Protein AF-A0A8H6WF34-F1 (afdb_monomer_lite)

pLDDT: mean 71.13, std 23.49, range [23.88, 98.5]

Foldseek 3Di:
DDWDDDPDPFKTWDWDWDWDCQDDDPGGHIDTDPPTDIWMWGFDDDPNDRPAIGTPPPDDDDDDDDDDDDDDDDDDDDDDDDDDDDDDDDDDPDPPCDDPQDPVNVLVVLCVQAPVFEAEDALLVVLQLQFFWDFDPPPDPVVVVVVVVPDPPLQPSVRTDTPCPDVVVVVLLVVLLVVPPLPVLLVVLVVVLVPPPDPPDCPSVQVLVQSLLVSLCVSCVVLLVLAPCVQWGKDQWQDFAPDDFPPDGGAGFRMFIFRDPPPPDDPCCNVEGEACADDPPVDDDDPPHDYTHGQEGEHEDQDPSVQVSSQVSVFVSNCRNPVPQQWGWYKYANSVQRWIKTWTQGPRYIYMYDTQRSNDSVSSSSVSSSSSRNSNHRDSCSSPPSCSSVVVVVVVVVVVSSVVGVVVSVVVVPPDDDDDDDDDDDDDDDDDDDDDDDDDDDDDDDDDDDDDDDDDDDPPDDDDDDDDDDDDDDDDDD

Secondary structure (DSSP, 8-state):
-EEEE-SSTTEEEEEEPPEESS-SSS--S-EE-S--EEEEEEEEEETTEEEEEEEES-SSSS--PPPP--------------PPP-S----------PPPPPHHHHHHHHHHHHHTSEEEE-HHHHHHHHS-EEE-TT--HHHHHHHHTT---TT-GGGEEEGGGSHHHHHHHHHHHHH--HHHHHHHHHHHHTT--STT-THHHHHHHHHHHHHHHHH-HHHHHHSTTTTEEEEE--S--S--STTPPPP--SEEEEE-TTTTS-GGGGGSEEESSPPPTTS---TT--EEEEEEEEEE-SSHHHHHHHHHHHHHHHHHH-TT-SEEEEEEEETTTTEEEEEEEETTEEEEEPPEETTSHHHHHHHHHHHHHHHT--STTGGG--HHHHHHHHHHHHHHHHHHHHHHHHHHTTS-PPPPP-------------PPPPPPPPP-----------------------------------

Sequence (478 aa):
MRLTPLEGVGSYSVTLTNLYPHGYGDDKAPFEDPASEVYTAKFVVVDGEVVGLGFFDVAIGDTTRRMRKGGSVTCTIGFISHLIDLSPLHITQSDCSSPPVTQDDLKSVLEHEIRNHVWEFSPMRFATRVCQRTRKTSADVLEVKQRMEIADDIDRADYYDLAVDEPAFQEVFEKCRKDLDTSTFISRFQAAKGGIEGKQDCTQLVAFLNACVALVKSKCPDLAETSVYSQLEFLVYGRPTQDGIEGEKPLKPDIVGVSSPDSQSSEDWRNKRFYWCPPSATEPLPPNAADIQIGIPLEVQDEWPELLRQAATYGHALFAANPLRVYALVLACNPVEWDLRFLLFHRGGLSCSKPLSLVTQRGQEEMLWIWMALFTCKTLAEETQSHCMQTLRRFCIVLCVVAVVLRTCSNFHTLTAPSPISPPSPQLVVHRLQLRPSPIPNPVQATLEDVIDQPVTAEKKGVKMAGKAKKEDVSIAA

Organism: NCBI:txid2126181

Radius of gyration: 31.46 Å; chains: 1; bounding box: 122×48×94 Å

Structure (mmCIF, N/CA/C/O backbone):
data_AF-A0A8H6WF34-F1
#
_entry.id   AF-A0A8H6WF34-F1
#
loop_
_atom_site.group_PDB
_atom_site.id
_atom_site.type_symbol
_atom_site.label_atom_id
_atom_site.label_alt_id
_atom_site.label_comp_id
_atom_site.label_asym_id
_atom_site.label_entity_id
_atom_site.label_seq_id
_atom_site.pdbx_PDB_ins_code
_atom_site.Cartn_x
_atom_site.Cartn_y
_atom_site.Cartn_z
_atom_site.occupancy
_atom_site.B_iso_or_equiv
_atom_site.auth_seq_id
_atom_site.auth_comp_id
_atom_site.auth_asym_id
_atom_site.auth_atom_id
_atom_site.pdbx_PDB_model_num
ATOM 1 N N . MET A 1 1 ? 25.999 3.547 -23.116 1.00 70.00 1 MET A N 1
ATOM 2 C CA . MET A 1 1 ? 27.194 4.283 -22.640 1.00 70.00 1 MET A CA 1
ATOM 3 C C . MET A 1 1 ? 28.139 4.472 -23.812 1.00 70.00 1 MET A C 1
ATOM 5 O O . MET A 1 1 ? 28.549 3.475 -24.394 1.00 70.00 1 MET A O 1
ATOM 9 N N . ARG A 1 2 ? 28.459 5.717 -24.171 1.00 76.00 2 ARG A N 1
ATOM 10 C CA . ARG A 1 2 ? 29.403 6.060 -25.245 1.00 76.00 2 ARG A CA 1
ATOM 11 C C . ARG A 1 2 ? 30.626 6.735 -24.622 1.00 76.00 2 ARG A C 1
ATOM 13 O O . ARG A 1 2 ? 30.458 7.622 -23.794 1.00 76.00 2 ARG A O 1
ATOM 20 N N . LEU A 1 3 ? 31.827 6.279 -24.974 1.00 73.06 3 LEU A N 1
ATOM 21 C CA . LEU A 1 3 ? 33.092 6.864 -24.522 1.00 73.06 3 LEU A CA 1
ATOM 22 C C . LEU A 1 3 ? 33.720 7.626 -25.688 1.00 73.06 3 LEU A C 1
ATOM 24 O O . LEU A 1 3 ? 34.064 7.020 -26.699 1.00 73.06 3 LEU A O 1
ATOM 28 N N . THR A 1 4 ? 33.885 8.933 -25.539 1.00 79.56 4 THR A N 1
ATOM 29 C CA . THR A 1 4 ? 34.530 9.795 -26.532 1.00 79.56 4 THR A CA 1
ATOM 30 C C . THR A 1 4 ? 35.890 10.218 -25.984 1.00 79.56 4 THR A C 1
ATOM 32 O O . THR A 1 4 ? 35.925 10.805 -24.904 1.00 79.56 4 THR A O 1
ATOM 35 N N . PRO A 1 5 ? 37.016 9.929 -26.656 1.00 78.94 5 PRO A N 1
ATOM 36 C CA . PRO A 1 5 ? 38.330 10.355 -26.181 1.00 78.94 5 PRO A CA 1
ATOM 37 C C . PRO A 1 5 ? 38.374 11.879 -26.019 1.00 78.94 5 PRO A C 1
ATOM 39 O O . PRO A 1 5 ? 37.937 12.606 -26.910 1.00 78.94 5 PRO A O 1
ATOM 42 N N . LEU A 1 6 ? 38.894 12.357 -24.892 1.00 77.50 6 LEU A N 1
ATOM 43 C CA . LEU A 1 6 ? 39.241 13.768 -24.710 1.00 77.50 6 LEU A CA 1
ATOM 44 C C . LEU A 1 6 ? 40.709 13.976 -25.102 1.00 77.50 6 LEU A C 1
ATOM 46 O O . LEU A 1 6 ? 41.499 13.034 -25.049 1.00 77.50 6 LEU A O 1
ATOM 50 N N . GLU A 1 7 ? 41.091 15.196 -25.489 1.00 81.50 7 GLU A N 1
ATOM 51 C CA . GLU A 1 7 ? 42.493 15.510 -25.790 1.00 81.50 7 GLU A CA 1
ATOM 52 C C . GLU A 1 7 ? 43.381 15.234 -24.560 1.00 81.50 7 GLU A C 1
ATOM 54 O O . GLU A 1 7 ? 43.279 15.898 -23.528 1.00 81.50 7 GLU A O 1
ATOM 59 N N . GLY A 1 8 ? 44.229 14.204 -24.656 1.00 70.19 8 GLY A N 1
ATOM 60 C CA . GLY A 1 8 ? 45.105 13.738 -23.579 1.00 70.19 8 GLY A CA 1
ATOM 61 C C . GLY A 1 8 ? 45.094 12.215 -23.412 1.00 70.19 8 GLY A C 1
ATOM 62 O O . GLY A 1 8 ? 44.133 11.527 -23.749 1.00 70.19 8 GLY A O 1
ATOM 63 N N . VAL A 1 9 ? 46.181 11.649 -22.883 1.00 66.38 9 VAL A N 1
ATOM 64 C CA . VAL A 1 9 ? 46.293 10.193 -22.695 1.00 66.38 9 VAL A CA 1
ATOM 65 C C . VAL A 1 9 ? 45.363 9.741 -21.561 1.00 66.38 9 VAL A C 1
ATOM 67 O O . VAL A 1 9 ? 45.537 10.134 -20.409 1.00 66.38 9 VAL A O 1
ATOM 70 N N . GLY A 1 10 ? 44.378 8.896 -21.885 1.00 72.25 10 GLY A N 1
ATOM 71 C CA . GLY A 1 10 ? 43.590 8.141 -20.901 1.00 72.25 10 GLY A CA 1
ATOM 72 C C . GLY A 1 10 ? 42.364 8.843 -20.302 1.00 72.25 10 GLY A C 1
ATOM 73 O O . GLY A 1 10 ? 41.853 8.360 -19.291 1.00 72.25 10 GLY A O 1
ATOM 74 N N . SER A 1 11 ? 41.884 9.942 -20.898 1.00 70.50 11 SER A N 1
ATOM 75 C CA . SER A 1 11 ? 40.642 10.626 -20.489 1.00 70.50 11 SER A CA 1
ATOM 76 C C . SER A 1 11 ? 39.545 10.491 -21.550 1.00 70.50 11 SER A C 1
ATOM 78 O O . SER A 1 11 ? 39.816 10.593 -22.743 1.00 70.50 11 SER A O 1
ATOM 80 N N . TYR A 1 12 ? 38.305 10.281 -21.111 1.00 78.88 12 TYR A N 1
ATOM 81 C CA . TYR A 1 12 ? 37.130 10.077 -21.956 1.00 78.88 12 TYR A CA 1
ATOM 82 C C . TYR A 1 12 ? 35.968 10.926 -21.449 1.00 78.88 12 TYR A C 1
ATOM 84 O O . TYR A 1 12 ? 35.735 11.021 -20.249 1.00 78.88 12 TYR A O 1
ATOM 92 N N . SER A 1 13 ? 35.200 11.504 -22.359 1.00 75.75 13 SER A N 1
ATOM 93 C CA . SER A 1 13 ? 33.845 11.958 -22.094 1.00 75.75 13 SER A CA 1
ATOM 94 C C . SER A 1 13 ? 32.925 10.741 -22.155 1.00 75.75 13 SER A C 1
ATOM 96 O O . SER A 1 13 ? 32.964 9.974 -23.116 1.00 75.75 13 SER A O 1
ATOM 98 N N . VAL A 1 14 ? 32.137 10.517 -21.109 1.00 71.50 14 VAL A N 1
ATOM 99 C CA . VAL A 1 14 ? 31.162 9.436 -21.029 1.00 71.50 14 VAL A CA 1
ATOM 100 C C . VAL A 1 14 ? 29.776 10.008 -21.196 1.00 71.50 14 VAL A C 1
ATOM 102 O O . VAL A 1 14 ? 29.267 10.707 -20.328 1.00 71.50 14 VAL A O 1
ATOM 105 N N . THR A 1 15 ? 29.144 9.656 -22.299 1.00 74.31 15 THR A N 1
ATOM 106 C CA . THR A 1 15 ? 27.746 9.970 -22.545 1.00 74.31 15 THR A CA 1
ATOM 107 C C . THR A 1 15 ? 26.910 8.776 -22.097 1.00 74.31 15 THR A C 1
ATOM 109 O O . THR A 1 15 ? 27.031 7.664 -22.636 1.00 74.31 15 THR A O 1
ATOM 112 N N . LEU A 1 16 ? 26.082 8.978 -21.073 1.00 66.94 16 LEU A N 1
ATOM 113 C CA . LEU A 1 16 ? 25.070 8.002 -20.684 1.00 66.94 16 LEU A CA 1
ATOM 114 C C . LEU A 1 16 ? 23.781 8.328 -21.431 1.00 66.94 16 LEU A C 1
ATOM 116 O O . LEU A 1 16 ? 23.075 9.275 -21.107 1.00 66.94 16 LEU A O 1
ATOM 120 N N . THR A 1 17 ? 23.511 7.537 -22.461 1.00 66.62 17 THR A N 1
ATOM 121 C CA . THR A 1 17 ? 22.283 7.618 -23.248 1.00 66.62 17 THR A CA 1
ATOM 122 C C . THR A 1 17 ? 21.319 6.556 -22.751 1.00 66.62 17 THR A C 1
ATOM 124 O O . THR A 1 17 ? 21.694 5.380 -22.662 1.00 66.62 17 THR A O 1
ATOM 127 N N . ASN A 1 18 ? 20.093 6.964 -22.436 1.00 58.56 18 ASN A N 1
ATOM 128 C CA . ASN A 1 18 ? 19.013 6.020 -22.198 1.00 58.56 18 ASN A CA 1
ATOM 129 C C . ASN A 1 18 ? 18.632 5.400 -23.542 1.00 58.56 18 ASN A C 1
ATOM 131 O O . ASN A 1 18 ? 18.261 6.106 -24.479 1.00 58.56 18 ASN A O 1
ATOM 135 N N . LEU A 1 19 ? 18.785 4.082 -23.639 1.00 53.97 19 LEU A N 1
ATOM 136 C CA . LEU A 1 19 ? 18.332 3.316 -24.790 1.00 53.97 19 LEU A CA 1
ATOM 137 C C . LEU A 1 19 ? 16.934 2.804 -24.487 1.00 53.97 19 LEU A C 1
ATOM 139 O O . LEU A 1 19 ? 16.743 2.072 -23.513 1.00 53.97 19 LEU A O 1
ATOM 143 N N . TYR A 1 20 ? 15.980 3.172 -25.331 1.00 66.19 20 TYR A N 1
ATOM 144 C CA . TYR A 1 20 ? 14.655 2.579 -25.298 1.00 66.19 20 TYR A CA 1
ATOM 145 C C . TYR A 1 20 ? 14.677 1.359 -26.217 1.00 66.19 20 TYR A C 1
ATOM 147 O O . TYR A 1 20 ? 15.039 1.497 -27.387 1.00 66.19 20 TYR A O 1
ATOM 155 N N . PRO A 1 21 ? 14.351 0.157 -25.711 1.00 47.94 21 PRO A N 1
ATOM 156 C CA . PRO A 1 21 ? 14.443 -1.069 -26.499 1.00 47.94 21 PRO A CA 1
ATOM 157 C C . PRO A 1 21 ? 13.486 -1.073 -27.700 1.00 47.94 21 PRO A C 1
ATOM 159 O O . PRO A 1 21 ? 13.749 -1.789 -28.663 1.00 47.94 21 PRO A O 1
ATOM 162 N N . HIS A 1 22 ? 12.435 -0.244 -27.673 1.00 53.84 22 HIS A N 1
ATOM 163 C CA . HIS A 1 22 ? 11.477 -0.059 -28.760 1.00 53.84 22 HIS A CA 1
ATOM 164 C C . HIS A 1 22 ? 11.123 1.419 -28.954 1.00 53.84 22 HIS A C 1
ATOM 166 O O . HIS A 1 22 ? 10.966 2.156 -27.978 1.00 53.84 22 HIS A O 1
ATOM 172 N N . GLY A 1 23 ? 11.002 1.827 -30.219 1.00 55.78 23 GLY A N 1
ATOM 173 C CA . GLY A 1 23 ? 10.453 3.113 -30.639 1.00 55.78 23 GLY A CA 1
ATOM 174 C C . GLY A 1 23 ? 8.988 3.303 -30.268 1.00 55.78 23 GLY A C 1
ATOM 175 O O . GLY A 1 23 ? 8.266 2.350 -29.976 1.00 55.78 23 GLY A O 1
ATOM 176 N N . TYR A 1 24 ? 8.555 4.564 -30.248 1.00 48.69 24 TYR A N 1
ATOM 177 C CA . TYR A 1 24 ? 7.137 4.907 -30.171 1.00 48.69 24 TYR A CA 1
ATOM 178 C C . TYR A 1 24 ? 6.522 4.849 -31.579 1.00 48.69 24 TYR A C 1
ATOM 180 O O . TYR A 1 24 ? 7.038 5.476 -32.503 1.00 48.69 24 TYR A O 1
ATOM 188 N N . GLY A 1 25 ? 5.390 4.154 -31.731 1.00 60.53 25 GLY A N 1
ATOM 189 C CA . GLY A 1 25 ? 4.664 4.027 -33.003 1.00 60.53 25 GLY A CA 1
ATOM 190 C C . GLY A 1 25 ? 5.059 2.792 -33.822 1.00 60.53 25 GLY A C 1
ATOM 191 O O . GLY A 1 25 ? 5.490 1.784 -33.268 1.00 60.53 25 GLY A O 1
ATOM 192 N N . ASP A 1 26 ? 4.888 2.858 -35.146 1.00 51.72 26 ASP A N 1
ATOM 193 C CA . ASP A 1 26 ? 5.172 1.738 -36.063 1.00 51.72 26 ASP A CA 1
ATOM 194 C C . ASP A 1 26 ? 6.674 1.424 -36.201 1.00 51.72 26 ASP A C 1
ATOM 196 O O . ASP A 1 26 ? 7.051 0.351 -36.683 1.00 51.72 26 ASP A O 1
ATOM 200 N N . ASP A 1 27 ? 7.541 2.343 -35.767 1.00 48.34 27 ASP A N 1
ATOM 201 C CA . ASP A 1 27 ? 8.982 2.136 -35.752 1.00 48.34 27 ASP A CA 1
ATOM 202 C C . ASP A 1 27 ? 9.404 1.383 -34.484 1.00 48.34 27 ASP A C 1
ATOM 204 O O . ASP A 1 27 ? 9.402 1.915 -33.375 1.00 48.34 27 ASP A O 1
ATOM 208 N N . LYS A 1 28 ? 9.769 0.110 -34.657 1.00 58.06 28 LYS A N 1
ATOM 209 C CA . LYS A 1 28 ? 10.241 -0.767 -33.574 1.00 58.06 28 LYS A CA 1
ATOM 210 C C . LYS A 1 28 ? 11.740 -0.632 -33.306 1.00 58.06 28 LYS A C 1
ATOM 212 O O . LYS A 1 28 ? 12.249 -1.338 -32.431 1.00 58.06 28 LYS A O 1
ATOM 217 N N . ALA A 1 29 ? 12.454 0.211 -34.054 1.00 56.41 29 ALA A N 1
ATOM 218 C CA . ALA A 1 29 ? 13.880 0.399 -33.856 1.00 56.41 29 ALA A CA 1
ATOM 219 C C . ALA A 1 29 ? 14.159 1.034 -32.479 1.00 56.41 29 ALA A C 1
ATOM 221 O O . ALA A 1 29 ? 13.417 1.916 -32.038 1.00 56.41 29 ALA A O 1
ATOM 222 N N . PRO A 1 30 ? 15.228 0.611 -31.781 1.00 60.53 30 PRO A N 1
ATOM 223 C CA . PRO A 1 30 ? 15.694 1.305 -30.591 1.00 60.53 30 PRO A CA 1
ATOM 224 C C . PRO A 1 30 ? 16.034 2.752 -30.943 1.00 60.53 30 PRO A C 1
ATOM 226 O O . PRO A 1 30 ? 16.699 2.999 -31.951 1.00 60.53 30 PRO A O 1
ATOM 229 N N . PHE A 1 31 ? 15.633 3.700 -30.103 1.00 70.69 31 PHE A N 1
ATOM 230 C CA . PHE A 1 31 ? 16.009 5.098 -30.279 1.00 70.69 31 PHE A CA 1
ATOM 231 C C . PHE A 1 31 ? 16.650 5.657 -29.008 1.00 70.69 31 PHE A C 1
ATOM 233 O O . PHE A 1 31 ? 16.415 5.196 -27.886 1.00 70.69 31 PHE A O 1
ATOM 240 N N . GLU A 1 32 ? 17.534 6.623 -29.225 1.00 72.12 32 GLU A N 1
ATOM 241 C CA . GLU A 1 32 ? 18.305 7.312 -28.198 1.00 72.12 32 GLU A CA 1
ATOM 242 C C . GLU A 1 32 ? 17.538 8.573 -27.767 1.00 72.12 32 GLU A C 1
ATOM 244 O O . GLU A 1 32 ? 17.172 9.387 -28.615 1.00 72.12 32 GLU A O 1
ATOM 249 N N . ASP A 1 33 ? 17.308 8.761 -26.464 1.00 62.72 33 ASP A N 1
ATOM 250 C CA . ASP A 1 33 ? 16.860 10.061 -25.947 1.00 62.72 33 ASP A CA 1
ATOM 251 C C . ASP A 1 33 ? 18.062 11.027 -25.901 1.00 62.72 33 ASP A C 1
ATOM 253 O O . ASP A 1 33 ? 19.077 10.709 -25.264 1.00 62.72 33 ASP A O 1
ATOM 257 N N . PRO A 1 34 ? 17.993 12.190 -26.580 1.00 50.19 34 PRO A N 1
ATOM 258 C CA . PRO A 1 34 ? 19.086 13.155 -26.634 1.00 50.19 34 PRO A CA 1
ATOM 259 C C . PRO A 1 34 ? 19.362 13.875 -25.304 1.00 50.19 34 PRO A C 1
ATOM 261 O O . PRO A 1 34 ? 20.352 14.606 -25.229 1.00 50.19 34 PRO A O 1
ATOM 264 N N . ALA A 1 35 ? 18.556 13.682 -24.250 1.00 49.94 35 ALA A N 1
ATOM 265 C CA . ALA A 1 35 ? 18.855 14.153 -22.894 1.00 49.94 35 ALA A CA 1
ATOM 266 C C . ALA A 1 35 ? 19.985 13.327 -22.247 1.00 49.94 35 ALA A C 1
ATOM 268 O O . ALA A 1 35 ? 19.815 12.639 -21.241 1.00 49.94 35 ALA A O 1
ATOM 269 N N . SER A 1 36 ? 21.164 13.360 -22.860 1.00 55.97 36 SER A N 1
ATOM 270 C CA . SER A 1 36 ? 22.324 12.621 -22.396 1.00 55.97 36 SER A CA 1
ATOM 271 C C . SER A 1 36 ? 23.101 13.418 -21.356 1.00 55.97 36 SER A C 1
ATOM 273 O O . SER A 1 36 ? 23.611 14.503 -21.641 1.00 55.97 36 SER A O 1
ATOM 275 N N . GLU A 1 37 ? 23.245 12.855 -20.162 1.00 64.88 37 GLU A N 1
ATOM 276 C CA . GLU A 1 37 ? 24.187 13.361 -19.171 1.00 64.88 37 GLU A CA 1
ATOM 277 C C . GLU A 1 37 ? 25.616 13.032 -19.632 1.00 64.88 37 GLU A C 1
ATOM 279 O O . GLU A 1 37 ? 25.929 11.892 -20.007 1.00 64.88 37 GLU A O 1
ATOM 284 N N . VAL A 1 38 ? 26.480 14.049 -19.642 1.00 62.09 38 VAL A N 1
ATOM 285 C CA . VAL A 1 38 ? 27.883 13.927 -20.045 1.00 62.09 38 VAL A CA 1
ATOM 286 C C . VAL A 1 38 ? 28.758 13.976 -18.801 1.00 62.09 38 VAL A C 1
ATOM 288 O O . VAL A 1 38 ? 28.744 14.948 -18.053 1.00 62.09 38 VAL A O 1
ATOM 291 N N . TYR A 1 39 ? 29.542 12.925 -18.606 1.00 75.81 39 TYR A N 1
ATOM 292 C CA . TYR A 1 39 ? 30.476 12.766 -17.499 1.00 75.81 39 TYR A CA 1
ATOM 293 C C . TYR A 1 39 ? 31.914 12.720 -18.017 1.00 75.81 39 TYR A C 1
ATOM 295 O O . TYR A 1 39 ? 32.141 12.446 -19.193 1.00 75.81 39 TYR A O 1
ATOM 303 N N . THR A 1 40 ? 32.903 12.920 -17.151 1.00 73.62 40 THR A N 1
ATOM 304 C CA . THR A 1 40 ? 34.304 12.625 -17.479 1.00 73.62 40 THR A CA 1
ATOM 305 C C . THR A 1 40 ? 34.669 11.273 -16.869 1.00 73.62 40 THR A C 1
ATOM 307 O O . THR A 1 40 ? 34.344 10.995 -15.722 1.00 73.62 40 THR A O 1
ATOM 310 N N . ALA A 1 41 ? 35.371 10.404 -17.585 1.00 75.12 41 ALA A N 1
ATOM 311 C CA . ALA A 1 41 ? 35.993 9.217 -17.011 1.00 75.12 41 ALA A CA 1
ATOM 312 C C . ALA A 1 41 ? 37.471 9.146 -17.379 1.00 75.12 41 ALA A C 1
ATOM 314 O O . ALA A 1 41 ? 37.885 9.581 -18.450 1.00 75.12 41 ALA A O 1
ATOM 315 N N . LYS A 1 42 ? 38.287 8.588 -16.486 1.00 80.12 42 LYS A N 1
ATOM 316 C CA . LYS A 1 42 ? 39.704 8.316 -16.743 1.00 80.12 42 LYS A CA 1
ATOM 317 C C . LYS A 1 42 ? 40.035 6.894 -16.341 1.00 80.12 42 LYS A C 1
ATOM 319 O O . LYS A 1 42 ? 39.497 6.371 -15.361 1.00 80.12 42 LYS A O 1
ATOM 324 N N . PHE A 1 43 ? 40.940 6.270 -17.081 1.00 74.62 43 PHE A N 1
ATOM 325 C CA . PHE A 1 43 ? 41.474 4.984 -16.660 1.00 74.62 43 PHE A CA 1
ATOM 326 C C . PHE A 1 43 ? 42.323 5.158 -15.396 1.00 74.62 43 PHE A C 1
ATOM 328 O O . PHE A 1 43 ? 43.175 6.039 -15.305 1.00 74.62 43 PHE A O 1
ATOM 335 N N . VAL A 1 44 ? 42.069 4.314 -14.402 1.00 69.88 44 VAL A N 1
ATOM 336 C CA . VAL A 1 44 ? 42.899 4.170 -13.213 1.00 69.88 44 VAL A CA 1
ATOM 337 C C . VAL A 1 44 ? 44.022 3.215 -13.580 1.00 69.88 44 VAL A C 1
ATOM 339 O O . VAL A 1 44 ? 43.774 2.040 -13.839 1.00 69.88 44 VAL A O 1
ATOM 342 N N . VAL A 1 45 ? 45.246 3.735 -13.610 1.00 69.56 45 VAL A N 1
ATOM 343 C CA . VAL A 1 45 ? 46.453 2.971 -13.934 1.00 69.56 45 VAL A CA 1
ATOM 344 C C . VAL A 1 45 ? 47.264 2.763 -12.656 1.00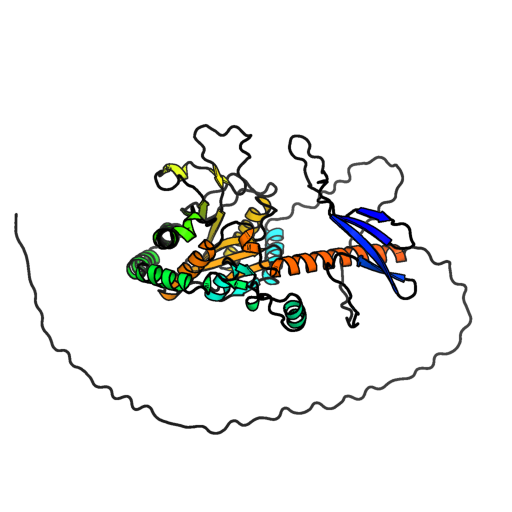 69.56 45 VAL A C 1
ATOM 346 O O . VAL A 1 45 ? 47.543 3.728 -11.942 1.00 69.56 45 VAL A O 1
ATOM 349 N N . VAL A 1 46 ? 47.626 1.519 -12.349 1.00 69.19 46 VAL A N 1
ATOM 350 C CA . VAL A 1 46 ? 48.521 1.151 -11.240 1.00 69.19 46 VAL A CA 1
ATOM 351 C C . VAL A 1 46 ? 49.653 0.320 -11.830 1.00 69.19 46 VAL A C 1
ATOM 353 O O . VAL A 1 46 ? 49.395 -0.636 -12.547 1.00 69.19 46 VAL A O 1
ATOM 356 N N . ASP A 1 47 ? 50.899 0.733 -11.586 1.00 80.44 47 ASP A N 1
ATOM 357 C CA . ASP A 1 47 ? 52.113 0.071 -12.092 1.00 80.44 47 ASP A CA 1
ATOM 358 C C . ASP A 1 47 ? 52.147 -0.131 -13.624 1.00 80.44 47 ASP A C 1
ATOM 360 O O . ASP A 1 47 ? 52.733 -1.077 -14.137 1.00 80.44 47 ASP A O 1
ATOM 364 N N . GLY A 1 48 ? 51.533 0.796 -14.370 1.00 74.88 48 GLY A N 1
ATOM 365 C CA . GLY A 1 48 ? 51.459 0.750 -15.836 1.00 74.88 48 GLY A CA 1
ATOM 366 C C . GLY A 1 48 ? 50.286 -0.065 -16.388 1.00 74.88 48 GLY A C 1
ATOM 367 O O . GLY A 1 48 ? 50.034 -0.010 -17.590 1.00 74.88 48 GLY A O 1
ATOM 368 N N . GLU A 1 49 ? 49.519 -0.742 -15.531 1.00 60.00 49 GLU A N 1
ATOM 369 C CA . GLU A 1 49 ? 48.346 -1.522 -15.923 1.00 60.00 49 GLU A CA 1
ATOM 370 C C . GLU A 1 49 ? 47.042 -0.782 -15.610 1.00 60.00 49 GLU A C 1
ATOM 372 O O . GLU A 1 49 ? 46.863 -0.196 -14.538 1.00 60.00 49 GLU A O 1
ATOM 377 N N . VAL A 1 50 ? 46.103 -0.801 -16.559 1.00 71.12 50 VAL A N 1
ATOM 378 C CA . VAL A 1 50 ? 44.756 -0.255 -16.359 1.00 71.12 50 VAL A CA 1
ATOM 379 C C . VAL A 1 50 ? 43.981 -1.202 -15.446 1.00 71.12 50 VAL A C 1
ATOM 381 O O . VAL A 1 50 ? 43.552 -2.274 -15.864 1.00 71.12 50 VAL A O 1
ATOM 384 N N . VAL A 1 51 ? 43.766 -0.781 -14.202 1.00 72.38 51 VAL A N 1
ATOM 385 C CA . VAL A 1 51 ? 43.023 -1.550 -13.191 1.00 72.38 51 VAL A CA 1
ATOM 386 C C . VAL A 1 51 ? 41.554 -1.136 -13.091 1.00 72.38 51 VAL A C 1
ATOM 388 O O . VAL A 1 51 ? 40.774 -1.778 -12.391 1.00 72.38 51 VAL A O 1
ATOM 391 N N . GLY A 1 52 ? 41.150 -0.056 -13.769 1.00 73.00 52 GLY A N 1
ATOM 392 C CA . GLY A 1 52 ? 39.738 0.278 -13.907 1.00 73.00 52 GLY A CA 1
ATOM 393 C C . GLY A 1 52 ? 39.432 1.581 -14.622 1.00 73.00 52 GLY A C 1
ATOM 394 O O . GLY A 1 52 ? 40.333 2.289 -15.053 1.00 73.00 52 GLY A O 1
ATOM 395 N N . LEU A 1 53 ? 38.145 1.904 -14.741 1.00 72.06 53 LEU A N 1
ATOM 396 C CA . LEU A 1 53 ? 37.648 3.171 -15.277 1.00 72.06 53 LEU A CA 1
ATOM 397 C C . LEU A 1 53 ? 36.967 3.941 -14.140 1.00 72.06 53 LEU A C 1
ATOM 399 O O . LEU A 1 53 ? 35.952 3.500 -13.605 1.00 72.06 53 LEU A O 1
ATOM 403 N N . GLY A 1 54 ? 37.557 5.062 -13.732 1.00 73.25 54 GLY A N 1
ATOM 404 C CA . GLY A 1 54 ? 36.976 5.959 -12.736 1.00 73.25 54 GLY A CA 1
ATOM 405 C C . GLY A 1 54 ? 36.159 7.044 -13.421 1.00 73.25 54 GLY A C 1
ATOM 406 O O . GLY A 1 54 ? 36.615 7.610 -14.409 1.00 73.25 54 GLY A O 1
ATOM 407 N N . PHE A 1 55 ? 34.976 7.354 -12.898 1.00 67.94 55 PHE A N 1
ATOM 408 C CA . PHE A 1 55 ? 34.210 8.524 -13.315 1.00 67.94 55 PHE A CA 1
ATOM 409 C C . PHE A 1 55 ? 34.623 9.712 -12.443 1.00 67.94 55 PHE A C 1
ATOM 411 O O . PHE A 1 55 ? 34.554 9.647 -11.216 1.00 67.94 55 PHE A O 1
ATOM 418 N N . PHE A 1 56 ? 35.097 10.770 -13.083 1.00 57.34 56 PHE A N 1
ATOM 419 C CA . PHE A 1 56 ? 35.535 12.018 -12.476 1.00 57.34 56 PHE A CA 1
ATOM 420 C C . PHE A 1 56 ? 34.462 13.080 -12.777 1.00 57.34 56 PHE A C 1
ATOM 422 O O . PHE A 1 56 ? 33.752 12.982 -13.772 1.00 57.34 56 PHE A O 1
ATOM 429 N N . ASP A 1 57 ? 34.274 14.044 -11.879 1.00 51.62 57 ASP A N 1
ATOM 430 C CA . ASP A 1 57 ? 33.235 15.093 -11.969 1.00 51.62 57 ASP A CA 1
ATOM 431 C C . ASP A 1 57 ? 31.775 14.646 -11.713 1.00 51.62 57 ASP A C 1
ATOM 433 O O . ASP A 1 57 ? 30.864 15.464 -11.751 1.00 51.62 57 ASP A O 1
ATOM 437 N N . VAL A 1 58 ? 31.524 13.385 -11.324 1.00 46.03 58 VAL A N 1
A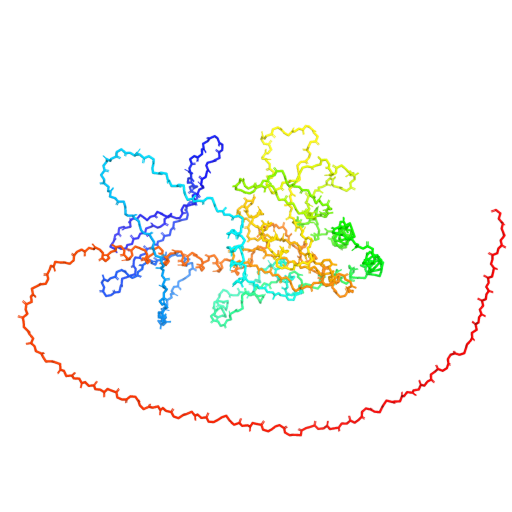TOM 438 C CA . VAL A 1 58 ? 30.202 12.944 -10.794 1.00 46.03 58 VAL A CA 1
ATOM 439 C C . VAL A 1 58 ? 29.954 13.473 -9.364 1.00 46.03 58 VAL A C 1
ATOM 441 O O . VAL A 1 58 ? 28.873 13.324 -8.794 1.00 46.03 58 VAL A O 1
ATOM 444 N N . ALA A 1 59 ? 30.961 14.108 -8.761 1.00 37.03 59 ALA A N 1
ATOM 445 C CA . ALA A 1 59 ? 30.879 14.736 -7.453 1.00 37.03 59 ALA A CA 1
ATOM 446 C C . ALA A 1 59 ? 30.836 16.261 -7.606 1.00 37.03 59 ALA A C 1
ATOM 448 O O . ALA A 1 59 ? 31.849 16.898 -7.874 1.00 37.03 59 ALA A O 1
ATOM 449 N N . ILE A 1 60 ? 29.666 16.853 -7.368 1.00 35.38 60 ILE A N 1
ATOM 450 C CA . ILE A 1 60 ? 29.578 18.277 -7.037 1.00 35.38 60 ILE A CA 1
ATOM 451 C C . ILE A 1 60 ? 30.156 18.441 -5.619 1.00 35.38 60 ILE A C 1
ATOM 453 O O . ILE A 1 60 ? 29.533 18.026 -4.637 1.00 35.38 60 ILE A O 1
ATOM 457 N N . GLY A 1 61 ? 31.361 19.011 -5.518 1.00 31.62 61 GLY A N 1
ATOM 458 C CA . GLY A 1 61 ? 31.999 19.441 -4.267 1.00 31.62 61 GLY A CA 1
ATOM 459 C C . GLY A 1 61 ? 33.453 18.979 -4.117 1.00 31.62 61 GLY A C 1
ATOM 460 O O . GLY A 1 61 ? 33.732 17.782 -4.125 1.00 31.62 61 GLY A O 1
ATOM 461 N N . ASP A 1 62 ? 34.357 19.943 -3.950 1.00 34.44 62 ASP A N 1
ATOM 462 C CA . ASP A 1 62 ? 35.808 19.791 -4.070 1.00 34.44 62 ASP A CA 1
ATOM 463 C C . ASP A 1 62 ? 36.482 18.883 -3.021 1.00 34.44 62 ASP A C 1
ATOM 465 O O . ASP A 1 62 ? 36.229 18.958 -1.818 1.00 34.44 62 ASP A O 1
ATOM 469 N N . THR A 1 63 ? 37.458 18.110 -3.516 1.00 34.69 63 THR A N 1
ATOM 470 C CA . THR A 1 63 ? 38.492 17.292 -2.841 1.00 34.69 63 THR A CA 1
ATOM 471 C C . THR A 1 63 ? 38.092 16.016 -2.079 1.00 34.69 63 THR A C 1
ATOM 473 O O . THR A 1 63 ? 37.418 16.042 -1.058 1.00 34.69 63 THR A O 1
ATOM 476 N N . THR A 1 64 ? 38.689 14.881 -2.485 1.00 31.17 64 THR A N 1
ATOM 477 C CA . THR A 1 64 ? 38.794 13.656 -1.665 1.00 31.17 64 THR A CA 1
ATOM 478 C C . THR A 1 64 ? 40.209 13.076 -1.689 1.00 31.17 64 THR A C 1
ATOM 480 O O . THR A 1 64 ? 40.765 12.806 -2.755 1.00 31.17 64 THR A O 1
ATOM 483 N N . ARG A 1 65 ? 40.766 12.824 -0.497 1.00 28.44 65 ARG A N 1
ATOM 484 C CA . ARG A 1 65 ? 41.985 12.036 -0.250 1.00 28.44 65 ARG A CA 1
ATOM 485 C C . ARG A 1 65 ? 41.564 10.589 0.052 1.00 28.44 65 ARG A C 1
ATOM 487 O O . ARG A 1 65 ? 40.668 10.373 0.859 1.00 28.44 65 ARG A O 1
ATOM 494 N N . ARG A 1 66 ? 42.178 9.600 -0.604 1.00 30.22 66 ARG A N 1
ATOM 495 C CA . ARG A 1 66 ? 41.749 8.184 -0.582 1.00 30.22 66 ARG A CA 1
ATOM 496 C C . ARG A 1 66 ? 42.497 7.379 0.494 1.00 30.22 66 ARG A C 1
ATOM 498 O O . ARG A 1 66 ? 43.726 7.408 0.512 1.00 30.22 66 ARG A O 1
ATOM 505 N N . MET A 1 67 ? 41.789 6.601 1.321 1.00 27.00 67 MET A N 1
ATOM 506 C CA . MET A 1 67 ? 42.373 5.513 2.127 1.00 27.00 67 MET A CA 1
ATOM 507 C C . MET A 1 67 ? 42.139 4.147 1.459 1.00 27.00 67 MET A C 1
ATOM 509 O O . MET A 1 67 ? 41.061 3.866 0.941 1.00 27.00 67 MET A O 1
ATOM 513 N N . ARG A 1 68 ? 43.185 3.307 1.444 1.00 33.28 68 ARG A N 1
ATOM 514 C CA . ARG A 1 68 ? 43.200 1.927 0.928 1.00 33.28 68 ARG A CA 1
ATOM 515 C C . ARG A 1 68 ? 42.873 0.936 2.052 1.00 33.28 68 ARG A C 1
ATOM 517 O O . ARG A 1 68 ? 43.606 0.917 3.037 1.00 33.28 68 ARG A O 1
ATOM 524 N N . LYS A 1 69 ? 41.906 0.036 1.834 1.00 27.64 69 LYS A N 1
ATOM 525 C CA . LYS A 1 69 ? 42.012 -1.413 2.123 1.00 27.64 69 LYS A CA 1
ATOM 526 C C . LYS A 1 69 ? 40.741 -2.143 1.669 1.00 27.64 69 LYS A C 1
ATOM 528 O O . LYS A 1 69 ? 39.678 -1.927 2.230 1.00 27.64 69 LYS A O 1
ATOM 533 N N . GLY A 1 70 ? 40.873 -3.028 0.686 1.00 28.39 70 GLY A N 1
ATOM 534 C CA . GLY A 1 70 ? 39.865 -4.028 0.332 1.00 28.39 70 GLY A CA 1
ATOM 535 C C . GLY A 1 70 ? 40.579 -5.342 0.028 1.00 28.39 70 GLY A C 1
ATOM 536 O O . GLY A 1 70 ? 41.514 -5.349 -0.771 1.00 28.39 70 GLY A O 1
ATOM 537 N N . GLY A 1 71 ? 40.203 -6.410 0.733 1.00 26.11 71 GLY A N 1
ATOM 538 C CA . GLY A 1 71 ? 40.643 -7.780 0.460 1.00 26.11 71 GLY A CA 1
ATOM 539 C C . GLY A 1 71 ? 39.842 -8.397 -0.689 1.00 26.11 71 GLY A C 1
ATOM 540 O O . GLY A 1 71 ? 38.714 -7.985 -0.950 1.00 26.11 71 GLY A O 1
ATOM 541 N N . SER A 1 72 ? 40.441 -9.359 -1.392 1.00 25.89 72 SER A N 1
ATOM 542 C CA . SER A 1 72 ? 39.831 -10.025 -2.545 1.00 25.89 72 SER A CA 1
ATOM 543 C C . SER A 1 72 ? 38.788 -11.060 -2.127 1.00 25.89 72 SER A C 1
ATOM 545 O O . SER A 1 72 ? 39.058 -11.879 -1.248 1.00 25.89 72 SER A O 1
ATOM 547 N N . VAL A 1 73 ? 37.663 -11.106 -2.840 1.00 24.89 73 VAL A N 1
ATOM 548 C CA . VAL A 1 73 ? 36.773 -12.272 -2.886 1.00 24.89 73 VAL A CA 1
ATOM 549 C C . VAL A 1 73 ? 36.862 -12.857 -4.293 1.00 24.89 73 VAL A C 1
ATOM 551 O O . VAL A 1 73 ? 36.604 -12.168 -5.277 1.00 24.89 73 VAL A O 1
ATOM 554 N N . THR A 1 74 ? 37.268 -14.118 -4.391 1.00 23.88 74 THR A N 1
ATOM 555 C CA . THR A 1 74 ? 37.257 -14.909 -5.623 1.00 23.88 74 THR A CA 1
ATOM 556 C C . THR A 1 74 ? 35.833 -15.378 -5.910 1.00 23.88 74 THR A C 1
ATOM 558 O O . THR A 1 74 ? 35.260 -16.151 -5.147 1.00 23.88 74 THR A O 1
ATOM 561 N N . CYS A 1 75 ? 35.258 -14.919 -7.023 1.00 25.08 75 CYS A N 1
ATOM 562 C CA . CYS A 1 75 ? 34.002 -15.441 -7.553 1.00 25.08 75 CYS A CA 1
ATOM 563 C C . CYS A 1 75 ? 34.313 -16.529 -8.590 1.00 25.08 75 CYS A C 1
ATOM 565 O O . CYS A 1 75 ? 35.086 -16.298 -9.519 1.00 25.08 75 CYS A O 1
ATOM 567 N N . THR A 1 76 ? 33.725 -17.715 -8.421 1.00 23.88 76 THR A N 1
ATOM 568 C CA . THR A 1 76 ? 33.806 -18.801 -9.407 1.00 23.88 76 THR A CA 1
ATOM 569 C C . THR A 1 76 ? 32.625 -18.644 -10.358 1.00 23.88 76 THR A C 1
ATOM 571 O O . THR A 1 76 ? 31.489 -18.894 -9.966 1.00 23.88 76 THR A O 1
ATOM 574 N N . ILE A 1 77 ? 32.883 -18.196 -11.587 1.00 28.34 77 ILE A N 1
ATOM 575 C CA . ILE A 1 77 ? 31.876 -18.083 -12.651 1.00 28.34 77 ILE A CA 1
ATOM 576 C C . ILE A 1 77 ? 32.049 -19.274 -13.596 1.00 28.34 77 ILE A C 1
ATOM 578 O O . ILE A 1 77 ? 33.105 -19.435 -14.207 1.00 28.34 77 ILE A O 1
ATOM 582 N N . GLY A 1 78 ? 31.007 -20.097 -13.729 1.00 26.44 78 GLY A N 1
ATOM 583 C CA . GLY A 1 78 ? 30.883 -21.066 -14.816 1.00 26.44 78 GLY A CA 1
ATOM 584 C C . GLY A 1 78 ? 30.535 -20.339 -16.116 1.00 26.44 78 GLY A C 1
ATOM 585 O O . GLY A 1 78 ? 29.472 -19.734 -16.221 1.00 26.44 78 GLY A O 1
ATOM 586 N N . PHE A 1 79 ? 31.456 -20.367 -17.078 1.00 28.88 79 PHE A N 1
ATOM 587 C CA . PHE A 1 79 ? 31.326 -19.781 -18.413 1.00 28.88 79 PHE A CA 1
ATOM 588 C C . PHE A 1 79 ? 30.917 -20.843 -19.445 1.00 28.88 79 PHE A C 1
ATOM 590 O O . PHE A 1 79 ? 31.461 -21.945 -19.436 1.00 28.88 79 PHE A O 1
ATOM 597 N N . ILE A 1 80 ? 30.073 -20.459 -20.409 1.00 26.05 80 ILE A N 1
ATOM 598 C CA . ILE A 1 80 ? 30.086 -21.009 -21.774 1.00 26.05 80 ILE A CA 1
ATOM 599 C C . ILE A 1 80 ? 30.268 -19.824 -22.731 1.00 26.05 80 ILE A C 1
ATOM 601 O O . ILE A 1 80 ? 29.531 -18.841 -22.677 1.00 26.05 80 ILE A O 1
ATOM 605 N N . SER A 1 81 ? 31.319 -19.899 -23.543 1.00 30.92 81 SER A N 1
ATOM 606 C CA . SER A 1 81 ? 31.788 -18.895 -24.497 1.00 30.92 81 SER A CA 1
ATOM 607 C C . SER A 1 81 ? 31.406 -19.276 -25.930 1.00 30.92 81 SER A C 1
ATOM 609 O O . SER A 1 81 ? 31.335 -20.458 -26.235 1.00 30.92 81 SER A O 1
ATOM 611 N N . HIS A 1 82 ? 31.260 -18.288 -26.821 1.00 29.52 82 HIS A N 1
ATOM 612 C CA . HIS A 1 82 ? 31.830 -18.344 -28.175 1.00 29.52 82 HIS A CA 1
ATOM 613 C C . HIS A 1 82 ? 32.080 -16.925 -28.726 1.00 29.52 82 HIS A C 1
ATOM 615 O O . HIS A 1 82 ? 31.291 -16.006 -28.509 1.00 29.52 82 HIS A O 1
ATOM 621 N N . LEU A 1 83 ? 33.249 -16.767 -29.359 1.00 29.92 83 LEU A N 1
ATOM 622 C CA . LEU A 1 83 ? 33.835 -15.546 -29.925 1.00 29.92 83 LEU A CA 1
ATOM 623 C C . LEU A 1 83 ? 33.189 -15.130 -31.260 1.00 29.92 83 LEU A C 1
ATOM 625 O O . LEU A 1 83 ? 32.770 -15.982 -32.037 1.00 29.92 83 LEU A O 1
ATOM 629 N N . ILE A 1 84 ? 33.234 -13.825 -31.551 1.00 31.39 84 ILE A N 1
ATOM 630 C CA . ILE A 1 84 ? 32.984 -13.233 -32.875 1.00 31.39 84 ILE A CA 1
ATOM 631 C C . ILE A 1 84 ? 34.330 -13.029 -33.585 1.00 31.39 84 ILE A C 1
ATOM 633 O O . ILE A 1 84 ? 35.202 -12.333 -33.066 1.00 31.39 84 ILE A O 1
ATOM 637 N N . ASP A 1 85 ? 34.455 -13.622 -34.772 1.00 28.28 85 ASP A N 1
ATOM 638 C CA . ASP A 1 85 ? 35.481 -13.366 -35.786 1.00 28.28 85 ASP A CA 1
ATOM 639 C C . ASP A 1 85 ? 34.872 -12.437 -36.855 1.00 28.28 85 ASP A C 1
ATOM 641 O O . ASP A 1 85 ? 33.751 -12.662 -37.317 1.00 28.28 85 ASP A O 1
ATOM 645 N N . LEU A 1 86 ? 35.563 -11.348 -37.200 1.00 35.12 86 LEU A N 1
ATOM 646 C CA . LEU A 1 86 ? 35.075 -10.317 -38.120 1.00 35.12 86 LEU A CA 1
ATOM 647 C C . LEU A 1 86 ? 35.656 -10.547 -39.520 1.00 35.12 86 LEU A C 1
ATOM 649 O O . LEU A 1 86 ? 36.658 -9.950 -39.902 1.00 35.12 86 LEU A O 1
ATOM 653 N N . SER A 1 87 ? 34.972 -11.381 -40.302 1.00 32.91 87 SER A N 1
ATOM 654 C CA . SER A 1 87 ? 35.076 -11.444 -41.767 1.00 32.91 87 SER A CA 1
ATOM 655 C C . SER A 1 87 ? 33.663 -11.494 -42.374 1.00 32.91 87 SER A C 1
ATOM 657 O O . SER A 1 87 ? 32.759 -12.039 -41.739 1.00 32.91 87 SER A O 1
ATOM 659 N N . PRO A 1 88 ? 33.417 -10.937 -43.579 1.00 41.75 88 PRO A N 1
ATOM 660 C CA . PRO A 1 88 ? 32.074 -10.845 -44.145 1.00 41.75 88 PRO A CA 1
ATOM 661 C C . PRO A 1 88 ? 31.628 -12.211 -44.685 1.00 41.75 88 PRO A C 1
ATOM 663 O O . PRO A 1 88 ? 31.925 -12.578 -45.820 1.00 41.75 88 PRO A O 1
ATOM 666 N N . LEU A 1 89 ? 30.910 -12.969 -43.857 1.00 33.84 89 LEU A N 1
ATOM 667 C CA . LEU A 1 89 ? 30.276 -14.238 -44.211 1.00 33.84 89 LEU A CA 1
ATOM 668 C C . LEU A 1 89 ? 28.753 -14.116 -44.114 1.00 33.84 89 LEU A C 1
ATOM 670 O O . LEU A 1 89 ? 28.216 -13.444 -43.236 1.00 33.84 89 LEU A O 1
ATOM 674 N N . HIS A 1 90 ? 28.073 -14.759 -45.064 1.00 42.59 90 HIS A N 1
ATOM 675 C CA . HIS A 1 90 ? 26.621 -14.904 -45.120 1.00 42.59 90 HIS A CA 1
ATOM 676 C C . HIS A 1 90 ? 26.042 -15.290 -43.751 1.00 42.59 90 HIS A C 1
ATOM 678 O O . HIS A 1 90 ? 26.387 -16.333 -43.199 1.00 42.59 90 HIS A O 1
ATOM 684 N N . ILE A 1 91 ? 25.132 -14.461 -43.233 1.00 34.25 91 ILE A N 1
ATOM 685 C CA . ILE A 1 91 ? 24.363 -14.751 -42.023 1.00 34.25 91 ILE A CA 1
ATOM 686 C C . ILE A 1 91 ? 23.347 -15.841 -42.371 1.00 34.25 91 ILE A C 1
ATOM 688 O O . ILE A 1 91 ? 22.263 -15.565 -42.881 1.00 34.25 91 ILE A O 1
ATOM 692 N N . THR A 1 92 ? 23.690 -17.092 -42.095 1.00 44.66 92 THR A N 1
ATOM 693 C CA . THR A 1 92 ? 22.682 -18.104 -41.783 1.00 44.66 92 THR A CA 1
ATOM 694 C C . THR A 1 92 ? 22.176 -17.805 -40.378 1.00 44.66 92 THR A C 1
ATOM 696 O O . THR A 1 92 ? 22.983 -17.743 -39.450 1.00 44.66 92 THR A O 1
ATOM 699 N N . GLN A 1 93 ? 20.866 -17.572 -40.231 1.00 39.53 93 GLN A N 1
ATOM 700 C CA . GLN A 1 93 ? 20.191 -17.482 -38.935 1.00 39.53 93 GLN A CA 1
ATOM 701 C C . GLN A 1 93 ? 20.600 -18.689 -38.086 1.00 39.53 93 GLN A C 1
ATOM 703 O O . GLN A 1 93 ? 20.195 -19.817 -38.343 1.00 39.53 93 GLN A O 1
ATOM 708 N N . SER A 1 94 ? 21.473 -18.442 -37.116 1.00 44.88 94 SER A N 1
ATOM 709 C CA . SER A 1 94 ? 21.758 -19.381 -36.047 1.00 44.88 94 SER A CA 1
ATOM 710 C C . SER A 1 94 ? 20.511 -19.415 -35.177 1.00 44.88 94 SER A C 1
ATOM 712 O O . SER A 1 94 ? 20.182 -18.402 -34.559 1.00 44.88 94 SER A O 1
ATOM 714 N N . ASP A 1 95 ? 19.822 -20.553 -35.159 1.00 42.72 95 ASP A N 1
ATOM 715 C CA . ASP A 1 95 ? 18.686 -20.828 -34.284 1.00 42.72 95 ASP A CA 1
ATOM 716 C C . ASP A 1 95 ? 19.127 -20.742 -32.815 1.00 42.72 95 ASP A C 1
ATOM 718 O O . ASP A 1 95 ? 19.465 -21.730 -32.166 1.00 42.72 95 ASP A O 1
ATOM 722 N N . CYS A 1 96 ? 19.131 -19.528 -32.266 1.00 37.16 96 CYS A N 1
ATOM 723 C CA . CYS A 1 96 ? 19.257 -19.269 -30.836 1.00 37.16 96 CYS A CA 1
ATOM 724 C C . CYS A 1 96 ? 17.920 -19.566 -30.141 1.00 37.16 96 CYS A C 1
ATOM 726 O O . CYS A 1 96 ? 17.372 -18.717 -29.442 1.00 37.16 96 CYS A O 1
ATOM 728 N N . SER A 1 97 ? 17.359 -20.759 -30.347 1.00 56.19 97 SER A N 1
ATOM 729 C CA . SER A 1 97 ? 16.221 -21.235 -29.568 1.00 56.19 97 SER A CA 1
ATOM 730 C C . SER A 1 97 ? 16.748 -21.796 -28.249 1.00 56.19 97 SER A C 1
ATOM 732 O O . SER A 1 97 ? 16.905 -23.008 -28.085 1.00 56.19 97 SER A O 1
ATOM 734 N N . SER A 1 98 ? 17.061 -20.917 -27.295 1.00 68.56 98 SER A N 1
ATOM 735 C CA . SER A 1 98 ? 17.094 -21.350 -25.898 1.00 68.56 98 SER A CA 1
ATOM 736 C C . SER A 1 98 ? 15.747 -22.013 -25.584 1.00 68.56 98 SER A C 1
ATOM 738 O O . SER A 1 98 ? 14.716 -21.484 -26.017 1.00 68.56 98 SER A O 1
ATOM 740 N N . PRO A 1 99 ? 15.724 -23.165 -24.891 1.00 77.56 99 PRO A N 1
ATOM 741 C CA . PRO A 1 99 ? 14.467 -23.804 -24.528 1.00 77.56 99 PRO A CA 1
ATOM 742 C C . PRO A 1 99 ? 13.574 -22.796 -23.790 1.00 77.56 99 PRO A C 1
ATOM 744 O O . PRO A 1 99 ? 14.100 -21.959 -23.049 1.00 77.56 99 PRO A O 1
ATOM 747 N N . PRO A 1 100 ? 12.249 -22.830 -24.015 1.00 79.94 100 PRO A N 1
ATOM 748 C CA . PRO A 1 100 ? 11.334 -21.929 -23.332 1.00 79.94 100 PRO A CA 1
ATOM 749 C C . PRO A 1 100 ? 11.520 -22.089 -21.822 1.00 79.94 100 PRO A C 1
ATOM 751 O O . PRO A 1 100 ? 11.485 -23.208 -21.307 1.00 79.94 100 PRO A O 1
ATOM 754 N N . VAL A 1 101 ? 11.754 -20.970 -21.136 1.00 80.06 101 VAL A N 1
ATOM 755 C CA . VAL A 1 101 ? 11.874 -20.935 -19.676 1.00 80.06 101 VAL A CA 1
ATOM 756 C C . VAL A 1 101 ? 10.556 -21.435 -19.098 1.00 80.06 101 VAL A C 1
ATOM 758 O O . VAL A 1 101 ? 9.487 -20.948 -19.472 1.00 80.06 101 VAL A O 1
ATOM 761 N N . THR A 1 102 ? 10.608 -22.447 -18.235 1.00 84.56 102 THR A N 1
ATOM 762 C CA . THR A 1 102 ? 9.383 -22.989 -17.650 1.00 84.56 102 THR A CA 1
ATOM 763 C C . THR A 1 102 ? 8.875 -22.072 -16.543 1.00 84.56 102 THR A C 1
ATOM 765 O O . THR A 1 102 ? 9.622 -21.285 -15.959 1.00 84.56 102 THR A O 1
ATOM 768 N N . GLN A 1 103 ? 7.589 -22.189 -16.206 1.00 76.62 103 GLN A N 1
ATOM 769 C CA . GLN A 1 103 ? 7.032 -21.444 -15.079 1.00 76.62 103 GLN A CA 1
ATOM 770 C C . GLN A 1 103 ? 7.790 -21.762 -13.780 1.00 76.62 103 GLN A C 1
ATOM 772 O O . GLN A 1 103 ? 8.050 -20.851 -13.004 1.00 76.62 103 GLN A O 1
ATOM 777 N N . ASP A 1 104 ? 8.191 -23.015 -13.557 1.00 81.00 104 ASP A N 1
ATOM 778 C CA . ASP A 1 104 ? 8.921 -23.416 -12.349 1.00 81.00 104 ASP A CA 1
ATOM 779 C C . ASP A 1 104 ? 10.333 -22.813 -12.284 1.00 81.00 104 ASP A C 1
ATOM 781 O O . ASP A 1 104 ? 10.773 -22.417 -11.202 1.00 81.00 104 ASP A O 1
ATOM 785 N N . ASP A 1 105 ? 11.002 -22.637 -13.428 1.00 83.50 105 ASP A N 1
ATOM 786 C CA . ASP A 1 105 ? 12.283 -21.922 -13.494 1.00 83.50 105 ASP A CA 1
ATOM 787 C C . ASP A 1 105 ? 12.115 -20.461 -13.055 1.00 83.50 105 ASP A C 1
ATOM 789 O O . ASP A 1 105 ? 12.872 -19.971 -12.213 1.00 83.50 105 ASP A O 1
ATOM 793 N N . LEU A 1 106 ? 11.074 -19.778 -13.552 1.00 79.44 106 LEU A N 1
ATOM 794 C CA . LEU A 1 106 ? 10.754 -18.403 -13.148 1.00 79.44 106 LEU A CA 1
ATOM 795 C C . LEU A 1 106 ? 10.450 -18.311 -11.650 1.00 79.44 106 LEU A C 1
ATOM 797 O O . LEU A 1 106 ? 10.922 -17.391 -10.981 1.00 79.44 106 LEU A O 1
ATOM 801 N N . LYS A 1 107 ? 9.712 -19.283 -11.096 1.00 78.19 107 LYS A N 1
ATOM 802 C CA . LYS A 1 107 ? 9.443 -19.344 -9.651 1.00 78.19 107 LYS A CA 1
ATOM 803 C C . LYS A 1 107 ? 10.734 -19.484 -8.848 1.00 78.19 107 LYS A C 1
ATOM 805 O O . LYS A 1 107 ? 10.893 -18.795 -7.843 1.00 78.19 107 LYS A O 1
ATOM 810 N N . SER A 1 108 ? 11.658 -20.340 -9.287 1.00 83.94 108 SER A N 1
ATOM 811 C CA . SER A 1 108 ? 12.946 -20.533 -8.615 1.00 83.94 108 SER A CA 1
ATOM 812 C C . SER A 1 108 ? 13.813 -19.272 -8.650 1.00 83.94 108 SER A C 1
ATOM 814 O O . SER A 1 108 ? 14.472 -18.958 -7.657 1.00 83.94 108 SER A O 1
ATOM 816 N N . VAL A 1 109 ? 13.823 -18.546 -9.773 1.00 83.19 109 VAL A N 1
ATOM 817 C CA . VAL A 1 109 ? 14.539 -17.266 -9.896 1.00 83.19 109 VAL A CA 1
ATOM 818 C C . VAL A 1 109 ? 13.938 -16.230 -8.949 1.00 83.19 109 VAL A C 1
ATOM 820 O O . VAL A 1 109 ? 14.664 -15.651 -8.144 1.00 83.19 109 VAL A O 1
ATOM 823 N N . LEU A 1 110 ? 12.612 -16.072 -8.964 1.00 79.81 110 LEU A N 1
ATOM 824 C CA . LEU A 1 110 ? 11.908 -15.112 -8.115 1.00 79.81 110 LEU A CA 1
ATOM 825 C C . LEU A 1 110 ? 12.133 -15.394 -6.622 1.00 79.81 110 LEU A C 1
ATOM 827 O O . LEU A 1 110 ? 12.362 -14.483 -5.830 1.00 79.81 110 LEU A O 1
ATOM 831 N N . GLU A 1 111 ? 12.126 -16.666 -6.218 1.00 82.31 111 GLU A N 1
ATOM 832 C CA . GLU A 1 111 ? 12.446 -17.046 -4.841 1.00 82.31 111 GLU A CA 1
ATOM 833 C C . GLU A 1 111 ? 13.871 -16.656 -4.441 1.00 82.31 111 GLU A C 1
ATOM 835 O O . GLU A 1 111 ? 14.090 -16.214 -3.311 1.00 82.31 111 GLU A O 1
ATOM 840 N N . HIS A 1 112 ? 14.839 -16.811 -5.344 1.00 82.56 112 HIS A N 1
ATOM 841 C CA . HIS A 1 112 ? 16.221 -16.423 -5.083 1.00 82.56 112 HIS A CA 1
ATOM 842 C C . HIS A 1 112 ? 16.379 -14.900 -4.966 1.00 82.56 112 HIS A C 1
ATOM 844 O O . HIS A 1 112 ? 17.081 -14.427 -4.069 1.00 82.56 112 HIS A O 1
ATOM 850 N N . GLU A 1 113 ? 15.695 -14.145 -5.829 1.00 78.38 113 GLU A N 1
ATOM 851 C CA . GLU A 1 113 ? 15.672 -12.678 -5.809 1.00 78.38 113 GLU A CA 1
ATOM 852 C C . GLU A 1 113 ? 15.068 -12.137 -4.510 1.00 78.38 113 GLU A C 1
ATOM 854 O O . GLU A 1 113 ? 15.638 -11.241 -3.885 1.00 78.38 113 GLU A O 1
ATOM 859 N N . ILE A 1 114 ? 13.949 -12.714 -4.060 1.00 79.00 114 ILE A N 1
ATOM 860 C CA . ILE A 1 114 ? 13.273 -12.272 -2.837 1.00 79.00 114 ILE A CA 1
ATOM 861 C C . ILE A 1 114 ? 14.110 -12.621 -1.604 1.00 79.00 114 ILE A C 1
ATOM 863 O O . ILE A 1 114 ? 14.374 -11.740 -0.789 1.00 79.00 114 ILE A O 1
ATOM 867 N N . ARG A 1 115 ? 14.550 -13.880 -1.442 1.00 77.25 115 ARG A N 1
ATOM 868 C CA . ARG A 1 115 ? 15.114 -14.386 -0.169 1.00 77.25 115 ARG A CA 1
ATOM 869 C C . ARG A 1 115 ? 16.307 -13.588 0.358 1.00 77.25 115 ARG A C 1
ATOM 871 O O . ARG A 1 115 ? 16.467 -13.491 1.571 1.00 77.25 115 ARG A O 1
ATOM 878 N N . ASN A 1 116 ? 17.134 -13.027 -0.520 1.00 78.81 116 ASN A N 1
ATOM 879 C CA . ASN A 1 116 ? 18.353 -12.323 -0.112 1.00 78.81 116 ASN A CA 1
ATOM 880 C C . ASN A 1 116 ? 18.146 -10.820 0.134 1.00 78.81 116 ASN A C 1
ATOM 882 O O . ASN A 1 116 ? 19.065 -10.145 0.599 1.00 78.81 116 ASN A O 1
ATOM 886 N N . HIS A 1 117 ? 16.953 -10.296 -0.156 1.00 87.06 117 HIS A N 1
ATOM 887 C CA . HIS A 1 117 ? 16.686 -8.861 -0.170 1.00 87.06 117 HIS A CA 1
ATOM 888 C C . HIS A 1 117 ? 15.328 -8.520 0.457 1.00 87.06 117 HIS A C 1
ATOM 890 O O . HIS A 1 117 ? 14.590 -7.692 -0.073 1.00 87.06 117 HIS A O 1
ATOM 896 N N . VAL A 1 118 ? 14.990 -9.158 1.586 1.00 90.75 118 VAL A N 1
ATOM 897 C CA . VAL A 1 118 ? 13.800 -8.811 2.379 1.00 90.75 118 VAL A CA 1
ATOM 898 C C . VAL A 1 118 ? 14.187 -7.994 3.606 1.00 90.75 118 VAL A C 1
ATOM 900 O O . VAL A 1 118 ? 14.975 -8.441 4.439 1.00 90.75 118 VAL A O 1
ATOM 903 N N . TRP A 1 119 ? 13.566 -6.828 3.759 1.00 92.94 119 TRP A N 1
ATOM 904 C CA . TRP A 1 119 ? 13.625 -6.014 4.967 1.00 92.94 119 TRP A CA 1
ATOM 905 C C . TRP A 1 119 ? 12.251 -5.975 5.629 1.00 92.94 119 TRP A C 1
ATOM 907 O O . TRP A 1 119 ? 11.316 -5.376 5.104 1.00 92.94 119 TRP A O 1
ATOM 917 N N . GLU A 1 120 ? 12.129 -6.604 6.794 1.00 94.62 120 GLU A N 1
ATOM 918 C CA . GLU A 1 120 ? 10.892 -6.600 7.575 1.00 94.62 120 GLU A CA 1
ATOM 919 C C . GLU A 1 120 ? 10.921 -5.501 8.649 1.00 94.62 120 GLU A C 1
ATOM 921 O O . GLU A 1 120 ? 11.880 -5.371 9.416 1.00 94.62 120 GLU A O 1
ATOM 926 N N . PHE A 1 121 ? 9.842 -4.725 8.740 1.00 95.44 121 PHE A N 1
ATOM 927 C CA . PHE A 1 121 ? 9.706 -3.600 9.663 1.00 95.44 121 PHE A CA 1
ATOM 928 C C . PHE A 1 121 ? 8.474 -3.751 10.557 1.00 95.44 121 PHE A C 1
ATOM 930 O O . PHE A 1 121 ? 7.449 -4.298 10.152 1.00 95.44 121 PHE A O 1
ATOM 937 N N . SER A 1 122 ? 8.529 -3.209 11.779 1.00 97.00 122 SER A N 1
ATOM 938 C CA . SER A 1 122 ? 7.295 -2.997 12.547 1.00 97.00 122 SER A CA 1
ATOM 939 C C . SER A 1 122 ? 6.347 -2.075 11.765 1.00 97.00 122 SER A C 1
ATOM 941 O O . SER A 1 122 ? 6.837 -1.232 11.013 1.00 97.00 122 SER A O 1
ATOM 943 N N . PRO A 1 123 ? 5.020 -2.166 11.947 1.00 96.69 123 PRO A N 1
ATOM 944 C CA . PRO A 1 123 ? 4.067 -1.332 11.208 1.00 96.69 123 PRO A CA 1
ATOM 945 C C . PRO A 1 123 ? 4.361 0.171 11.291 1.00 96.69 123 PRO A C 1
ATOM 947 O O . PRO A 1 123 ? 4.343 0.869 10.285 1.00 96.69 123 PRO A O 1
ATOM 950 N N . MET A 1 124 ? 4.760 0.646 12.469 1.00 95.94 124 MET A N 1
ATOM 951 C CA . MET A 1 124 ? 5.107 2.047 12.719 1.00 95.94 124 MET A CA 1
ATOM 952 C C . MET A 1 124 ? 6.380 2.448 11.969 1.00 95.94 124 MET A C 1
ATOM 954 O O . MET A 1 124 ? 6.429 3.508 11.355 1.00 95.94 124 MET A O 1
ATOM 958 N N . ARG A 1 125 ? 7.404 1.582 11.954 1.00 94.44 125 ARG A N 1
ATOM 959 C CA . ARG A 1 125 ? 8.621 1.829 11.167 1.00 94.44 125 ARG A CA 1
ATOM 960 C C . ARG A 1 125 ? 8.364 1.693 9.668 1.00 94.44 125 ARG A C 1
ATOM 962 O O . ARG A 1 125 ? 9.000 2.382 8.888 1.00 94.44 125 ARG A O 1
ATOM 969 N N . PHE A 1 126 ? 7.442 0.834 9.247 1.00 95.81 126 PHE A N 1
ATOM 970 C CA . PHE A 1 126 ? 7.012 0.768 7.854 1.00 95.81 126 PHE A CA 1
ATOM 971 C C . PHE A 1 126 ? 6.298 2.065 7.448 1.00 95.81 126 PHE A C 1
ATOM 973 O O . PHE A 1 126 ? 6.625 2.643 6.417 1.00 95.81 126 PHE A O 1
ATOM 980 N N . ALA A 1 127 ? 5.411 2.588 8.299 1.00 96.44 127 ALA A N 1
ATOM 981 C CA . ALA A 1 127 ? 4.727 3.861 8.087 1.00 96.44 127 ALA A CA 1
ATOM 982 C C . ALA A 1 127 ? 5.707 5.033 7.911 1.00 96.44 127 ALA A C 1
ATOM 984 O O . ALA A 1 127 ? 5.550 5.821 6.983 1.00 96.44 127 ALA A O 1
ATOM 985 N N . THR A 1 128 ? 6.775 5.107 8.716 1.00 94.50 128 THR A N 1
ATOM 986 C CA . THR A 1 128 ? 7.824 6.132 8.537 1.00 94.50 128 THR A CA 1
ATOM 987 C C . THR A 1 128 ? 8.598 5.975 7.219 1.00 94.50 128 THR A C 1
ATOM 989 O O . THR A 1 128 ? 9.254 6.917 6.763 1.00 94.50 128 THR A O 1
ATOM 992 N N . ARG A 1 129 ? 8.569 4.794 6.580 1.00 91.56 129 ARG A N 1
ATOM 993 C CA . ARG A 1 129 ? 9.169 4.574 5.250 1.00 91.56 129 ARG A CA 1
ATOM 994 C C . ARG A 1 129 ? 8.295 5.032 4.112 1.00 91.56 129 ARG A C 1
ATOM 996 O O . ARG A 1 129 ? 8.844 5.546 3.144 1.00 91.56 129 ARG A O 1
ATOM 1003 N N . VAL A 1 130 ? 6.993 4.815 4.232 1.00 93.31 130 VAL A N 1
ATOM 1004 C CA . VAL A 1 130 ? 6.047 5.107 3.156 1.00 93.31 130 VAL A CA 1
ATOM 1005 C C . VAL A 1 130 ? 5.435 6.498 3.260 1.00 93.31 130 VAL A C 1
ATOM 1007 O O . VAL A 1 130 ? 4.798 6.917 2.310 1.00 93.31 130 VAL A O 1
ATOM 1010 N N . CYS A 1 131 ? 5.614 7.220 4.371 1.00 94.50 131 CYS A N 1
ATOM 1011 C CA . CYS A 1 131 ? 5.109 8.584 4.499 1.00 94.50 131 CYS A CA 1
ATOM 1012 C C . CYS A 1 131 ? 5.898 9.606 3.673 1.00 94.50 131 CYS A C 1
ATOM 1014 O O . CYS A 1 131 ? 7.065 9.405 3.323 1.00 94.50 131 CYS A O 1
ATOM 1016 N N . GLN A 1 132 ? 5.284 10.770 3.467 1.00 92.62 132 GLN A N 1
ATOM 1017 C CA . GLN A 1 132 ? 5.941 11.955 2.947 1.00 92.62 132 GLN A CA 1
ATOM 1018 C C . GLN A 1 132 ? 7.096 12.371 3.860 1.00 92.62 132 GLN A C 1
ATOM 1020 O O . GLN A 1 132 ? 7.016 12.318 5.094 1.00 92.62 132 GLN A O 1
ATOM 1025 N N . ARG A 1 133 ? 8.187 12.784 3.216 1.00 91.25 133 ARG A N 1
ATOM 1026 C CA . ARG A 1 133 ? 9.419 13.233 3.855 1.00 91.25 133 ARG A CA 1
ATOM 1027 C C . ARG A 1 133 ? 9.779 14.601 3.312 1.00 91.25 133 ARG A C 1
ATOM 1029 O O . ARG A 1 133 ? 9.887 14.767 2.098 1.00 91.25 133 ARG A O 1
ATOM 1036 N N . THR A 1 134 ? 10.047 15.540 4.203 1.00 90.88 134 THR A N 1
ATOM 1037 C CA . THR A 1 134 ? 10.581 16.853 3.841 1.00 90.88 134 THR A CA 1
ATOM 1038 C C . THR A 1 134 ? 12.003 16.938 4.357 1.00 90.88 134 THR A C 1
ATOM 1040 O O . THR A 1 134 ? 12.269 16.623 5.510 1.00 90.88 134 THR A O 1
ATOM 1043 N N . ARG A 1 135 ? 12.968 17.305 3.514 1.00 88.31 135 ARG A N 1
ATOM 1044 C CA . ARG A 1 135 ? 14.355 17.444 3.973 1.00 88.31 135 ARG A CA 1
ATOM 1045 C C . ARG A 1 135 ? 14.452 18.608 4.964 1.00 88.31 135 ARG A C 1
ATOM 1047 O O . ARG A 1 135 ? 14.041 19.718 4.632 1.00 88.31 135 ARG A O 1
ATOM 1054 N N . LYS A 1 136 ? 15.067 18.376 6.127 1.00 89.12 136 LYS A N 1
ATOM 1055 C CA . LYS A 1 136 ? 15.305 19.428 7.126 1.00 89.12 136 LYS A CA 1
ATOM 1056 C C . LYS A 1 136 ? 16.171 20.540 6.544 1.00 89.12 136 LYS A C 1
ATOM 1058 O O . LYS A 1 136 ? 17.234 20.276 5.980 1.00 89.12 136 LYS A O 1
ATOM 1063 N N . THR A 1 137 ? 15.756 21.789 6.735 1.00 85.75 137 THR A N 1
ATOM 1064 C CA . THR A 1 137 ? 16.531 22.977 6.331 1.00 85.75 137 THR A CA 1
ATOM 1065 C C . THR A 1 137 ? 17.836 23.114 7.114 1.00 85.75 137 THR A C 1
ATOM 1067 O O . THR A 1 137 ? 18.824 23.608 6.580 1.00 85.75 137 THR A O 1
ATOM 1070 N N . SER A 1 138 ? 17.856 22.632 8.358 1.00 79.19 138 SER A N 1
ATOM 1071 C CA . SER A 1 138 ? 19.016 22.641 9.254 1.00 79.19 138 SER A CA 1
ATOM 1072 C C . SER A 1 138 ? 20.021 21.516 8.997 1.00 79.19 138 SER A C 1
ATOM 1074 O O . SER A 1 138 ? 21.059 21.482 9.654 1.00 79.19 138 SER A O 1
ATOM 1076 N N . ALA A 1 139 ? 19.747 20.596 8.066 1.00 73.50 139 ALA A N 1
ATOM 1077 C CA . ALA A 1 139 ? 20.682 19.535 7.712 1.00 73.50 139 ALA A CA 1
ATOM 1078 C C . ALA A 1 139 ? 21.857 20.114 6.903 1.00 73.50 139 ALA A C 1
ATOM 1080 O O . ALA A 1 139 ? 21.868 20.044 5.668 1.00 73.50 139 ALA A O 1
ATOM 1081 N N . ASP A 1 140 ? 22.834 20.695 7.608 1.00 76.12 140 ASP A N 1
ATOM 1082 C CA . ASP A 1 140 ? 24.093 21.161 7.032 1.00 76.12 140 ASP A CA 1
ATOM 1083 C C . ASP A 1 140 ? 24.741 20.011 6.254 1.00 76.12 140 ASP A C 1
ATOM 1085 O O . ASP A 1 140 ? 24.993 18.926 6.780 1.00 76.12 140 ASP A O 1
ATOM 1089 N N . VAL A 1 141 ? 25.004 20.250 4.969 1.00 75.06 141 VAL A N 1
ATOM 1090 C CA . VAL A 1 141 ? 25.615 19.288 4.047 1.00 75.06 141 VAL A CA 1
ATOM 1091 C C . VAL A 1 141 ? 26.940 18.748 4.602 1.00 75.06 141 VAL A C 1
ATOM 1093 O O . VAL A 1 141 ? 27.286 17.596 4.329 1.00 75.06 141 VAL A O 1
ATOM 1096 N N . LEU A 1 142 ? 27.672 19.543 5.387 1.00 74.31 142 LEU A N 1
ATOM 1097 C CA . LEU A 1 142 ? 28.935 19.141 6.006 1.00 74.31 142 LEU A CA 1
ATOM 1098 C C . LEU A 1 142 ? 28.736 18.195 7.196 1.00 74.31 142 LEU A C 1
ATOM 1100 O O . LEU A 1 142 ? 29.386 17.148 7.241 1.00 74.31 142 LEU A O 1
ATOM 1104 N N . GLU A 1 143 ? 27.807 18.492 8.106 1.00 71.94 143 GLU A N 1
ATOM 1105 C CA . GLU A 1 143 ? 27.465 17.577 9.206 1.00 71.94 143 GLU A CA 1
ATOM 1106 C C . GLU A 1 143 ? 26.843 16.278 8.684 1.00 71.94 143 GLU A C 1
ATOM 1108 O O . GLU A 1 143 ? 27.128 15.192 9.194 1.00 71.94 143 GLU A O 1
ATOM 1113 N N . VAL A 1 144 ? 26.039 16.372 7.618 1.00 68.12 144 VAL A N 1
ATOM 1114 C CA . VAL A 1 144 ? 25.488 15.211 6.916 1.00 68.12 144 VAL A CA 1
ATOM 1115 C C . VAL A 1 144 ? 26.623 14.319 6.426 1.00 68.12 144 VAL A C 1
ATOM 1117 O O . VAL A 1 144 ? 26.613 13.132 6.727 1.00 68.12 144 VAL A O 1
ATOM 1120 N N . LYS A 1 145 ? 27.632 14.873 5.739 1.00 70.19 145 LYS A N 1
ATOM 1121 C CA . LYS A 1 145 ? 28.788 14.099 5.258 1.00 70.19 145 LYS A CA 1
ATOM 1122 C C . LYS A 1 145 ? 29.563 13.436 6.398 1.00 70.19 145 LYS A C 1
ATOM 1124 O O . LYS A 1 145 ? 29.880 12.259 6.289 1.00 70.19 145 LYS A O 1
ATOM 1129 N N . GLN A 1 146 ? 29.824 14.157 7.489 1.00 74.62 146 GLN A N 1
ATOM 1130 C CA . GLN A 1 146 ? 30.568 13.609 8.629 1.00 74.62 146 GLN A CA 1
ATOM 1131 C C . GLN A 1 146 ? 29.810 12.476 9.331 1.00 74.62 146 GLN A C 1
ATOM 1133 O O . GLN A 1 146 ? 30.402 11.462 9.686 1.00 74.62 146 GLN A O 1
ATOM 1138 N N . ARG A 1 147 ? 28.488 12.601 9.494 1.00 66.69 147 ARG A N 1
ATOM 1139 C CA . ARG A 1 147 ? 27.659 11.536 10.082 1.00 66.69 147 ARG A CA 1
ATOM 1140 C C . ARG A 1 147 ? 27.400 10.375 9.118 1.00 66.69 147 ARG A C 1
ATOM 1142 O O . ARG A 1 147 ? 27.250 9.244 9.572 1.00 66.69 147 ARG A O 1
ATOM 1149 N N . MET A 1 148 ? 27.403 10.626 7.806 1.00 62.72 148 MET A N 1
ATOM 1150 C CA . MET A 1 148 ? 27.280 9.587 6.775 1.00 62.72 148 MET A CA 1
ATOM 1151 C C . MET A 1 148 ? 28.435 8.580 6.798 1.00 62.72 148 MET A C 1
ATOM 1153 O O . MET A 1 148 ? 28.249 7.462 6.331 1.00 62.72 148 MET A O 1
ATOM 1157 N N . GLU A 1 149 ? 29.600 8.947 7.332 1.00 67.00 149 GLU A N 1
ATOM 1158 C CA . GLU A 1 149 ? 30.724 8.016 7.505 1.00 67.00 149 GLU A CA 1
ATOM 1159 C C . GLU A 1 149 ? 30.560 7.100 8.729 1.00 67.00 149 GLU A C 1
ATOM 1161 O O . GLU A 1 149 ? 31.281 6.113 8.851 1.00 67.00 149 GLU A O 1
ATOM 1166 N N . ILE A 1 150 ? 29.624 7.414 9.633 1.00 63.00 150 ILE A N 1
ATOM 1167 C CA . ILE A 1 150 ? 29.517 6.783 10.956 1.00 63.00 150 ILE A CA 1
ATOM 1168 C C . ILE A 1 150 ? 28.257 5.913 11.081 1.00 63.00 150 ILE A C 1
ATOM 1170 O O . ILE A 1 150 ? 28.272 4.928 11.817 1.00 63.00 150 ILE A O 1
ATOM 1174 N N . ALA A 1 151 ? 27.170 6.251 10.383 1.00 56.69 151 ALA A N 1
ATOM 1175 C CA . ALA A 1 151 ? 25.893 5.560 10.533 1.00 56.69 151 ALA A CA 1
ATOM 1176 C C . ALA A 1 151 ? 25.558 4.672 9.323 1.00 56.69 151 ALA A C 1
ATOM 1178 O O . ALA A 1 151 ? 25.199 5.172 8.258 1.00 56.69 151 ALA A O 1
ATOM 1179 N N . ASP A 1 152 ? 25.538 3.353 9.542 1.00 60.50 152 ASP A N 1
ATOM 1180 C CA . ASP A 1 152 ? 24.931 2.347 8.647 1.00 60.50 152 ASP A CA 1
ATOM 1181 C C . ASP A 1 152 ? 23.387 2.429 8.615 1.00 60.50 152 ASP A C 1
ATOM 1183 O O . ASP A 1 152 ? 22.703 1.506 8.166 1.00 60.50 152 ASP A O 1
ATOM 1187 N N . ASP A 1 153 ? 22.801 3.529 9.101 1.00 69.38 153 ASP A N 1
ATOM 1188 C CA . ASP A 1 153 ? 21.357 3.699 9.097 1.00 69.38 153 ASP A CA 1
ATOM 1189 C C . ASP A 1 153 ? 20.867 4.028 7.682 1.00 69.38 153 ASP A C 1
ATOM 1191 O O . ASP A 1 153 ? 20.934 5.159 7.185 1.00 69.38 153 ASP A O 1
ATOM 1195 N N . ILE A 1 154 ? 20.356 2.984 7.035 1.00 67.56 154 ILE A N 1
ATOM 1196 C CA . ILE A 1 154 ? 19.707 2.996 5.725 1.00 67.56 154 ILE A CA 1
ATOM 1197 C C . ILE A 1 154 ? 18.557 4.020 5.697 1.00 67.56 154 ILE A C 1
ATOM 1199 O O . ILE A 1 154 ? 18.211 4.535 4.630 1.00 67.56 154 ILE A O 1
ATOM 1203 N N . ASP A 1 155 ? 17.970 4.345 6.852 1.00 70.94 155 ASP A N 1
ATOM 1204 C CA . ASP A 1 155 ? 16.715 5.079 6.965 1.00 70.94 155 ASP A CA 1
ATOM 1205 C C . ASP A 1 155 ? 16.910 6.579 6.865 1.00 70.94 155 ASP A C 1
ATOM 1207 O O . ASP A 1 155 ? 16.060 7.265 6.276 1.00 70.94 155 ASP A O 1
ATOM 1211 N N . ARG A 1 156 ? 18.036 7.058 7.411 1.00 79.88 156 ARG A N 1
ATOM 1212 C CA . ARG A 1 156 ? 18.420 8.470 7.452 1.00 79.88 156 ARG A CA 1
ATOM 1213 C C . ARG A 1 156 ? 17.294 9.362 7.978 1.00 79.88 156 ARG A C 1
ATOM 1215 O O . ARG A 1 156 ? 17.161 10.496 7.523 1.00 79.88 156 ARG A O 1
ATOM 1222 N N . ALA A 1 157 ? 16.479 8.850 8.902 1.00 83.62 157 ALA A N 1
ATOM 1223 C CA . ALA A 1 157 ? 15.290 9.537 9.407 1.00 83.62 157 ALA A CA 1
ATOM 1224 C C . ALA A 1 157 ? 15.641 10.905 10.011 1.00 83.62 157 ALA A C 1
ATOM 1226 O O . ALA A 1 157 ? 14.937 11.879 9.773 1.00 83.62 157 ALA A O 1
ATOM 1227 N N . ASP A 1 158 ? 16.801 11.014 10.662 1.00 84.62 158 ASP A N 1
ATOM 1228 C CA . ASP A 1 158 ? 17.288 12.251 11.280 1.00 84.62 158 ASP A CA 1
ATOM 1229 C C . ASP A 1 158 ? 17.387 13.446 10.322 1.00 84.62 158 ASP A C 1
ATOM 1231 O O . ASP A 1 158 ? 17.316 14.589 10.773 1.00 84.62 158 ASP A O 1
ATOM 1235 N N . TYR A 1 159 ? 17.515 13.208 9.014 1.00 85.31 159 TYR A N 1
ATOM 1236 C CA . TYR A 1 159 ? 17.667 14.249 7.992 1.00 85.31 159 TYR A CA 1
ATOM 1237 C C . TYR A 1 159 ? 16.349 14.744 7.395 1.00 85.31 159 TYR A C 1
ATOM 1239 O O . TYR A 1 159 ? 16.353 15.688 6.597 1.00 85.31 159 TYR A O 1
ATOM 1247 N N . TYR A 1 160 ? 15.239 14.109 7.756 1.00 90.12 160 TYR A N 1
ATOM 1248 C CA . TYR A 1 160 ? 13.924 14.434 7.234 1.00 90.12 160 TYR A CA 1
ATOM 1249 C C . TYR A 1 160 ? 12.973 14.765 8.374 1.00 90.12 160 TYR A C 1
ATOM 1251 O O . TYR A 1 160 ? 13.034 14.181 9.453 1.00 90.12 160 TYR A O 1
ATOM 1259 N N . ASP A 1 161 ? 12.096 15.718 8.113 1.00 92.94 161 ASP A N 1
ATOM 1260 C CA . ASP A 1 161 ? 10.848 15.873 8.832 1.00 92.94 161 ASP A CA 1
ATOM 1261 C C . ASP A 1 161 ? 9.869 14.867 8.222 1.00 92.94 161 ASP A C 1
ATOM 1263 O O . ASP A 1 161 ? 9.619 14.869 7.008 1.00 92.94 161 ASP A O 1
ATOM 1267 N N . LEU A 1 162 ? 9.409 13.930 9.048 1.00 94.25 162 LEU A N 1
ATOM 1268 C CA . LEU A 1 162 ? 8.494 12.874 8.640 1.00 94.25 162 LEU A CA 1
ATOM 1269 C C . LEU A 1 162 ? 7.072 13.307 8.976 1.00 94.25 162 LEU A C 1
ATOM 1271 O O . LEU A 1 162 ? 6.795 13.668 10.117 1.00 94.25 162 LEU A O 1
ATOM 1275 N N . ALA A 1 163 ? 6.156 13.199 8.014 1.00 94.81 163 ALA A N 1
ATOM 1276 C CA . ALA A 1 163 ? 4.767 13.606 8.228 1.00 94.81 163 ALA A CA 1
ATOM 1277 C C . ALA A 1 163 ? 4.099 12.861 9.405 1.00 94.81 163 ALA A C 1
ATOM 1279 O O . ALA A 1 163 ? 3.260 13.421 10.100 1.00 94.81 163 ALA A O 1
ATOM 1280 N N . VAL A 1 164 ? 4.504 11.613 9.674 1.00 95.25 164 VAL A N 1
ATOM 1281 C CA . VAL A 1 164 ? 3.987 10.806 10.798 1.00 95.25 164 VAL A CA 1
ATOM 1282 C C . VAL A 1 164 ? 4.412 11.315 12.182 1.00 95.25 164 VAL A C 1
ATOM 1284 O O . VAL A 1 164 ? 3.752 10.999 13.173 1.00 95.25 164 VAL A O 1
ATOM 1287 N N . ASP A 1 165 ? 5.487 12.103 12.254 1.00 95.75 165 ASP A N 1
ATOM 1288 C CA . ASP A 1 165 ? 5.999 12.679 13.502 1.00 95.75 165 ASP A CA 1
ATOM 1289 C C . ASP A 1 165 ? 5.336 14.031 13.823 1.00 95.75 165 ASP A C 1
ATOM 1291 O O . ASP A 1 165 ? 5.502 14.568 14.920 1.00 95.75 165 ASP A O 1
ATOM 1295 N N . GLU A 1 166 ? 4.564 14.595 12.888 1.00 95.50 166 GLU A N 1
ATOM 1296 C CA . GLU A 1 166 ? 3.881 15.866 13.100 1.00 95.50 166 GLU A CA 1
ATOM 1297 C C . GLU A 1 166 ? 2.748 15.724 14.135 1.00 95.50 166 GLU A C 1
ATOM 1299 O O . GLU A 1 166 ? 1.936 14.796 14.055 1.00 95.50 166 GLU A O 1
ATOM 1304 N N . PRO A 1 167 ? 2.596 16.670 15.084 1.00 96.50 167 PRO A N 1
ATOM 1305 C CA . PRO A 1 167 ? 1.505 16.628 16.061 1.00 96.50 167 PRO A CA 1
ATOM 1306 C C . PRO A 1 167 ? 0.112 16.579 15.419 1.00 96.50 167 PRO A C 1
ATOM 1308 O O . PRO A 1 167 ? -0.788 15.927 15.946 1.00 96.50 167 PRO A O 1
ATOM 1311 N N . ALA A 1 168 ? -0.052 17.226 14.260 1.00 94.00 168 ALA A N 1
ATOM 1312 C CA . ALA A 1 168 ? -1.292 17.196 13.492 1.00 94.00 168 ALA A CA 1
ATOM 1313 C C . ALA A 1 168 ? -1.641 15.774 13.020 1.00 94.00 168 ALA A C 1
ATOM 1315 O O . ALA A 1 168 ? -2.801 15.371 13.101 1.00 94.00 168 ALA A O 1
ATOM 1316 N N . PHE A 1 169 ? -0.644 14.983 12.605 1.00 95.25 169 PHE A N 1
ATOM 1317 C CA . PHE A 1 169 ? -0.839 13.584 12.225 1.00 95.25 169 PHE A CA 1
ATOM 1318 C C . PHE A 1 169 ? -1.350 12.756 13.408 1.00 95.25 169 PHE A C 1
ATOM 1320 O O . PHE A 1 169 ? -2.313 12.003 13.268 1.00 95.25 169 PHE A O 1
ATOM 1327 N N . GLN A 1 170 ? -0.756 12.938 14.591 1.00 96.19 170 GLN A N 1
ATOM 1328 C CA . GLN A 1 170 ? -1.168 12.250 15.819 1.00 96.19 170 GLN A CA 1
ATOM 1329 C C . GLN A 1 170 ? -2.598 12.612 16.234 1.00 96.19 170 GLN A C 1
ATOM 1331 O O . GLN A 1 170 ? -3.399 11.736 16.556 1.00 96.19 170 GLN A O 1
ATOM 1336 N N . GLU A 1 171 ? -2.947 13.899 16.194 1.00 95.31 171 GLU A N 1
ATOM 1337 C CA . GLU A 1 171 ? -4.293 14.367 16.537 1.00 95.31 171 GLU A CA 1
ATOM 1338 C C . GLU A 1 171 ? -5.353 13.754 15.614 1.00 95.31 171 GLU A C 1
ATOM 1340 O O . GLU A 1 171 ? -6.416 13.317 16.064 1.00 95.31 171 GLU A O 1
ATOM 1345 N N . VAL A 1 172 ? -5.059 13.697 14.317 1.00 94.06 172 VAL A N 1
ATOM 1346 C CA . VAL A 1 172 ? -5.922 13.048 13.331 1.00 94.06 172 VAL A CA 1
ATOM 1347 C C . VAL A 1 172 ? -6.022 11.561 13.606 1.00 94.06 172 VAL A C 1
ATOM 1349 O O . VAL A 1 172 ? -7.128 11.024 13.589 1.00 94.06 172 VAL A O 1
ATOM 1352 N N . PHE A 1 173 ? -4.895 10.895 13.853 1.00 95.94 173 PHE A N 1
ATOM 1353 C CA . PHE A 1 173 ? -4.887 9.463 14.097 1.00 95.94 173 PHE A CA 1
ATOM 1354 C C . PHE A 1 173 ? -5.784 9.126 15.281 1.00 95.94 173 PHE A C 1
ATOM 1356 O O . PHE A 1 173 ? -6.604 8.222 15.188 1.00 95.94 173 PHE A O 1
ATOM 1363 N N . GLU A 1 174 ? -5.729 9.917 16.348 1.00 96.19 174 GLU A N 1
ATOM 1364 C CA . GLU A 1 174 ? -6.609 9.767 17.502 1.00 96.19 174 GLU A CA 1
ATOM 1365 C C . GLU A 1 174 ? -8.094 9.984 17.177 1.00 96.19 174 GLU A C 1
ATOM 1367 O O . GLU A 1 174 ? -8.952 9.305 17.746 1.00 96.19 174 GLU A O 1
ATOM 1372 N N . LYS A 1 175 ? -8.426 10.898 16.255 1.00 94.00 175 LYS A N 1
ATOM 1373 C CA . LYS A 1 175 ? -9.805 11.080 15.764 1.00 94.00 175 LYS A CA 1
ATOM 1374 C C . LYS A 1 175 ? -10.264 9.872 14.951 1.00 94.00 175 LYS A C 1
ATOM 1376 O O . LYS A 1 175 ? -11.333 9.337 15.223 1.00 94.00 175 LYS A O 1
ATOM 1381 N N . CYS A 1 176 ? -9.455 9.422 13.994 1.00 94.12 176 CYS A N 1
ATOM 1382 C CA . CYS A 1 176 ? -9.748 8.236 13.196 1.00 94.12 176 CYS A CA 1
ATOM 1383 C C . CYS A 1 176 ? -9.867 6.998 14.095 1.00 94.12 176 CYS A C 1
ATOM 1385 O O . CYS A 1 176 ? -10.846 6.273 14.019 1.00 94.12 176 CYS A O 1
ATOM 1387 N N . ARG A 1 177 ? -8.936 6.786 15.025 1.00 94.50 177 ARG A N 1
ATOM 1388 C CA . ARG A 1 177 ? -8.935 5.648 15.951 1.00 94.50 177 ARG A CA 1
ATOM 1389 C C . ARG A 1 177 ? -10.222 5.537 16.768 1.00 94.50 177 ARG A C 1
ATOM 1391 O O . ARG A 1 177 ? -10.718 4.433 16.952 1.00 94.50 177 ARG A O 1
ATOM 1398 N N . LYS A 1 178 ? -10.764 6.659 17.254 1.00 93.62 178 LYS A N 1
ATOM 1399 C CA . LYS A 1 178 ? -12.024 6.681 18.023 1.00 93.62 178 LYS A CA 1
ATOM 1400 C C . LYS A 1 178 ? -13.242 6.304 17.183 1.00 93.62 178 LYS A C 1
ATOM 1402 O O . LYS A 1 178 ? -14.170 5.697 17.706 1.00 93.62 178 LYS A O 1
ATOM 1407 N N . ASP A 1 179 ? -13.216 6.671 15.909 1.00 92.50 179 ASP A N 1
ATOM 1408 C CA . ASP A 1 179 ? -14.311 6.456 14.965 1.00 92.50 179 ASP A CA 1
ATOM 1409 C C . ASP A 1 179 ? -14.188 5.121 14.218 1.00 92.50 179 ASP A C 1
ATOM 1411 O O . ASP A 1 179 ? -15.139 4.670 13.578 1.00 92.50 179 ASP A O 1
ATOM 1415 N N . LEU A 1 180 ? -13.024 4.472 14.301 1.00 90.00 180 LEU A N 1
ATOM 1416 C CA . LEU A 1 180 ? -12.820 3.125 13.805 1.00 90.00 180 LEU A CA 1
ATOM 1417 C C . LEU A 1 180 ? -13.648 2.167 14.667 1.00 90.00 180 LEU A C 1
ATOM 1419 O O . LEU A 1 180 ? -13.260 1.809 15.780 1.00 90.00 180 LEU A O 1
ATOM 1423 N N . ASP A 1 181 ? -14.800 1.746 14.146 1.00 80.88 181 ASP A N 1
ATOM 1424 C CA . ASP A 1 181 ? -15.671 0.765 14.794 1.00 80.88 181 ASP A CA 1
ATOM 1425 C C . ASP A 1 181 ? -15.064 -0.643 14.726 1.00 80.88 181 ASP A C 1
ATOM 1427 O O . ASP A 1 181 ? -15.477 -1.529 13.970 1.00 80.88 181 ASP A O 1
ATOM 1431 N N . THR A 1 182 ? -14.042 -0.838 15.552 1.00 77.69 182 THR A N 1
ATOM 1432 C CA . THR A 1 182 ? -13.326 -2.102 15.698 1.00 77.69 182 THR A CA 1
ATOM 1433 C C . THR A 1 182 ? -14.257 -3.210 16.187 1.00 77.69 182 THR A C 1
ATOM 1435 O O . THR A 1 182 ? -14.120 -4.358 15.780 1.00 77.69 182 THR A O 1
ATOM 1438 N N . SER A 1 183 ? -15.268 -2.887 16.996 1.00 75.56 183 SER A N 1
ATOM 1439 C CA . SER A 1 183 ? -16.161 -3.874 17.611 1.00 75.56 183 SER A CA 1
ATOM 1440 C C . SER A 1 183 ? -17.115 -4.540 16.610 1.00 75.56 183 SER A C 1
ATOM 1442 O O . SER A 1 183 ? -17.201 -5.774 16.541 1.00 75.56 183 SER A O 1
ATOM 1444 N N . THR A 1 184 ? -17.788 -3.748 15.772 1.00 78.25 184 THR A N 1
ATOM 1445 C CA . THR A 1 184 ? -18.663 -4.264 14.713 1.00 78.25 184 THR A CA 1
ATOM 1446 C C . THR A 1 184 ? -17.843 -4.979 13.650 1.00 78.25 184 THR A C 1
ATOM 1448 O O . THR A 1 184 ? -18.260 -6.003 13.111 1.00 78.25 184 THR A O 1
ATOM 1451 N N . PHE A 1 185 ? -16.646 -4.476 13.364 1.00 75.44 185 PHE A N 1
ATOM 1452 C CA . PHE A 1 185 ? -15.769 -5.097 12.391 1.00 75.44 185 PHE A CA 1
ATOM 1453 C C . PHE A 1 185 ? -15.252 -6.469 12.851 1.00 75.44 185 PHE A C 1
ATOM 1455 O O . PHE A 1 185 ? -15.398 -7.457 12.129 1.00 75.44 185 PHE A O 1
ATOM 1462 N N . ILE A 1 186 ? -14.733 -6.558 14.081 1.00 77.94 186 ILE A N 1
ATOM 1463 C CA . ILE A 1 186 ? -14.257 -7.813 14.682 1.00 77.94 186 ILE A CA 1
ATOM 1464 C C . ILE A 1 186 ? -15.387 -8.837 14.729 1.00 77.94 186 ILE A C 1
ATOM 1466 O O . ILE A 1 186 ? -15.174 -9.983 14.345 1.00 77.94 186 ILE A O 1
ATOM 1470 N N . SER A 1 187 ? -16.590 -8.440 15.153 1.00 79.44 187 SER A N 1
ATOM 1471 C CA . SER A 1 187 ? -17.728 -9.365 15.216 1.00 79.44 187 SER A CA 1
ATOM 1472 C C . SER A 1 187 ? -18.136 -9.891 13.836 1.00 79.44 187 SER A C 1
ATOM 1474 O O . SER A 1 187 ? -18.380 -11.089 13.705 1.00 79.44 187 SER A O 1
ATOM 1476 N N . ARG A 1 188 ? -18.127 -9.054 12.787 1.00 77.38 188 ARG A N 1
ATOM 1477 C CA . ARG A 1 188 ? -18.369 -9.496 11.399 1.00 77.38 188 ARG A CA 1
ATOM 1478 C C . ARG A 1 188 ? -17.289 -10.454 10.899 1.00 77.38 188 ARG A C 1
ATOM 1480 O O . ARG A 1 188 ? -17.620 -11.486 10.322 1.00 77.38 188 ARG A O 1
ATOM 1487 N N . PHE A 1 189 ? -16.017 -10.159 11.165 1.00 74.44 189 PHE A N 1
ATOM 1488 C CA . PHE A 1 189 ? -14.896 -11.026 10.786 1.00 74.44 189 PHE A CA 1
ATOM 1489 C C . PHE A 1 189 ? -14.912 -12.363 11.521 1.00 74.44 189 PHE A C 1
ATOM 1491 O O . PHE A 1 189 ? -14.713 -13.413 10.916 1.00 74.44 189 PHE A O 1
ATOM 1498 N N . GLN A 1 190 ? -15.182 -12.347 12.824 1.00 76.12 190 GLN A N 1
ATOM 1499 C CA . GLN A 1 190 ? -15.282 -13.559 13.632 1.00 76.12 190 GLN A CA 1
ATOM 1500 C C . GLN A 1 190 ? -16.491 -14.408 13.230 1.00 76.12 190 GLN A C 1
ATOM 1502 O O . GLN A 1 190 ? -16.369 -15.629 13.166 1.00 76.12 190 GLN A O 1
ATOM 1507 N N . ALA A 1 191 ? -17.626 -13.781 12.902 1.00 77.69 191 ALA A N 1
ATOM 1508 C CA . ALA A 1 191 ? -18.782 -14.482 12.350 1.00 77.69 191 ALA A CA 1
ATOM 1509 C C . ALA A 1 191 ? -18.453 -15.126 10.993 1.00 77.69 191 ALA A C 1
ATOM 1511 O O . ALA A 1 191 ? -18.821 -16.275 10.760 1.00 77.69 191 ALA A O 1
ATOM 1512 N N . ALA A 1 192 ? -17.702 -14.428 10.135 1.00 69.94 192 ALA A N 1
ATOM 1513 C CA . ALA A 1 192 ? -17.241 -14.969 8.860 1.00 69.94 192 ALA A CA 1
ATOM 1514 C C . ALA A 1 192 ? -16.259 -16.138 9.055 1.00 69.94 192 ALA A C 1
ATOM 1516 O O . ALA A 1 192 ? -16.382 -17.155 8.380 1.00 69.94 192 ALA A O 1
ATOM 1517 N N . LYS A 1 193 ? -15.348 -16.067 10.037 1.00 68.50 193 LYS A N 1
ATOM 1518 C CA . LYS A 1 193 ? -14.358 -17.125 10.322 1.00 68.50 193 LYS A CA 1
ATOM 1519 C C . LYS A 1 193 ? -14.990 -18.503 10.571 1.00 68.50 193 LYS A C 1
ATOM 1521 O O . LYS A 1 193 ? -14.365 -19.512 10.268 1.00 68.50 193 LYS A O 1
ATOM 1526 N N . GLY A 1 194 ? -16.217 -18.555 11.094 1.00 63.44 194 GLY A N 1
ATOM 1527 C CA . GLY A 1 194 ? -16.946 -19.805 11.334 1.00 63.44 194 GLY A CA 1
ATOM 1528 C C . GLY A 1 194 ? -17.623 -20.425 10.104 1.00 63.44 194 GLY A C 1
ATOM 1529 O O . GLY A 1 194 ? -18.134 -21.534 10.219 1.00 63.44 194 GLY A O 1
ATOM 1530 N N . GLY A 1 195 ? -17.657 -19.730 8.960 1.00 57.38 195 GLY A N 1
ATOM 1531 C CA . GLY A 1 195 ? -18.375 -20.161 7.752 1.00 57.38 195 GLY A CA 1
ATOM 1532 C C . GLY A 1 195 ? -17.532 -20.247 6.476 1.00 57.38 195 GLY A C 1
ATOM 1533 O O . GLY A 1 195 ? -18.068 -20.587 5.425 1.00 57.38 195 GLY A O 1
ATOM 1534 N N . ILE A 1 196 ? -16.233 -19.940 6.535 1.00 53.94 196 ILE A N 1
ATOM 1535 C CA . ILE A 1 196 ? -15.346 -19.940 5.362 1.00 53.94 196 ILE A CA 1
ATOM 1536 C C . ILE A 1 196 ? -14.782 -21.351 5.158 1.00 53.94 196 ILE A C 1
ATOM 1538 O O . ILE A 1 196 ? -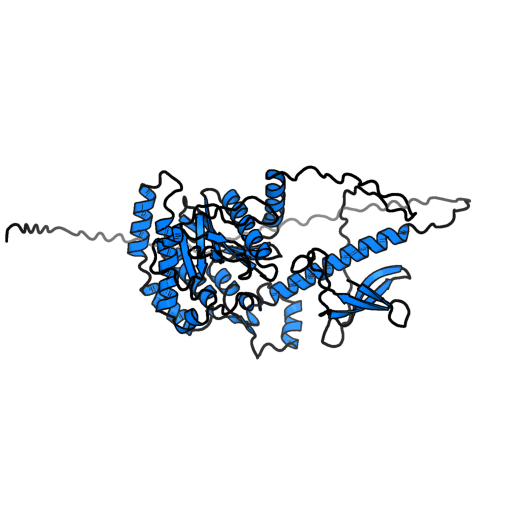13.608 -21.626 5.386 1.00 53.94 196 ILE A O 1
ATOM 1542 N N . GLU A 1 197 ? -15.629 -22.272 4.707 1.00 56.22 197 GLU A N 1
ATOM 1543 C CA . GLU A 1 197 ? -15.158 -23.452 3.976 1.00 56.22 197 GLU A CA 1
ATOM 1544 C C . GLU A 1 197 ? -14.979 -23.052 2.499 1.00 56.22 197 GLU A C 1
ATOM 1546 O O . GLU A 1 197 ? -15.786 -23.384 1.636 1.00 56.22 197 GLU A O 1
ATOM 1551 N N . GLY A 1 198 ? -13.939 -22.261 2.205 1.00 58.56 198 GLY A N 1
ATOM 1552 C CA . GLY A 1 198 ? -13.540 -21.931 0.831 1.00 58.56 198 GLY A CA 1
ATOM 1553 C C . GLY A 1 198 ? -12.989 -20.516 0.633 1.00 58.56 198 GLY A C 1
ATOM 1554 O O . GLY A 1 198 ? -13.445 -19.563 1.247 1.00 58.56 198 GLY A O 1
ATOM 1555 N N . LYS A 1 199 ? -12.041 -20.374 -0.301 1.00 61.34 199 LYS A N 1
ATOM 1556 C CA . LYS A 1 199 ? -11.317 -19.147 -0.708 1.00 61.34 199 LYS A CA 1
ATOM 1557 C C . LYS A 1 199 ? -12.155 -17.912 -1.120 1.00 61.34 199 LYS A C 1
ATOM 1559 O O . LYS A 1 199 ? -11.596 -16.964 -1.657 1.00 61.34 199 LYS A O 1
ATOM 1564 N N . GLN A 1 200 ? -13.481 -17.902 -0.987 1.00 59.16 200 GLN A N 1
ATOM 1565 C CA . GLN A 1 200 ? -14.317 -17.133 -1.919 1.00 59.16 200 GLN A CA 1
ATOM 1566 C C . GLN A 1 200 ? -14.979 -15.846 -1.430 1.00 59.16 200 GLN A C 1
ATOM 1568 O O . GLN A 1 200 ? -15.486 -15.132 -2.291 1.00 59.16 200 GLN A O 1
ATOM 1573 N N . ASP A 1 201 ? -14.941 -15.473 -0.147 1.00 81.00 201 ASP A N 1
ATOM 1574 C CA . ASP A 1 201 ? -15.563 -14.204 0.264 1.00 81.00 201 ASP A CA 1
ATOM 1575 C C . ASP A 1 201 ? -14.577 -13.165 0.810 1.00 81.00 201 ASP A C 1
ATOM 1577 O O . ASP A 1 201 ? -14.476 -12.893 2.005 1.00 81.00 201 ASP A O 1
ATOM 1581 N N . CYS A 1 202 ? -13.865 -12.531 -0.122 1.00 90.69 202 CYS A N 1
ATOM 1582 C CA . CYS A 1 202 ? -13.009 -11.374 0.134 1.00 90.69 202 CYS A CA 1
ATOM 1583 C C . CYS A 1 202 ? -13.795 -10.081 0.452 1.00 90.69 202 CYS A C 1
ATOM 1585 O O . CYS A 1 202 ? -13.184 -9.041 0.711 1.00 90.69 202 CYS A O 1
ATOM 1587 N N . THR A 1 203 ? -15.136 -10.106 0.448 1.00 90.69 203 THR A N 1
ATOM 1588 C CA . THR A 1 203 ? -15.975 -8.903 0.600 1.00 90.69 203 THR A CA 1
ATOM 1589 C C . THR A 1 203 ? -15.770 -8.224 1.948 1.00 90.69 203 THR A C 1
ATOM 1591 O O . THR A 1 203 ? -15.710 -6.998 2.012 1.00 90.69 203 THR A O 1
ATOM 1594 N N . GLN A 1 204 ? -15.611 -8.996 3.027 1.00 89.12 204 GLN A N 1
ATOM 1595 C CA . GLN A 1 204 ? -15.383 -8.432 4.362 1.00 89.12 204 GLN A CA 1
ATOM 1596 C C . GLN A 1 204 ? -14.034 -7.698 4.443 1.00 89.12 204 GLN A C 1
ATOM 1598 O O . GLN A 1 204 ? -13.957 -6.610 5.013 1.00 89.12 204 GLN A O 1
ATOM 1603 N N . LEU A 1 205 ? -12.988 -8.245 3.812 1.00 92.75 205 LEU A N 1
ATOM 1604 C CA . LEU A 1 205 ? -11.677 -7.597 3.716 1.00 92.75 205 LEU A CA 1
ATOM 1605 C C . LEU A 1 205 ? -11.745 -6.304 2.906 1.00 92.75 205 LEU A C 1
ATOM 1607 O O . LEU A 1 205 ? -11.246 -5.276 3.353 1.00 92.75 205 LEU A O 1
ATOM 1611 N N . VAL A 1 206 ? -12.421 -6.317 1.760 1.00 93.75 206 VAL A N 1
ATOM 1612 C CA . VAL A 1 206 ? -12.618 -5.102 0.959 1.00 93.75 206 VAL A CA 1
ATOM 1613 C C . VAL A 1 206 ? -13.405 -4.041 1.727 1.00 93.75 206 VAL A C 1
ATOM 1615 O O . VAL A 1 206 ? -12.998 -2.880 1.756 1.00 93.75 206 VAL A O 1
ATOM 1618 N N . ALA A 1 207 ? -14.487 -4.432 2.406 1.00 91.94 207 ALA A N 1
ATOM 1619 C CA . ALA A 1 207 ? -15.273 -3.526 3.238 1.00 91.94 207 ALA A CA 1
ATOM 1620 C C . ALA A 1 207 ? -14.424 -2.892 4.351 1.00 91.94 207 ALA A C 1
ATOM 1622 O O . ALA A 1 207 ? -14.570 -1.701 4.622 1.00 91.94 207 ALA A O 1
ATOM 1623 N N . PHE A 1 208 ? -13.504 -3.655 4.953 1.00 92.81 208 PHE A N 1
ATOM 1624 C CA . PHE A 1 208 ? -12.558 -3.124 5.933 1.00 92.81 208 PHE A CA 1
ATOM 1625 C C . PHE A 1 208 ? -11.644 -2.054 5.356 1.00 92.81 208 PHE A C 1
ATOM 1627 O O . PHE A 1 208 ? -11.553 -0.950 5.889 1.00 92.81 208 PHE A O 1
ATOM 1634 N N . LEU A 1 209 ? -10.954 -2.400 4.266 1.00 95.31 209 LEU A N 1
ATOM 1635 C CA . LEU A 1 209 ? -9.951 -1.543 3.654 1.00 95.31 209 LEU A CA 1
ATOM 1636 C C . LEU A 1 209 ? -10.600 -0.233 3.207 1.00 95.31 209 LEU A C 1
ATOM 1638 O O . LEU A 1 209 ? -10.079 0.844 3.491 1.00 95.31 209 LEU A O 1
ATOM 1642 N N . ASN A 1 210 ? -11.791 -0.318 2.609 1.00 94.31 210 ASN A N 1
ATOM 1643 C CA . ASN A 1 210 ? -12.573 0.851 2.227 1.00 94.31 210 ASN A CA 1
ATOM 1644 C C . ASN A 1 210 ? -13.055 1.665 3.431 1.00 94.31 210 ASN A C 1
ATOM 1646 O O . ASN A 1 210 ? -13.078 2.888 3.340 1.00 94.31 210 ASN A O 1
ATOM 1650 N N . ALA A 1 211 ? -13.382 1.041 4.568 1.00 92.62 211 ALA A N 1
ATOM 1651 C CA . ALA A 1 211 ? -13.710 1.771 5.792 1.00 92.62 211 ALA A CA 1
ATOM 1652 C C . ALA A 1 211 ? -12.500 2.552 6.333 1.00 92.62 211 ALA A C 1
ATOM 1654 O O . ALA A 1 211 ? -12.643 3.730 6.656 1.00 92.62 211 ALA A O 1
ATOM 1655 N N . CYS A 1 212 ? -11.304 1.949 6.367 1.00 94.62 212 CYS A N 1
ATOM 1656 C CA . CYS A 1 212 ? -10.073 2.653 6.741 1.00 94.62 212 CYS A CA 1
ATOM 1657 C C . CYS A 1 212 ? -9.801 3.835 5.803 1.00 94.62 212 CYS A C 1
ATOM 1659 O O . CYS A 1 212 ? -9.564 4.951 6.262 1.00 94.62 212 CYS A O 1
ATOM 1661 N N . VAL A 1 213 ? -9.885 3.609 4.491 1.00 94.88 213 VAL A N 1
ATOM 1662 C CA . VAL A 1 213 ? -9.668 4.645 3.477 1.00 94.88 213 VAL A CA 1
ATOM 1663 C C . VAL A 1 213 ? -10.697 5.777 3.598 1.00 94.88 213 VAL A C 1
ATOM 1665 O O . VAL A 1 213 ? -10.323 6.950 3.617 1.00 94.88 213 VAL A O 1
ATOM 1668 N N . ALA A 1 214 ? -11.986 5.455 3.726 1.00 93.88 214 ALA A N 1
ATOM 1669 C CA . ALA A 1 214 ? -13.055 6.440 3.889 1.00 93.88 214 ALA A CA 1
ATOM 1670 C C . ALA A 1 214 ? -12.881 7.267 5.169 1.00 93.88 214 ALA A C 1
ATOM 1672 O O . ALA A 1 214 ? -13.111 8.478 5.168 1.00 93.88 214 ALA A O 1
ATOM 1673 N N . LEU A 1 215 ? -12.424 6.634 6.250 1.00 94.94 215 LEU A N 1
ATOM 1674 C CA . LEU A 1 215 ? -12.166 7.305 7.514 1.00 94.94 215 LEU A CA 1
ATOM 1675 C C . LEU A 1 215 ? -11.063 8.357 7.373 1.00 94.94 215 LEU A C 1
ATOM 1677 O O . LEU A 1 215 ? -11.293 9.511 7.733 1.00 94.94 215 LEU A O 1
ATOM 1681 N N . VAL A 1 216 ? -9.927 7.997 6.763 1.00 94.56 216 VAL A N 1
ATOM 1682 C CA . VAL A 1 216 ? -8.834 8.944 6.480 1.00 94.56 216 VAL A CA 1
ATOM 1683 C C . VAL A 1 216 ? -9.331 10.104 5.614 1.00 94.56 216 VAL A C 1
ATOM 1685 O O . VAL A 1 216 ? -9.117 11.260 5.974 1.00 94.56 216 VAL A O 1
ATOM 1688 N N . LYS A 1 217 ? -10.081 9.817 4.540 1.00 94.25 217 LYS A N 1
ATOM 1689 C CA . LYS A 1 217 ? -10.670 10.847 3.665 1.00 94.25 217 LYS A CA 1
ATOM 1690 C C . LYS A 1 217 ? -11.602 11.802 4.412 1.00 94.25 217 LYS A C 1
ATOM 1692 O O . LYS A 1 217 ? -11.545 13.008 4.203 1.00 94.25 217 LYS A O 1
ATOM 1697 N N . SER A 1 218 ? -12.445 11.277 5.300 1.00 95.06 218 SER A N 1
ATOM 1698 C CA . SER A 1 218 ? -13.435 12.078 6.032 1.00 95.06 218 SER A CA 1
ATOM 1699 C C . SER A 1 218 ? -12.830 12.951 7.136 1.00 95.06 218 SER A C 1
ATOM 1701 O O . SER A 1 218 ? -13.335 14.040 7.404 1.00 95.06 218 SER A O 1
ATOM 1703 N N . LYS A 1 219 ? -11.768 12.480 7.802 1.00 95.00 219 LYS A N 1
ATOM 1704 C CA . LYS A 1 219 ? -11.144 13.180 8.938 1.00 95.00 219 LYS A CA 1
ATOM 1705 C C . LYS A 1 219 ? -9.986 14.074 8.529 1.00 95.00 219 LYS A C 1
ATOM 1707 O O . LYS A 1 219 ? -9.672 15.007 9.264 1.00 95.00 219 LYS A O 1
ATOM 1712 N N . CYS A 1 220 ? -9.407 13.816 7.360 1.00 91.69 220 CYS A N 1
ATOM 1713 C CA . CYS A 1 220 ? -8.342 14.605 6.762 1.00 91.69 220 CYS A CA 1
ATOM 1714 C C . CYS A 1 220 ? -8.618 14.915 5.294 1.00 91.69 220 CYS A C 1
ATOM 1716 O O . CYS A 1 220 ? -7.912 14.398 4.426 1.00 91.69 220 CYS A O 1
ATOM 1718 N N . PRO A 1 221 ? -9.598 15.785 5.005 1.00 92.12 221 PRO A N 1
ATOM 1719 C CA . PRO A 1 221 ? -9.867 16.200 3.635 1.00 92.12 221 PRO A CA 1
ATOM 1720 C C . PRO A 1 221 ? -8.626 16.819 2.980 1.00 92.12 221 PRO A C 1
ATOM 1722 O O . PRO A 1 221 ? -8.292 16.421 1.875 1.00 92.12 221 PRO A O 1
ATOM 1725 N N . ASP A 1 222 ? -7.874 17.669 3.688 1.00 90.81 222 ASP A N 1
ATOM 1726 C CA . ASP A 1 222 ? -6.670 18.322 3.144 1.00 90.81 222 ASP A CA 1
ATOM 1727 C C . ASP A 1 222 ? -5.577 17.312 2.743 1.00 90.81 222 ASP A C 1
ATOM 1729 O O . ASP A 1 222 ? -4.926 17.433 1.700 1.00 90.81 222 ASP A O 1
ATOM 1733 N N . LEU A 1 223 ? -5.388 16.277 3.572 1.00 88.38 223 LEU A N 1
ATOM 1734 C CA . LEU A 1 223 ? -4.444 15.197 3.285 1.00 88.38 223 LEU A CA 1
ATOM 1735 C C . LEU A 1 223 ? -4.932 14.363 2.104 1.00 88.38 223 LEU A C 1
ATOM 1737 O O . LEU A 1 223 ? -4.172 14.044 1.196 1.00 88.38 223 LEU A O 1
ATOM 1741 N N . ALA A 1 224 ? -6.217 14.019 2.120 1.00 89.69 224 ALA A N 1
ATOM 1742 C CA . ALA A 1 224 ? -6.821 13.177 1.114 1.00 89.69 224 ALA A CA 1
ATOM 1743 C C . ALA A 1 224 ? -6.894 13.852 -0.247 1.00 89.69 224 ALA A C 1
ATOM 1745 O O . ALA A 1 224 ? -6.625 13.179 -1.226 1.00 89.69 224 ALA A O 1
ATOM 1746 N N . GLU A 1 225 ? -7.201 15.143 -0.332 1.00 92.25 225 GLU A N 1
ATOM 1747 C CA . GLU A 1 225 ? -7.321 15.878 -1.593 1.00 92.25 225 GLU A CA 1
ATOM 1748 C C . GLU A 1 225 ? -5.988 15.942 -2.345 1.00 92.25 225 GLU A C 1
ATOM 1750 O O . GLU A 1 225 ? -5.949 15.797 -3.565 1.00 92.25 225 GLU A O 1
ATOM 1755 N N . THR A 1 226 ? -4.885 16.099 -1.613 1.00 92.56 226 THR A N 1
ATOM 1756 C CA . THR A 1 226 ? -3.547 16.209 -2.210 1.00 92.56 226 THR A CA 1
ATOM 1757 C C . THR A 1 226 ? -2.854 14.865 -2.422 1.00 92.56 226 THR A C 1
ATOM 1759 O O . THR A 1 226 ? -1.791 14.827 -3.040 1.00 92.56 226 THR A O 1
ATOM 1762 N N . SER A 1 227 ? -3.437 13.767 -1.935 1.00 94.38 227 SER A N 1
ATOM 1763 C CA . SER A 1 227 ? -2.837 12.438 -2.001 1.00 94.38 227 SER A CA 1
ATOM 1764 C C . SER A 1 227 ? -2.977 11.780 -3.376 1.00 94.38 227 SER A C 1
ATOM 1766 O O . SER A 1 227 ? -4.023 11.866 -4.024 1.00 94.38 227 SER A O 1
ATOM 1768 N N . VAL A 1 228 ? -1.993 10.966 -3.767 1.00 92.44 228 VAL A N 1
ATOM 1769 C CA . VAL A 1 228 ? -2.156 10.021 -4.893 1.00 92.44 228 VAL A CA 1
ATOM 1770 C C . VAL A 1 228 ? -3.201 8.943 -4.634 1.00 92.44 228 VAL A C 1
ATOM 1772 O O . VAL A 1 228 ? -3.723 8.347 -5.576 1.00 92.44 228 VAL A O 1
ATOM 1775 N N . TYR A 1 229 ? -3.527 8.708 -3.363 1.00 94.81 229 TYR A N 1
ATOM 1776 C CA . TYR A 1 229 ? -4.536 7.750 -2.927 1.00 94.81 229 TYR A CA 1
ATOM 1777 C C . TYR A 1 229 ? -5.892 8.422 -2.636 1.00 94.81 229 TYR A C 1
ATOM 1779 O O . TYR A 1 229 ? -6.810 7.780 -2.124 1.00 94.81 229 TYR A O 1
ATOM 1787 N N . SER A 1 230 ? -6.061 9.696 -3.011 1.00 93.94 230 SER A N 1
ATOM 1788 C CA . SER A 1 230 ? -7.300 10.481 -2.865 1.00 93.94 230 SER A CA 1
ATOM 1789 C C . SER A 1 230 ? -8.550 9.754 -3.372 1.00 93.94 230 SER A C 1
ATOM 1791 O O . SER A 1 230 ? -9.615 9.788 -2.752 1.00 93.94 230 SER A O 1
ATOM 1793 N N . GLN A 1 231 ? -8.410 9.024 -4.476 1.00 94.06 231 GLN A N 1
ATOM 1794 C CA . GLN A 1 231 ? -9.481 8.276 -5.138 1.00 94.06 231 GLN A CA 1
ATOM 1795 C C . GLN A 1 231 ? -9.374 6.763 -4.931 1.00 94.06 231 GLN A C 1
ATOM 1797 O O . GLN A 1 231 ? -10.073 6.014 -5.603 1.00 94.06 231 GLN A O 1
ATOM 1802 N N . LEU A 1 232 ? -8.524 6.309 -4.002 1.00 95.50 232 LEU A N 1
ATOM 1803 C CA . LEU A 1 232 ? -8.329 4.885 -3.754 1.00 95.50 232 LEU A CA 1
ATOM 1804 C C . LEU A 1 232 ? -9.628 4.237 -3.266 1.00 95.50 232 LEU A C 1
ATOM 1806 O O . LEU A 1 232 ? -10.261 4.739 -2.332 1.00 95.50 232 LEU A O 1
ATOM 1810 N N . GLU A 1 233 ? -9.977 3.115 -3.881 1.00 95.25 233 GLU A N 1
ATOM 1811 C CA . GLU A 1 233 ? -11.037 2.200 -3.471 1.00 95.25 233 GLU A CA 1
ATOM 1812 C C . GLU A 1 233 ? -10.616 0.764 -3.792 1.00 95.25 233 GLU A C 1
ATOM 1814 O O . GLU A 1 233 ? -9.980 0.503 -4.813 1.00 95.25 233 GLU A O 1
ATOM 1819 N N . PHE A 1 234 ? -10.970 -0.170 -2.918 1.00 96.00 234 PHE A N 1
ATOM 1820 C CA . PHE A 1 234 ? -10.747 -1.596 -3.098 1.00 96.00 234 PHE A CA 1
ATOM 1821 C C . PHE A 1 234 ? -11.996 -2.286 -3.636 1.00 96.00 234 PHE A C 1
ATOM 1823 O O . PHE A 1 234 ? -13.110 -2.008 -3.196 1.00 96.00 234 PHE A O 1
ATOM 1830 N N . LEU A 1 235 ? -11.795 -3.232 -4.552 1.00 95.12 235 LEU A N 1
ATOM 1831 C CA . LEU A 1 235 ? -12.841 -4.048 -5.162 1.00 95.12 235 LEU A CA 1
ATOM 1832 C C . LEU A 1 235 ? -12.430 -5.521 -5.112 1.00 95.12 235 LEU A C 1
ATOM 1834 O O . LEU A 1 235 ? -11.274 -5.856 -5.382 1.00 95.12 235 LEU A O 1
ATOM 1838 N N . VAL A 1 236 ? -13.378 -6.412 -4.810 1.00 94.56 236 VAL A N 1
ATOM 1839 C CA . VAL A 1 236 ? -13.175 -7.857 -5.007 1.00 94.56 236 VAL A CA 1
ATOM 1840 C C . VAL A 1 236 ? -13.075 -8.081 -6.507 1.00 94.56 236 VAL A C 1
ATOM 1842 O O . VAL A 1 236 ? -14.008 -7.736 -7.215 1.00 94.56 236 VAL A O 1
ATOM 1845 N N . TYR A 1 237 ? -11.975 -8.630 -7.009 1.00 93.31 237 TYR A N 1
ATOM 1846 C CA . TYR A 1 237 ? -11.755 -8.782 -8.443 1.00 93.31 237 TYR A CA 1
ATOM 1847 C C . TYR A 1 237 ? -11.819 -10.242 -8.877 1.00 93.31 237 TYR A C 1
ATOM 1849 O O . TYR A 1 237 ? -12.783 -10.630 -9.537 1.00 93.31 237 TYR A O 1
ATOM 1857 N N . GLY A 1 238 ? -10.817 -11.050 -8.516 1.00 92.88 238 GLY A N 1
ATOM 1858 C CA . GLY A 1 238 ? -10.797 -12.494 -8.748 1.00 92.88 238 GLY A CA 1
ATOM 1859 C C . GLY A 1 238 ? -10.959 -12.905 -10.216 1.00 92.88 238 GLY A C 1
ATOM 1860 O O . GLY A 1 238 ? -11.521 -13.968 -10.493 1.00 92.88 238 GLY A O 1
ATOM 1861 N N . ARG A 1 239 ? -10.504 -12.087 -11.176 1.00 94.50 239 ARG A N 1
ATOM 1862 C CA . ARG A 1 239 ? -10.613 -12.337 -12.628 1.00 94.50 239 ARG A CA 1
ATOM 1863 C C . ARG A 1 239 ? -9.286 -12.056 -13.339 1.00 94.50 239 ARG A C 1
ATOM 1865 O O . ARG A 1 239 ? -8.470 -11.331 -12.788 1.00 94.50 239 ARG A O 1
ATOM 1872 N N . PRO A 1 240 ? -9.021 -12.644 -14.517 1.00 96.62 240 PRO A N 1
ATOM 1873 C CA . PRO A 1 240 ? -7.824 -12.302 -15.278 1.00 96.62 240 PRO A CA 1
ATOM 1874 C C . PRO A 1 240 ? -7.828 -10.820 -15.679 1.00 96.62 240 PRO A C 1
ATOM 1876 O O . PRO A 1 240 ? -8.880 -10.281 -16.031 1.00 96.62 240 PRO A O 1
ATOM 1879 N N . THR A 1 241 ? -6.680 -10.151 -15.630 1.00 96.06 241 THR A N 1
ATOM 1880 C CA . THR A 1 241 ? -6.473 -8.828 -16.232 1.00 96.06 241 THR A CA 1
ATOM 1881 C C . THR A 1 241 ? -6.662 -8.897 -17.748 1.00 96.06 241 THR A C 1
ATOM 1883 O O . THR A 1 241 ? -6.783 -9.976 -18.330 1.00 96.06 241 THR A O 1
ATOM 1886 N N . GLN A 1 242 ? -6.782 -7.751 -18.407 1.00 94.38 242 GLN A N 1
ATOM 1887 C CA . GLN A 1 242 ? -6.872 -7.720 -19.869 1.00 94.38 242 GLN A CA 1
ATOM 1888 C C . GLN A 1 242 ? -5.504 -7.760 -20.544 1.00 94.38 242 GLN A C 1
ATOM 1890 O O . GLN A 1 242 ? -5.388 -8.217 -21.677 1.00 94.38 242 GLN A O 1
ATOM 1895 N N . ASP A 1 243 ? -4.478 -7.298 -19.843 1.00 92.00 243 ASP A N 1
ATOM 1896 C CA . ASP A 1 243 ? -3.088 -7.356 -20.250 1.00 92.00 243 ASP A CA 1
ATOM 1897 C C . ASP A 1 243 ? -2.321 -8.412 -19.446 1.00 92.00 243 ASP A C 1
ATOM 1899 O O . ASP A 1 243 ? -2.633 -8.733 -18.294 1.00 92.00 243 ASP A O 1
ATOM 1903 N N . GLY A 1 244 ? -1.309 -8.975 -20.095 1.00 87.12 244 GLY A N 1
ATOM 1904 C CA . GLY A 1 244 ? -0.221 -9.693 -19.447 1.00 87.12 244 GLY A CA 1
ATOM 1905 C C . GLY A 1 244 ? 1.045 -8.844 -19.463 1.00 87.12 244 GLY A C 1
ATOM 1906 O O . GLY A 1 244 ? 1.064 -7.741 -20.010 1.00 87.12 244 GLY A O 1
ATOM 1907 N N . ILE A 1 245 ? 2.119 -9.361 -18.883 1.00 79.19 245 ILE A N 1
ATOM 1908 C CA . ILE A 1 245 ? 3.412 -8.670 -18.842 1.00 79.19 245 ILE A CA 1
ATOM 1909 C C . ILE A 1 245 ? 4.371 -9.412 -19.752 1.00 79.19 245 ILE A C 1
ATOM 1911 O O . ILE A 1 245 ? 4.475 -10.625 -19.651 1.00 79.19 245 ILE A O 1
ATOM 1915 N N . GLU A 1 246 ? 5.044 -8.704 -20.659 1.00 76.81 246 GLU A N 1
ATOM 1916 C CA . GLU A 1 246 ? 6.057 -9.303 -21.549 1.00 76.81 246 GLU A CA 1
ATOM 1917 C C . GLU A 1 246 ? 5.520 -10.464 -22.416 1.00 76.81 246 GLU A C 1
ATOM 1919 O O . GLU A 1 246 ? 6.247 -11.375 -22.795 1.00 76.81 246 GLU A O 1
ATOM 1924 N N . GLY A 1 247 ? 4.229 -10.417 -22.767 1.00 77.75 247 GLY A N 1
ATOM 1925 C CA . GLY A 1 247 ? 3.565 -11.466 -23.550 1.00 77.75 247 GLY A CA 1
ATOM 192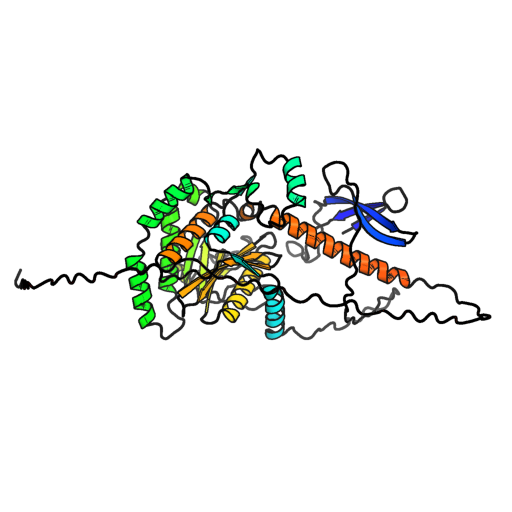6 C C . GLY A 1 247 ? 3.089 -12.666 -22.724 1.00 77.75 247 GLY A C 1
ATOM 1927 O O . GLY A 1 247 ? 2.537 -13.608 -23.294 1.00 77.75 247 GLY A O 1
ATOM 1928 N N . GLU A 1 248 ? 3.252 -12.621 -21.400 1.00 84.75 248 GLU A N 1
ATOM 1929 C CA . GLU A 1 248 ? 2.731 -13.634 -20.486 1.00 84.75 248 GLU A CA 1
ATOM 1930 C C . GLU A 1 248 ? 1.205 -13.631 -20.402 1.00 84.75 248 GLU A C 1
ATOM 1932 O O . GLU A 1 248 ? 0.505 -12.717 -20.850 1.00 84.75 248 GLU A O 1
ATOM 1937 N N . LYS A 1 249 ? 0.671 -14.689 -19.788 1.00 90.44 249 LYS A N 1
ATOM 1938 C CA . LYS A 1 249 ? -0.765 -14.801 -19.534 1.00 90.44 249 LYS A CA 1
ATOM 1939 C C . LYS A 1 249 ? -1.238 -13.693 -18.585 1.00 90.44 249 LYS A C 1
ATOM 1941 O O . LYS A 1 249 ? -0.506 -13.321 -17.665 1.00 90.44 249 LYS A O 1
ATOM 1946 N N . PRO A 1 250 ? -2.484 -13.219 -18.742 1.00 94.12 250 PRO A N 1
ATOM 1947 C CA . PRO A 1 250 ? -3.043 -12.263 -17.806 1.00 94.12 250 PRO A CA 1
ATOM 1948 C C . PRO A 1 250 ? -3.085 -12.802 -16.376 1.00 94.12 250 PRO A C 1
ATOM 1950 O O . PRO A 1 250 ? -3.339 -13.986 -16.135 1.00 94.12 250 PRO A O 1
ATOM 1953 N N . LEU A 1 251 ? -2.845 -11.904 -15.428 1.00 95.62 251 LEU A N 1
ATOM 1954 C CA . LEU A 1 251 ? -2.752 -12.204 -14.005 1.00 95.62 251 LEU A CA 1
ATOM 1955 C C . LEU A 1 251 ? -4.116 -12.070 -13.327 1.00 95.62 251 LEU A C 1
ATOM 1957 O O . LEU A 1 251 ? -5.013 -11.432 -13.862 1.00 95.62 251 LEU A O 1
ATOM 1961 N N . LYS A 1 252 ? -4.291 -12.657 -12.140 1.00 96.31 252 LYS A N 1
ATOM 1962 C CA . LYS A 1 252 ? -5.598 -12.723 -11.469 1.00 96.31 252 LYS A CA 1
ATOM 1963 C C . LYS A 1 252 ? -5.518 -12.327 -9.985 1.00 96.31 252 LYS A C 1
ATOM 1965 O O . LYS A 1 252 ? -5.604 -13.216 -9.146 1.00 96.31 252 LYS A O 1
ATOM 1970 N N . PRO A 1 253 ? -5.399 -11.027 -9.653 1.00 96.81 253 PRO A N 1
ATOM 1971 C CA . PRO A 1 253 ? -5.501 -10.569 -8.267 1.00 96.81 253 PRO A CA 1
ATOM 1972 C C . PRO A 1 253 ? -6.877 -10.871 -7.669 1.00 96.81 253 PRO A C 1
ATOM 1974 O O . PRO A 1 253 ? -7.903 -10.682 -8.335 1.00 96.81 253 PRO A O 1
ATOM 1977 N N . ASP A 1 254 ? -6.916 -11.281 -6.403 1.00 96.44 254 ASP A N 1
ATOM 1978 C CA . ASP A 1 254 ? -8.175 -11.504 -5.684 1.00 96.44 254 ASP A CA 1
ATOM 1979 C C . ASP A 1 254 ? -8.892 -10.189 -5.382 1.00 96.44 254 ASP A C 1
ATOM 1981 O O . ASP A 1 254 ? -10.110 -10.086 -5.537 1.00 96.44 254 ASP A O 1
ATOM 1985 N N . ILE A 1 255 ? -8.133 -9.163 -5.001 1.00 97.19 255 ILE A N 1
ATOM 1986 C CA . ILE A 1 255 ? -8.618 -7.811 -4.728 1.00 97.19 255 ILE A CA 1
ATOM 1987 C C . ILE A 1 255 ? -7.728 -6.809 -5.472 1.00 97.19 255 ILE A C 1
ATOM 1989 O O . ILE A 1 255 ? -6.522 -7.004 -5.629 1.00 97.19 255 ILE A O 1
ATOM 1993 N N . VAL A 1 256 ? -8.322 -5.706 -5.918 1.00 97.25 256 VAL A N 1
ATOM 1994 C CA . VAL A 1 256 ? -7.601 -4.595 -6.549 1.00 97.25 256 VAL A CA 1
ATOM 1995 C C . VAL A 1 256 ? -7.982 -3.275 -5.894 1.00 97.25 256 VAL A C 1
ATOM 1997 O O . VAL A 1 256 ? -9.157 -2.991 -5.686 1.00 97.25 256 VAL A O 1
ATOM 2000 N N . GLY A 1 257 ? -6.975 -2.474 -5.569 1.00 97.12 257 GLY A N 1
ATOM 2001 C CA . GLY A 1 257 ? -7.083 -1.065 -5.229 1.00 97.12 257 GLY A CA 1
ATOM 2002 C C . GLY A 1 257 ? -6.942 -0.229 -6.494 1.00 97.12 257 GLY A C 1
ATOM 2003 O O . GLY A 1 257 ? -5.960 -0.375 -7.229 1.00 97.12 257 GLY A O 1
ATOM 2004 N N . VAL A 1 258 ? -7.920 0.626 -6.761 1.00 95.50 258 VAL A N 1
ATOM 2005 C CA . VAL A 1 258 ? -8.009 1.433 -7.981 1.00 95.50 258 VAL A CA 1
ATOM 2006 C C . VAL A 1 258 ? -8.243 2.893 -7.633 1.00 95.50 258 VAL A C 1
ATOM 2008 O O . VAL A 1 258 ? -8.891 3.198 -6.634 1.00 95.50 258 VAL A O 1
ATOM 2011 N N . SER A 1 259 ? -7.718 3.788 -8.464 1.00 90.81 259 SER A N 1
ATOM 2012 C CA . SER A 1 259 ? -8.028 5.215 -8.403 1.00 90.81 259 SER A CA 1
ATOM 2013 C C . SER A 1 259 ? -9.109 5.489 -9.437 1.00 90.81 259 SER A C 1
ATOM 2015 O O . SER A 1 259 ? -8.816 5.558 -10.628 1.00 90.81 259 SER A O 1
ATOM 2017 N N . SER A 1 260 ? -10.367 5.565 -9.007 1.00 78.50 260 SER A N 1
ATOM 2018 C CA . SER A 1 260 ? -11.486 5.844 -9.910 1.00 78.50 260 SER A CA 1
ATOM 2019 C C . SER A 1 260 ? -12.372 6.933 -9.308 1.00 78.50 260 SER A C 1
ATOM 2021 O O . SER A 1 260 ? -12.939 6.718 -8.239 1.00 78.50 260 SER A O 1
ATOM 2023 N N . PRO A 1 261 ? -12.559 8.079 -9.984 1.00 62.25 261 PRO A N 1
ATOM 2024 C CA . PRO A 1 261 ? -13.493 9.104 -9.521 1.00 62.25 261 PRO A CA 1
ATOM 2025 C C . PRO A 1 261 ? -14.954 8.623 -9.577 1.00 62.25 261 PRO A C 1
ATOM 2027 O O . PRO A 1 261 ? -15.776 9.061 -8.777 1.00 62.25 261 PRO A O 1
ATOM 2030 N N . ASP A 1 262 ? -15.261 7.663 -10.461 1.00 67.69 262 ASP A N 1
ATOM 2031 C CA . ASP A 1 262 ? -16.634 7.250 -10.789 1.00 67.69 262 ASP A CA 1
ATOM 2032 C C . ASP A 1 262 ? -17.053 5.894 -10.185 1.00 67.69 262 ASP A C 1
ATOM 2034 O O . ASP A 1 262 ? -18.043 5.290 -10.607 1.00 67.69 262 ASP A O 1
ATOM 2038 N N . SER A 1 263 ? -16.291 5.338 -9.236 1.00 57.84 263 SER A N 1
ATOM 2039 C CA . SER A 1 263 ? -16.548 3.982 -8.716 1.00 57.84 263 SER A CA 1
ATOM 2040 C C . SER A 1 263 ? -17.687 3.906 -7.696 1.00 57.84 263 SER A C 1
ATOM 2042 O O . SER A 1 263 ? -18.307 2.854 -7.568 1.00 57.84 263 SER A O 1
ATOM 2044 N N . GLN A 1 264 ? -18.050 5.014 -7.043 1.00 54.25 264 GLN A N 1
ATOM 2045 C CA . GLN A 1 264 ? -18.929 4.981 -5.865 1.00 54.25 264 GLN A CA 1
ATOM 2046 C C . GLN A 1 264 ? -20.420 4.704 -6.133 1.00 54.25 264 GLN A C 1
ATOM 2048 O O . GLN A 1 264 ? -21.173 4.558 -5.173 1.00 54.25 264 GLN A O 1
ATOM 2053 N N . SER A 1 265 ? -20.892 4.640 -7.385 1.00 54.34 265 SER A N 1
ATOM 2054 C CA . SER A 1 265 ? -22.345 4.551 -7.645 1.00 54.34 265 SER A CA 1
ATOM 2055 C C . SER A 1 265 ? -22.808 3.530 -8.679 1.00 54.34 265 SER A C 1
ATOM 2057 O O . SER A 1 265 ? -24.015 3.332 -8.806 1.00 54.34 265 SER A O 1
ATOM 2059 N N . SER A 1 266 ? -21.910 2.841 -9.388 1.00 54.28 266 SER A N 1
ATOM 2060 C CA . SER A 1 266 ? -22.343 1.838 -10.367 1.00 54.28 266 SER A CA 1
ATOM 2061 C C . SER A 1 266 ? -21.900 0.441 -9.945 1.00 54.28 266 SER A C 1
ATOM 2063 O O . SER A 1 266 ? -20.710 0.144 -9.864 1.00 54.28 266 SER A O 1
ATOM 2065 N N . GLU A 1 267 ? -22.867 -0.463 -9.769 1.00 65.31 267 GLU A N 1
ATOM 2066 C CA . GLU A 1 267 ? -22.654 -1.922 -9.714 1.00 65.31 267 GLU A CA 1
ATOM 2067 C C . GLU A 1 267 ? -21.934 -2.475 -10.970 1.00 65.31 267 GLU A C 1
ATOM 2069 O O . GLU A 1 267 ? -21.644 -3.667 -11.077 1.00 65.31 267 GLU A O 1
ATOM 2074 N N . ASP A 1 268 ? -21.613 -1.599 -11.922 1.00 78.38 268 ASP A N 1
ATOM 2075 C CA . ASP A 1 268 ? -21.118 -1.889 -13.253 1.00 78.38 268 ASP A CA 1
ATOM 2076 C C . ASP A 1 268 ? -19.595 -2.087 -13.329 1.00 78.38 268 ASP A C 1
ATOM 2078 O O . ASP A 1 268 ? -19.061 -2.398 -14.391 1.00 78.38 268 ASP A O 1
ATOM 2082 N N . TRP A 1 269 ? -18.851 -1.989 -12.214 1.00 86.56 269 TRP A N 1
ATOM 2083 C CA . TRP A 1 269 ? -17.407 -2.292 -12.227 1.00 86.56 269 TRP A CA 1
ATOM 2084 C C . TRP A 1 269 ? -17.118 -3.724 -12.703 1.00 86.56 269 TRP A C 1
ATOM 2086 O O . TRP A 1 269 ? -16.056 -4.004 -13.258 1.00 86.56 269 TRP A O 1
ATOM 2096 N N . ARG A 1 270 ? -18.085 -4.638 -12.555 1.00 87.69 270 ARG A N 1
ATOM 2097 C CA . ARG A 1 270 ? -17.990 -6.002 -13.082 1.00 87.69 270 ARG A CA 1
ATOM 2098 C C . ARG A 1 270 ? -17.889 -6.033 -14.606 1.00 87.69 270 ARG A C 1
ATOM 2100 O O . ARG A 1 270 ? -17.235 -6.928 -15.124 1.00 87.69 270 ARG A O 1
ATOM 2107 N N . ASN A 1 271 ? -18.455 -5.071 -15.322 1.00 87.00 271 ASN A N 1
ATOM 2108 C CA . ASN A 1 271 ? -18.336 -4.997 -16.780 1.00 87.00 271 ASN A CA 1
ATOM 2109 C C . ASN A 1 271 ? -17.112 -4.188 -17.232 1.00 87.00 271 ASN A C 1
ATOM 2111 O O . ASN A 1 271 ? -16.782 -4.174 -18.418 1.00 87.00 271 ASN A O 1
ATOM 2115 N N . LYS A 1 272 ? -16.403 -3.559 -16.287 1.00 89.75 272 LYS A N 1
ATOM 2116 C CA . LYS A 1 272 ? -15.160 -2.840 -16.554 1.00 89.75 272 LYS A CA 1
ATOM 2117 C C . LYS A 1 272 ? -13.988 -3.797 -16.723 1.00 89.75 272 LYS A C 1
ATOM 2119 O O . LYS A 1 272 ? -13.948 -4.903 -16.174 1.00 89.75 272 LYS A O 1
ATOM 2124 N N . ARG A 1 273 ? -13.018 -3.328 -17.495 1.00 91.62 273 ARG A N 1
ATOM 2125 C CA . ARG A 1 273 ? -11.797 -4.045 -17.840 1.00 91.62 273 ARG A CA 1
ATOM 2126 C C . ARG A 1 273 ? -10.648 -3.519 -16.995 1.00 91.62 273 ARG A C 1
ATOM 2128 O O . ARG A 1 273 ? -10.493 -2.311 -16.868 1.00 91.62 273 ARG A O 1
ATOM 2135 N N . PHE A 1 274 ? -9.854 -4.415 -16.421 1.00 93.94 274 PHE A N 1
ATOM 2136 C CA . PHE A 1 274 ? -8.754 -4.039 -15.538 1.00 93.94 274 PHE A CA 1
ATOM 2137 C C . PHE A 1 274 ? -7.419 -4.338 -16.205 1.00 93.94 274 PHE A C 1
ATOM 2139 O O . PHE A 1 274 ? -7.225 -5.432 -16.743 1.00 93.94 274 PHE A O 1
ATOM 2146 N N . TYR A 1 275 ? -6.525 -3.359 -16.137 1.00 94.75 275 TYR A N 1
ATOM 2147 C CA . TYR A 1 275 ? -5.212 -3.388 -16.763 1.00 94.75 275 TYR A CA 1
ATOM 2148 C C . TYR A 1 275 ? -4.122 -3.038 -15.754 1.00 94.75 275 TYR A C 1
ATOM 2150 O O . TYR A 1 275 ? -4.337 -2.231 -14.844 1.00 94.75 275 TYR A O 1
ATOM 2158 N N . TRP A 1 276 ? -2.926 -3.576 -15.959 1.00 95.00 276 TRP A N 1
ATOM 2159 C CA . TRP A 1 276 ? -1.710 -3.043 -15.350 1.00 95.00 276 TRP A CA 1
ATOM 2160 C C . TRP A 1 276 ? -1.310 -1.733 -16.043 1.00 95.00 276 TRP A C 1
ATOM 2162 O O . TRP A 1 276 ? -1.053 -0.720 -15.383 1.00 95.00 276 TRP A O 1
ATOM 2172 N N . CYS A 1 277 ? -1.328 -1.743 -17.378 1.00 91.62 277 CYS A N 1
ATOM 2173 C CA . CYS A 1 277 ? -1.054 -0.611 -18.255 1.00 91.62 277 CYS A CA 1
ATOM 2174 C C . CYS A 1 277 ? -2.188 -0.484 -19.289 1.00 91.62 277 CYS A C 1
ATOM 2176 O O . CYS A 1 277 ? -2.191 -1.213 -20.283 1.00 91.62 277 CYS A O 1
ATOM 2178 N N . PRO A 1 278 ? -3.187 0.389 -19.060 1.00 89.50 278 PRO A N 1
ATOM 2179 C CA . PRO A 1 278 ? -4.257 0.594 -20.029 1.00 89.50 278 PRO A CA 1
ATOM 2180 C C . PRO A 1 278 ? -3.692 1.001 -21.400 1.00 89.50 278 PRO A C 1
ATOM 2182 O O . PRO A 1 278 ? -2.722 1.767 -21.442 1.00 89.50 278 PRO A O 1
ATOM 2185 N N . PRO A 1 279 ? -4.289 0.538 -22.514 1.00 86.25 279 PRO A N 1
ATOM 2186 C CA . PRO A 1 279 ? -3.898 0.998 -23.841 1.00 86.25 279 PRO A CA 1
ATOM 2187 C C . PRO A 1 279 ? -4.034 2.523 -23.912 1.00 86.25 279 PRO A C 1
ATOM 2189 O O . PRO A 1 279 ? -4.944 3.112 -23.321 1.00 86.25 279 PRO A O 1
ATOM 2192 N N . SER A 1 280 ? -3.100 3.188 -24.596 1.00 79.31 280 SER A N 1
ATOM 2193 C CA . SER A 1 280 ? -3.130 4.645 -24.708 1.00 79.31 280 SER A CA 1
ATOM 2194 C C . SER A 1 280 ? -4.445 5.108 -25.333 1.00 79.31 280 SER A C 1
ATOM 2196 O O . SER A 1 280 ? -4.983 4.451 -26.221 1.00 79.31 280 SER A O 1
ATOM 2198 N N . ALA A 1 281 ? -4.922 6.292 -24.932 1.00 65.12 281 ALA A N 1
ATOM 2199 C CA . ALA A 1 281 ? -6.175 6.899 -25.406 1.00 65.12 281 ALA A CA 1
ATOM 2200 C C . ALA A 1 281 ? -6.273 7.093 -26.939 1.00 65.12 281 ALA A C 1
ATOM 2202 O O . ALA A 1 281 ? -7.281 7.578 -27.446 1.00 65.12 281 ALA A O 1
ATOM 2203 N N . THR A 1 282 ? -5.217 6.758 -27.679 1.00 72.88 282 THR A N 1
ATOM 2204 C CA . THR A 1 282 ? -5.178 6.719 -29.139 1.00 72.88 282 THR A CA 1
ATOM 2205 C C . THR A 1 282 ? -5.925 5.525 -29.728 1.00 72.88 282 THR A C 1
ATOM 2207 O O . THR A 1 282 ? -6.333 5.602 -30.885 1.00 72.88 282 THR A O 1
ATOM 2210 N N . GLU A 1 283 ? -6.132 4.442 -28.973 1.00 76.81 283 GLU A N 1
ATOM 2211 C CA . GLU A 1 283 ? -6.971 3.337 -29.430 1.00 76.81 283 GLU A CA 1
ATOM 2212 C C . GLU A 1 283 ? -8.450 3.634 -29.138 1.00 76.81 283 GLU A C 1
ATOM 2214 O O . GLU A 1 283 ? -8.806 3.938 -27.996 1.00 76.81 283 GLU A O 1
ATOM 2219 N N . PRO A 1 284 ? -9.338 3.574 -30.148 1.00 70.62 284 PRO A N 1
ATOM 2220 C CA . PRO A 1 284 ? -10.757 3.819 -29.944 1.00 70.62 284 PRO A CA 1
ATOM 2221 C C . PRO A 1 284 ? -11.338 2.741 -29.027 1.00 70.62 284 PRO A C 1
ATOM 2223 O O . PRO A 1 284 ? -11.515 1.586 -29.419 1.00 70.62 284 PRO A O 1
ATOM 2226 N N . LEU A 1 285 ? -11.643 3.132 -27.791 1.00 68.44 285 LEU A N 1
ATOM 2227 C CA . LEU A 1 285 ? -12.296 2.261 -26.827 1.00 68.44 285 LEU A CA 1
ATOM 2228 C C . LEU A 1 285 ? -13.741 1.977 -27.263 1.00 68.44 285 LEU A C 1
ATOM 2230 O O . LEU A 1 285 ? -14.413 2.861 -27.808 1.00 68.44 285 LEU A O 1
ATOM 2234 N N . PRO A 1 286 ? -14.262 0.763 -27.004 1.00 74.88 286 PRO A N 1
ATOM 2235 C CA . PRO A 1 286 ? -15.688 0.507 -27.119 1.00 74.88 286 PRO A CA 1
ATOM 2236 C C . PRO A 1 286 ? -16.455 1.552 -26.292 1.00 74.88 286 PRO A C 1
ATOM 2238 O O . PRO A 1 286 ? -16.060 1.808 -25.154 1.00 74.88 286 PRO A O 1
ATOM 2241 N N . PRO A 1 287 ? -17.567 2.114 -26.797 1.00 67.12 287 PRO A N 1
ATOM 2242 C CA . PRO A 1 287 ? -18.250 3.266 -26.193 1.00 67.12 287 PRO A CA 1
ATOM 2243 C C . PRO A 1 287 ? -18.761 3.068 -24.751 1.00 67.12 287 PRO A C 1
ATOM 2245 O O . PRO A 1 287 ? -19.206 4.032 -24.143 1.00 67.12 287 PRO A O 1
ATOM 2248 N N . ASN A 1 288 ? -18.660 1.856 -24.189 1.00 67.44 288 ASN A N 1
ATOM 2249 C CA . ASN A 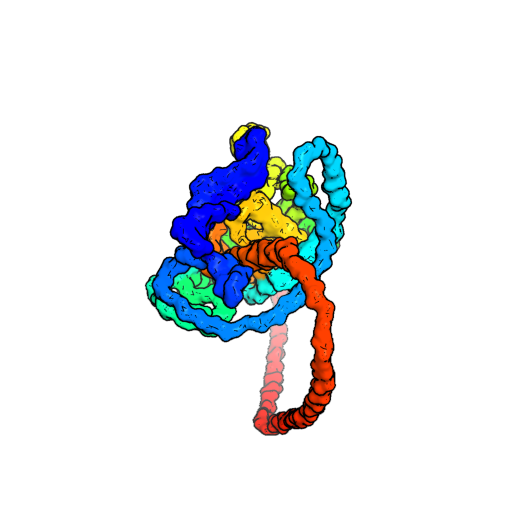1 288 ? -19.095 1.509 -22.832 1.00 67.44 288 ASN A CA 1
ATOM 2250 C C . ASN A 1 288 ? -18.015 0.795 -21.989 1.00 67.44 288 ASN A C 1
ATOM 2252 O O . ASN A 1 288 ? -18.310 0.341 -20.887 1.00 67.44 288 ASN A O 1
ATOM 2256 N N . ALA A 1 289 ? -16.785 0.636 -22.489 1.00 68.94 289 ALA A N 1
ATOM 2257 C CA . ALA A 1 289 ? -15.719 -0.023 -21.737 1.00 68.94 289 ALA A CA 1
ATOM 2258 C C . ALA A 1 289 ? -14.876 1.032 -21.013 1.00 68.94 289 ALA A C 1
ATOM 2260 O O . ALA A 1 289 ? -13.990 1.644 -21.605 1.00 68.94 289 ALA A O 1
ATOM 2261 N N . ALA A 1 290 ? -15.164 1.255 -19.730 1.00 81.19 290 ALA A N 1
ATOM 2262 C CA . ALA A 1 290 ? -14.243 1.992 -18.876 1.00 81.19 290 ALA A CA 1
ATOM 2263 C C . ALA A 1 290 ? -13.079 1.064 -18.508 1.00 81.19 290 ALA A C 1
ATOM 2265 O O . ALA A 1 290 ? -13.271 0.049 -17.828 1.00 81.19 290 ALA A O 1
ATOM 2266 N N . ASP A 1 291 ? -11.887 1.414 -18.976 1.00 87.62 291 ASP A N 1
ATOM 2267 C CA . ASP A 1 291 ? -10.657 0.731 -18.604 1.00 87.62 291 ASP A CA 1
ATOM 2268 C C . ASP A 1 291 ? -10.173 1.281 -17.262 1.00 87.62 291 ASP A C 1
ATOM 2270 O O . ASP A 1 291 ? -10.088 2.492 -17.057 1.00 87.62 291 ASP A O 1
ATOM 2274 N N . ILE A 1 292 ? -9.892 0.380 -16.325 1.00 91.81 292 ILE A N 1
ATOM 2275 C CA . ILE A 1 292 ? -9.417 0.715 -14.987 1.00 91.81 292 ILE A CA 1
ATOM 2276 C C . ILE A 1 292 ? -7.970 0.258 -14.846 1.00 91.81 292 ILE A C 1
ATOM 2278 O O . ILE A 1 292 ? -7.653 -0.916 -15.043 1.00 91.81 292 ILE A O 1
ATOM 2282 N N . GLN A 1 293 ? -7.100 1.180 -14.439 1.00 93.56 293 GLN A N 1
ATOM 2283 C CA . GLN A 1 293 ? -5.740 0.844 -14.046 1.00 93.56 293 GLN A CA 1
ATOM 2284 C C . GLN A 1 293 ? -5.707 0.301 -12.614 1.00 93.56 293 GLN A C 1
ATOM 2286 O O . GLN A 1 293 ? -6.232 0.918 -11.684 1.00 93.56 293 GLN A O 1
ATOM 2291 N N . ILE A 1 294 ? -5.042 -0.837 -12.427 1.00 95.88 294 ILE A N 1
ATOM 2292 C CA . ILE A 1 294 ? -4.770 -1.400 -11.105 1.00 95.88 294 ILE A CA 1
ATOM 2293 C C . ILE A 1 294 ? -3.661 -0.581 -10.436 1.00 95.88 294 ILE A C 1
ATOM 2295 O O . ILE A 1 294 ? -2.550 -0.479 -10.954 1.00 95.88 294 ILE A O 1
ATOM 2299 N N . GLY A 1 295 ? -3.961 -0.008 -9.269 1.00 95.31 295 GLY A N 1
ATOM 2300 C CA . GLY A 1 295 ? -3.000 0.747 -8.464 1.00 95.31 295 GLY A CA 1
ATOM 2301 C C . GLY A 1 295 ? -2.314 -0.110 -7.401 1.00 95.31 295 GLY A C 1
ATOM 2302 O O . GLY A 1 295 ? -1.088 -0.102 -7.305 1.00 95.31 295 GLY A O 1
ATOM 2303 N N . ILE A 1 296 ? -3.106 -0.850 -6.617 1.00 97.75 296 ILE A N 1
ATOM 2304 C CA . ILE A 1 296 ? -2.636 -1.679 -5.496 1.00 97.75 296 ILE A CA 1
ATOM 2305 C C . ILE A 1 296 ? -3.277 -3.071 -5.592 1.00 97.75 296 ILE A C 1
ATOM 2307 O O . ILE A 1 296 ? -4.410 -3.253 -5.149 1.00 97.75 296 ILE A O 1
ATOM 2311 N N . PRO A 1 297 ? -2.607 -4.074 -6.166 1.00 98.12 297 PRO A N 1
ATOM 2312 C CA . PRO A 1 297 ? -3.111 -5.441 -6.163 1.00 98.12 297 PRO A CA 1
ATOM 2313 C C . PRO A 1 297 ? -3.015 -6.048 -4.756 1.00 98.12 297 PRO A C 1
ATOM 2315 O O . PRO A 1 297 ? -2.134 -5.691 -3.967 1.00 98.12 297 PRO A O 1
ATOM 2318 N N . LEU A 1 298 ? -3.919 -6.975 -4.447 1.00 98.12 298 LEU A N 1
ATOM 2319 C CA . LEU A 1 298 ? -3.940 -7.713 -3.190 1.00 98.12 298 LEU A CA 1
ATOM 2320 C C . LEU A 1 298 ? -4.219 -9.195 -3.456 1.00 98.12 298 LEU A C 1
ATOM 2322 O O . LEU A 1 298 ? -5.206 -9.537 -4.108 1.00 98.12 298 LEU A O 1
ATOM 2326 N N . GLU A 1 299 ? -3.343 -10.050 -2.926 1.00 97.69 299 GLU A N 1
ATOM 2327 C CA . GLU A 1 299 ? -3.480 -11.512 -2.982 1.00 97.69 299 GLU A CA 1
ATOM 2328 C C . GLU A 1 299 ? -3.978 -12.090 -1.653 1.00 97.69 299 GLU A C 1
ATOM 2330 O O . GLU A 1 299 ? -3.482 -11.703 -0.584 1.00 97.69 299 GLU A O 1
ATOM 2335 N N . VAL A 1 300 ? -4.917 -13.039 -1.721 1.00 96.00 300 VAL A N 1
ATOM 2336 C CA . VAL A 1 300 ? -5.443 -13.768 -0.564 1.00 96.00 300 VAL A CA 1
ATOM 2337 C C . VAL A 1 300 ? -5.102 -15.250 -0.683 1.00 96.00 300 VAL A C 1
ATOM 2339 O O . VAL A 1 300 ? -5.639 -15.979 -1.515 1.00 96.00 300 VAL A O 1
ATOM 2342 N N . GLN A 1 301 ? -4.208 -15.725 0.182 1.00 95.25 301 GLN A N 1
ATOM 2343 C CA . GLN A 1 301 ? -3.685 -17.086 0.085 1.00 95.25 301 GLN A CA 1
ATOM 2344 C C . GLN A 1 301 ? -3.272 -17.639 1.453 1.00 95.25 301 GLN A C 1
ATOM 2346 O O . GLN A 1 301 ? -2.705 -16.931 2.281 1.00 95.25 301 GLN A O 1
ATOM 2351 N N . ASP A 1 302 ? -3.532 -18.928 1.682 1.00 94.56 302 ASP A N 1
ATOM 2352 C CA . ASP A 1 302 ? -3.332 -19.577 2.990 1.00 94.56 302 ASP A CA 1
ATOM 2353 C C . ASP A 1 302 ? -1.845 -19.773 3.340 1.00 94.56 302 ASP A C 1
ATOM 2355 O O . ASP A 1 302 ? -1.459 -19.800 4.510 1.00 94.56 302 ASP A O 1
ATOM 2359 N N . GLU A 1 303 ? -0.992 -19.896 2.320 1.00 94.25 303 GLU A N 1
ATOM 2360 C CA . GLU A 1 303 ? 0.441 -20.143 2.464 1.00 94.25 303 GLU A CA 1
ATOM 2361 C C . GLU A 1 303 ? 1.267 -18.909 2.092 1.00 94.25 303 GLU A C 1
ATOM 2363 O O . GLU A 1 303 ? 1.278 -18.468 0.940 1.00 94.25 303 GLU A O 1
ATOM 2368 N N . TRP A 1 304 ? 2.038 -18.395 3.055 1.00 92.81 304 TRP A N 1
ATOM 2369 C CA . TRP A 1 304 ? 2.908 -17.231 2.863 1.00 92.81 304 TRP A CA 1
ATOM 2370 C C . TRP A 1 304 ? 3.890 -17.346 1.682 1.00 92.81 304 TRP A C 1
ATOM 2372 O O . TRP A 1 304 ? 4.036 -16.353 0.972 1.00 92.81 304 TRP A O 1
ATOM 2382 N N . PRO A 1 305 ? 4.559 -18.490 1.421 1.00 91.69 305 PRO A N 1
ATOM 2383 C CA . PRO A 1 305 ? 5.468 -18.600 0.278 1.00 91.69 305 PRO A CA 1
ATOM 2384 C C . PRO A 1 305 ? 4.778 -18.401 -1.077 1.00 91.69 305 PRO A C 1
ATOM 2386 O O . PRO A 1 305 ? 5.295 -17.667 -1.916 1.00 91.69 305 PRO A O 1
ATOM 2389 N N . GLU A 1 306 ? 3.605 -19.009 -1.285 1.00 92.88 306 GLU A N 1
ATOM 2390 C CA . GLU A 1 306 ? 2.832 -18.831 -2.522 1.00 92.88 306 GLU A CA 1
ATOM 2391 C C . GLU A 1 306 ? 2.312 -17.399 -2.635 1.00 92.88 306 GLU A C 1
ATOM 2393 O O . GLU A 1 306 ? 2.426 -16.770 -3.685 1.00 92.88 306 GLU A O 1
ATOM 2398 N N . LEU A 1 307 ? 1.819 -16.858 -1.521 1.00 94.75 307 LEU A N 1
ATOM 2399 C CA . LEU A 1 307 ? 1.335 -15.491 -1.445 1.00 94.75 307 LEU A CA 1
ATOM 2400 C C . LEU A 1 307 ? 2.428 -14.493 -1.854 1.00 94.75 307 LEU A C 1
ATOM 2402 O O . LEU A 1 307 ? 2.211 -13.650 -2.722 1.00 94.75 307 LEU A O 1
ATOM 2406 N N . LEU A 1 308 ? 3.619 -14.593 -1.256 1.00 94.38 308 LEU A N 1
ATOM 2407 C CA . LEU A 1 308 ? 4.746 -13.705 -1.555 1.00 94.38 308 LEU A CA 1
ATOM 2408 C C . LEU A 1 308 ? 5.197 -13.825 -3.011 1.00 94.38 308 LEU A C 1
ATOM 2410 O O . LEU A 1 308 ? 5.546 -12.816 -3.623 1.00 94.38 308 LEU A O 1
ATOM 2414 N N . ARG A 1 309 ? 5.167 -15.037 -3.571 1.00 92.31 309 ARG A N 1
ATOM 2415 C CA . ARG A 1 309 ? 5.502 -15.278 -4.974 1.00 92.31 309 ARG A CA 1
ATOM 2416 C C . ARG A 1 309 ? 4.531 -14.553 -5.903 1.00 92.31 309 ARG A C 1
ATOM 2418 O O . ARG A 1 309 ? 4.969 -13.804 -6.772 1.00 92.31 309 ARG A O 1
ATOM 2425 N N . GLN A 1 310 ? 3.231 -14.717 -5.677 1.00 95.25 310 GLN A N 1
ATOM 2426 C CA . GLN A 1 310 ? 2.198 -14.071 -6.482 1.00 95.25 310 GLN A CA 1
ATOM 2427 C C . GLN A 1 310 ? 2.229 -12.542 -6.324 1.00 95.25 310 GLN A C 1
ATOM 2429 O O . GLN A 1 310 ? 2.156 -11.806 -7.310 1.00 95.25 310 GLN A O 1
ATOM 2434 N N . ALA A 1 311 ? 2.438 -12.052 -5.100 1.00 96.38 311 ALA A N 1
ATOM 2435 C CA . ALA A 1 311 ? 2.610 -10.630 -4.834 1.00 96.38 311 ALA A CA 1
ATOM 2436 C C . ALA A 1 311 ? 3.835 -10.038 -5.551 1.00 96.38 311 ALA A C 1
ATOM 2438 O O . ALA A 1 311 ? 3.764 -8.925 -6.068 1.00 96.38 311 ALA A O 1
ATOM 2439 N N . ALA A 1 312 ? 4.944 -10.775 -5.630 1.00 95.06 312 ALA A N 1
ATOM 2440 C CA . ALA A 1 312 ? 6.127 -10.343 -6.367 1.00 95.06 312 ALA A CA 1
ATOM 2441 C C . ALA A 1 312 ? 5.883 -10.297 -7.878 1.00 95.06 312 ALA A C 1
ATOM 2443 O O . ALA A 1 312 ? 6.296 -9.336 -8.529 1.00 95.06 312 ALA A O 1
ATOM 2444 N N . THR A 1 313 ? 5.122 -11.251 -8.426 1.00 94.50 313 THR A N 1
ATOM 2445 C CA . THR A 1 313 ? 4.644 -11.179 -9.814 1.00 94.50 313 THR A CA 1
ATOM 2446 C C . THR A 1 313 ? 3.826 -9.906 -10.055 1.00 94.50 313 THR A C 1
ATOM 2448 O O . THR A 1 313 ? 4.038 -9.226 -11.057 1.00 94.50 313 THR A O 1
ATOM 2451 N N . TYR A 1 314 ? 2.958 -9.510 -9.118 1.00 96.81 314 TYR A N 1
ATOM 2452 C CA . TYR A 1 314 ? 2.245 -8.230 -9.204 1.00 96.81 314 TYR A CA 1
ATOM 2453 C C . TYR A 1 314 ? 3.165 -7.010 -9.074 1.00 96.81 314 TYR A C 1
ATOM 2455 O O . TYR A 1 314 ? 2.976 -6.012 -9.768 1.00 96.81 314 TYR A O 1
ATOM 2463 N N . GLY A 1 315 ? 4.188 -7.073 -8.221 1.00 95.56 315 GLY A N 1
ATOM 2464 C CA . GLY A 1 315 ? 5.203 -6.026 -8.132 1.00 95.56 315 GLY A CA 1
ATOM 2465 C C . GLY A 1 315 ? 5.919 -5.820 -9.471 1.00 95.56 315 GLY A C 1
ATOM 2466 O O . GLY A 1 315 ? 6.037 -4.689 -9.944 1.00 95.56 315 GLY A O 1
ATOM 2467 N N . HIS A 1 316 ? 6.325 -6.913 -10.124 1.00 93.50 316 HIS A N 1
ATOM 2468 C CA . HIS A 1 316 ? 6.934 -6.891 -11.457 1.00 93.50 316 HIS A CA 1
ATOM 2469 C C . HIS A 1 316 ? 5.960 -6.346 -12.506 1.00 93.50 316 HIS A C 1
ATOM 2471 O O . HIS A 1 316 ? 6.357 -5.516 -13.322 1.00 93.50 316 HIS A O 1
ATOM 2477 N N . ALA A 1 317 ? 4.678 -6.718 -12.426 1.00 94.94 317 ALA A N 1
ATOM 2478 C CA . ALA A 1 317 ? 3.624 -6.177 -13.279 1.00 94.94 317 ALA A CA 1
ATOM 2479 C C . ALA A 1 317 ? 3.552 -4.652 -13.235 1.00 94.94 317 ALA A C 1
ATOM 2481 O O . ALA A 1 317 ? 3.552 -3.981 -14.266 1.00 94.94 317 ALA A O 1
ATOM 2482 N N . LEU A 1 318 ? 3.546 -4.097 -12.023 1.00 95.19 318 LEU A N 1
ATOM 2483 C CA . LEU A 1 318 ? 3.479 -2.658 -11.799 1.00 95.19 318 LEU A CA 1
ATOM 2484 C C . LEU A 1 318 ? 4.745 -1.929 -12.271 1.00 95.19 318 LEU A C 1
ATOM 2486 O O . LEU A 1 318 ? 4.648 -0.782 -12.712 1.00 95.19 318 LEU A O 1
ATOM 2490 N N . PHE A 1 319 ? 5.919 -2.568 -12.205 1.00 93.62 319 PHE A N 1
ATOM 2491 C CA . PHE A 1 319 ? 7.150 -2.022 -12.784 1.00 93.62 319 PHE A CA 1
ATOM 2492 C C . PHE A 1 319 ? 7.175 -2.093 -14.306 1.00 93.62 319 PHE A C 1
ATOM 2494 O O . PHE A 1 319 ? 7.655 -1.156 -14.934 1.00 93.62 319 PHE A O 1
ATOM 2501 N N . ALA A 1 320 ? 6.670 -3.166 -14.908 1.00 92.44 320 ALA A N 1
ATOM 2502 C CA . ALA A 1 320 ? 6.581 -3.273 -16.358 1.00 92.44 320 ALA A CA 1
ATOM 2503 C C . ALA A 1 320 ? 5.583 -2.252 -16.922 1.00 92.44 320 ALA A C 1
ATOM 2505 O O . ALA A 1 320 ? 5.884 -1.562 -17.893 1.00 92.44 320 ALA A O 1
ATOM 2506 N N . ALA A 1 321 ? 4.434 -2.091 -16.257 1.00 91.56 321 ALA A N 1
ATOM 2507 C CA . ALA A 1 321 ? 3.414 -1.115 -16.623 1.00 91.56 321 ALA A CA 1
ATOM 2508 C C . ALA A 1 321 ? 3.878 0.341 -16.468 1.00 91.56 321 ALA A C 1
ATOM 2510 O O . ALA A 1 321 ? 3.437 1.214 -17.214 1.00 91.56 321 ALA A O 1
ATOM 2511 N N . ASN A 1 322 ? 4.758 0.617 -15.500 1.00 91.06 322 ASN A N 1
ATOM 2512 C CA . ASN A 1 322 ? 5.380 1.923 -15.321 1.00 91.06 322 ASN A CA 1
ATOM 2513 C C . ASN A 1 322 ? 6.864 1.765 -14.939 1.00 91.06 322 ASN A C 1
ATOM 2515 O O . ASN A 1 322 ? 7.193 1.743 -13.749 1.00 91.06 322 ASN A O 1
ATOM 2519 N N . PRO A 1 323 ? 7.784 1.716 -15.920 1.00 89.75 323 PRO A N 1
ATOM 2520 C CA . PRO A 1 323 ? 9.210 1.506 -15.657 1.00 89.75 323 PRO A CA 1
ATOM 2521 C C . PRO A 1 323 ? 9.869 2.590 -14.798 1.00 89.75 323 PRO A C 1
ATOM 2523 O O . PRO A 1 323 ? 10.898 2.327 -14.170 1.00 89.75 323 PRO A O 1
ATOM 2526 N N . LEU A 1 324 ? 9.283 3.792 -14.745 1.00 86.75 324 LEU A N 1
ATOM 2527 C CA . LEU A 1 324 ? 9.766 4.916 -13.937 1.00 86.75 324 LEU A CA 1
ATOM 2528 C C . LEU A 1 324 ? 9.344 4.819 -12.466 1.00 86.75 324 LEU A C 1
ATOM 2530 O O . LEU A 1 324 ? 9.865 5.553 -11.625 1.00 86.75 324 LEU A O 1
ATOM 2534 N N . ARG A 1 325 ? 8.429 3.902 -12.139 1.00 88.44 325 ARG A N 1
ATOM 2535 C CA . ARG A 1 325 ? 8.043 3.593 -10.766 1.00 88.44 325 ARG A CA 1
ATOM 2536 C C . ARG A 1 325 ? 9.262 3.092 -9.990 1.00 88.44 325 ARG A C 1
ATOM 2538 O O . ARG A 1 325 ? 10.001 2.214 -10.438 1.00 88.44 325 ARG A O 1
ATOM 2545 N N . VAL A 1 326 ? 9.461 3.638 -8.796 1.00 87.75 326 VAL A N 1
ATOM 2546 C CA . VAL A 1 326 ? 10.599 3.279 -7.934 1.00 87.75 326 VAL A CA 1
ATOM 2547 C C . VAL A 1 326 ? 10.252 2.125 -6.994 1.00 87.75 326 VAL A C 1
ATOM 2549 O O . VAL A 1 326 ? 11.111 1.283 -6.718 1.00 87.75 326 VAL A O 1
ATOM 2552 N N . TYR A 1 327 ? 8.997 2.061 -6.543 1.00 93.31 327 TYR A N 1
ATOM 2553 C CA . TYR A 1 327 ? 8.449 0.949 -5.773 1.00 93.31 327 TYR A CA 1
ATOM 2554 C C . TYR A 1 327 ? 7.012 0.614 -6.201 1.00 93.31 327 TYR A C 1
ATOM 2556 O O . TYR A 1 327 ? 6.258 1.475 -6.657 1.00 93.31 327 TYR A O 1
ATOM 2564 N N . ALA A 1 328 ? 6.616 -0.635 -6.009 1.00 95.50 328 ALA A N 1
ATOM 2565 C CA . ALA A 1 328 ? 5.271 -1.142 -6.210 1.00 95.50 328 ALA A CA 1
ATOM 2566 C C . ALA A 1 328 ? 4.712 -1.619 -4.865 1.00 95.50 328 ALA A C 1
ATOM 2568 O O . ALA A 1 328 ? 5.290 -2.502 -4.230 1.00 95.50 328 ALA A O 1
ATOM 2569 N N . LEU A 1 329 ? 3.607 -1.013 -4.426 1.00 97.56 329 LEU A N 1
ATOM 2570 C CA . LEU A 1 329 ? 2.893 -1.447 -3.232 1.00 97.56 329 LEU A CA 1
ATOM 2571 C C . LEU A 1 329 ? 1.920 -2.568 -3.602 1.00 97.56 329 LEU A C 1
ATOM 2573 O O . LEU A 1 329 ? 1.067 -2.397 -4.470 1.00 97.56 329 LEU A O 1
ATOM 2577 N N . VAL A 1 330 ? 2.042 -3.695 -2.914 1.00 98.25 330 VAL A N 1
ATOM 2578 C CA . VAL A 1 330 ? 1.165 -4.860 -3.031 1.00 98.25 330 VAL A CA 1
ATOM 2579 C C . VAL A 1 330 ? 0.705 -5.240 -1.630 1.00 98.25 330 VAL A C 1
ATOM 2581 O O . VAL A 1 330 ? 1.473 -5.152 -0.669 1.00 98.25 330 VAL A O 1
ATOM 2584 N N . LEU A 1 331 ? -0.552 -5.645 -1.490 1.00 98.50 331 LEU A N 1
ATOM 2585 C CA . LEU A 1 331 ? -1.082 -6.134 -0.223 1.00 98.50 331 LEU A CA 1
ATOM 2586 C C . LEU A 1 331 ? -1.183 -7.655 -0.238 1.00 98.50 331 LEU A C 1
ATOM 2588 O O . LEU A 1 331 ? -1.343 -8.298 -1.273 1.00 98.50 331 LEU A O 1
ATOM 2592 N N . ALA A 1 332 ? -1.065 -8.228 0.945 1.00 98.12 332 ALA A N 1
ATOM 2593 C CA . ALA A 1 332 ? -0.912 -9.653 1.126 1.00 98.12 332 ALA A CA 1
ATOM 2594 C C . ALA A 1 332 ? -1.732 -10.099 2.326 1.00 98.12 332 ALA A C 1
ATOM 2596 O O . ALA A 1 332 ? -1.426 -9.661 3.433 1.00 98.12 332 ALA A O 1
ATOM 2597 N N . CYS A 1 333 ? -2.752 -10.936 2.139 1.00 97.19 333 CYS A N 1
ATOM 2598 C CA . CYS A 1 333 ? -3.586 -11.407 3.242 1.00 97.19 333 CYS A CA 1
ATOM 2599 C C . CYS A 1 333 ? -3.570 -12.931 3.374 1.00 97.19 333 CYS A C 1
ATOM 2601 O O . CYS A 1 333 ? -3.919 -13.652 2.442 1.00 97.19 333 CYS A O 1
ATOM 2603 N N . ASN A 1 334 ? -3.212 -13.407 4.563 1.00 95.44 334 ASN A N 1
ATOM 2604 C CA . ASN A 1 334 ? -3.393 -14.794 4.953 1.00 95.44 334 ASN A CA 1
ATOM 2605 C C . ASN A 1 334 ? -4.747 -14.942 5.673 1.00 95.44 334 ASN A C 1
ATOM 2607 O O . ASN A 1 334 ? -4.880 -14.443 6.795 1.00 95.44 334 ASN A O 1
ATOM 2611 N N . PRO A 1 335 ? -5.752 -15.615 5.083 1.00 92.31 335 PRO A N 1
ATOM 2612 C CA . PRO A 1 335 ? -7.089 -15.715 5.670 1.00 92.31 335 PRO A CA 1
ATOM 2613 C C . PRO A 1 335 ? -7.182 -16.735 6.821 1.00 92.31 335 PRO A C 1
ATOM 2615 O O . PRO A 1 335 ? -8.159 -16.718 7.568 1.00 92.31 335 PRO A O 1
ATOM 2618 N N . VAL A 1 336 ? -6.183 -17.608 7.008 1.00 90.62 336 VAL A N 1
ATOM 2619 C CA . VAL A 1 336 ? -6.143 -18.568 8.128 1.00 90.62 336 VAL A CA 1
ATOM 2620 C C . VAL A 1 336 ? -5.918 -17.823 9.445 1.00 90.62 336 VAL A C 1
ATOM 2622 O O . VAL A 1 336 ? -6.662 -17.985 10.421 1.00 90.62 336 VAL A O 1
ATOM 2625 N N . GLU A 1 337 ? -4.898 -16.967 9.451 1.00 91.88 337 GLU A N 1
ATOM 2626 C CA . GLU A 1 337 ? -4.521 -16.134 10.598 1.00 91.88 337 GLU A CA 1
ATOM 2627 C C . GLU A 1 337 ? -5.282 -14.801 10.613 1.00 91.88 337 GLU A C 1
ATOM 2629 O O . GLU A 1 337 ? -5.439 -14.195 11.672 1.00 91.88 337 GLU A O 1
ATOM 2634 N N . TRP A 1 338 ? -5.840 -14.402 9.465 1.00 92.12 338 TRP A N 1
ATOM 2635 C CA . TRP A 1 338 ? -6.347 -13.054 9.196 1.00 92.12 338 TRP A CA 1
ATOM 2636 C C . TRP A 1 338 ? -5.276 -11.985 9.387 1.00 92.12 338 TRP A C 1
ATOM 2638 O O . TRP A 1 338 ? -5.525 -10.906 9.926 1.00 92.12 338 TRP A O 1
ATOM 2648 N N . ASP A 1 339 ? -4.084 -12.295 8.895 1.00 96.12 339 ASP A N 1
ATOM 2649 C CA . ASP A 1 339 ? -2.935 -11.411 8.926 1.00 96.12 339 ASP A CA 1
ATOM 2650 C C . ASP A 1 339 ? -2.764 -10.729 7.572 1.00 96.12 339 ASP A C 1
ATOM 2652 O O . ASP A 1 339 ? -2.784 -11.374 6.522 1.00 96.12 339 ASP A O 1
ATOM 2656 N N . LEU A 1 340 ? -2.567 -9.413 7.593 1.00 97.62 340 LEU A N 1
ATOM 2657 C CA . LEU A 1 340 ? -2.268 -8.616 6.411 1.00 97.62 340 LEU A CA 1
ATOM 2658 C C . LEU A 1 340 ? -0.826 -8.101 6.459 1.00 97.62 340 LEU A C 1
ATOM 2660 O O . LEU A 1 340 ? -0.327 -7.704 7.509 1.00 97.62 340 LEU A O 1
ATOM 2664 N N . ARG A 1 341 ? -0.144 -8.062 5.317 1.00 98.25 341 ARG A N 1
ATOM 2665 C CA . ARG A 1 341 ? 1.147 -7.387 5.154 1.00 98.25 341 ARG A CA 1
ATOM 2666 C C . ARG A 1 341 ? 1.069 -6.343 4.050 1.00 98.25 341 ARG A C 1
ATOM 2668 O O . ARG A 1 341 ? 0.441 -6.563 3.015 1.00 98.25 341 ARG A O 1
ATOM 2675 N N . PHE A 1 342 ? 1.772 -5.238 4.266 1.00 98.44 342 PHE A N 1
ATOM 2676 C CA . PHE A 1 342 ? 2.112 -4.285 3.217 1.00 98.44 342 PHE A CA 1
ATOM 2677 C C . PHE A 1 342 ? 3.458 -4.698 2.623 1.00 98.44 342 PHE A C 1
ATOM 2679 O O . PHE A 1 342 ? 4.445 -4.815 3.353 1.00 98.44 342 PHE A O 1
ATOM 2686 N N . LEU A 1 343 ? 3.494 -4.948 1.315 1.00 97.94 343 LEU A N 1
ATOM 2687 C CA . LEU A 1 343 ? 4.679 -5.375 0.577 1.00 97.94 343 LEU A CA 1
ATOM 2688 C C . LEU A 1 343 ? 5.096 -4.260 -0.381 1.00 97.94 343 LEU A C 1
ATOM 2690 O O . LEU A 1 343 ? 4.409 -3.966 -1.355 1.00 97.94 343 LEU A O 1
ATOM 2694 N N . LEU A 1 344 ? 6.223 -3.621 -0.092 1.00 96.81 344 LEU A N 1
ATOM 2695 C CA . LEU A 1 344 ? 6.796 -2.541 -0.881 1.00 96.81 344 LEU A CA 1
ATOM 2696 C C . LEU A 1 344 ? 7.947 -3.105 -1.719 1.00 96.81 344 LEU A C 1
ATOM 2698 O O . LEU A 1 344 ? 9.095 -3.163 -1.270 1.00 96.81 344 LEU A O 1
ATOM 2702 N N . PHE A 1 345 ? 7.637 -3.551 -2.931 1.00 95.50 345 PHE A N 1
ATOM 2703 C CA . PHE A 1 345 ? 8.648 -4.018 -3.876 1.00 95.50 345 PHE A CA 1
ATOM 2704 C C . PHE A 1 345 ? 9.412 -2.829 -4.426 1.00 95.50 345 PHE A C 1
ATOM 2706 O O . PHE A 1 345 ? 8.808 -1.849 -4.834 1.00 95.50 345 PHE A O 1
ATOM 2713 N N . HIS A 1 346 ? 10.730 -2.907 -4.485 1.00 93.19 346 HIS A N 1
ATOM 2714 C CA . HIS A 1 346 ? 11.592 -1.905 -5.095 1.00 93.19 346 HIS A CA 1
ATOM 2715 C C . HIS A 1 346 ? 12.683 -2.599 -5.909 1.00 93.19 346 HIS A C 1
ATOM 2717 O O . HIS A 1 346 ? 12.939 -3.787 -5.752 1.00 93.19 346 HIS A O 1
ATOM 2723 N N . ARG A 1 347 ? 13.391 -1.859 -6.767 1.00 87.50 347 ARG A N 1
ATOM 2724 C CA . ARG A 1 347 ? 14.445 -2.437 -7.634 1.00 87.50 347 ARG A CA 1
ATOM 2725 C C . ARG A 1 347 ? 15.578 -3.151 -6.877 1.00 87.50 347 ARG A C 1
ATOM 2727 O O . ARG A 1 347 ? 16.360 -3.863 -7.488 1.00 87.50 347 ARG A O 1
ATOM 2734 N N . GLY A 1 348 ? 15.696 -2.900 -5.573 1.00 87.75 348 GLY A N 1
ATOM 2735 C CA . GLY A 1 348 ? 16.695 -3.515 -4.699 1.00 87.75 348 GLY A CA 1
ATOM 2736 C C . GLY A 1 348 ? 16.181 -4.679 -3.851 1.00 87.75 348 GLY A C 1
ATOM 2737 O O . GLY A 1 348 ? 16.971 -5.201 -3.077 1.00 87.75 348 GLY A O 1
ATOM 2738 N N . GLY A 1 349 ? 14.894 -5.035 -3.929 1.00 91.69 349 GLY A N 1
ATOM 2739 C CA . GLY A 1 349 ? 14.286 -6.106 -3.135 1.00 91.69 349 GLY A CA 1
ATOM 2740 C C . GLY A 1 349 ? 12.896 -5.763 -2.599 1.00 91.69 349 GLY A C 1
ATOM 2741 O O . GLY A 1 349 ? 12.124 -5.045 -3.234 1.00 91.69 349 GLY A O 1
ATOM 2742 N N . LEU A 1 350 ? 12.569 -6.294 -1.424 1.00 94.12 350 LEU A N 1
ATOM 2743 C CA . LEU A 1 350 ? 11.263 -6.188 -0.786 1.00 94.12 350 LEU A CA 1
ATOM 2744 C C . LEU A 1 350 ? 11.398 -5.586 0.612 1.00 94.12 350 LEU A C 1
ATOM 2746 O O . LEU A 1 350 ? 12.006 -6.174 1.500 1.00 94.12 350 LEU A O 1
ATOM 2750 N N . SER A 1 351 ? 10.749 -4.451 0.838 1.00 95.06 351 SER A N 1
ATOM 2751 C CA . SER A 1 351 ? 10.498 -3.935 2.183 1.00 95.06 351 SER A CA 1
ATOM 2752 C C . SER A 1 351 ? 9.078 -4.310 2.597 1.00 95.06 351 SER A C 1
ATOM 2754 O O . SER A 1 351 ? 8.140 -4.025 1.861 1.00 95.06 351 SER A O 1
ATOM 2756 N N . CYS A 1 352 ? 8.875 -4.940 3.750 1.00 97.06 352 CYS A N 1
ATOM 2757 C CA . CYS A 1 352 ? 7.546 -5.373 4.180 1.00 97.06 352 CYS A CA 1
ATOM 2758 C C . CYS A 1 352 ? 7.233 -5.006 5.629 1.00 97.06 352 CYS A C 1
ATOM 2760 O O . CYS A 1 352 ? 8.122 -4.870 6.473 1.00 97.06 352 CYS A O 1
ATOM 2762 N N . SER A 1 353 ? 5.945 -4.850 5.928 1.00 98.12 353 SER A N 1
ATOM 2763 C CA . SER A 1 353 ? 5.488 -4.815 7.312 1.00 98.12 353 SER A CA 1
ATOM 2764 C C . SER A 1 353 ? 5.545 -6.218 7.922 1.00 98.12 353 SER A C 1
ATOM 2766 O O . SER A 1 353 ? 5.381 -7.237 7.239 1.00 98.12 353 SER A O 1
ATOM 2768 N N . LYS A 1 354 ? 5.689 -6.272 9.246 1.00 97.50 354 LYS A N 1
ATOM 2769 C CA . LYS A 1 354 ? 5.279 -7.442 10.026 1.00 97.50 354 LYS A CA 1
ATOM 2770 C C . LYS A 1 354 ? 3.793 -7.756 9.778 1.00 97.50 354 LYS A C 1
ATOM 2772 O O . LYS A 1 354 ? 3.052 -6.847 9.384 1.00 97.50 354 LYS A O 1
ATOM 2777 N N . PRO A 1 355 ? 3.360 -9.010 10.001 1.00 97.88 355 PRO A N 1
ATOM 2778 C CA . PRO A 1 355 ? 1.948 -9.371 9.954 1.00 97.88 355 PRO A CA 1
ATOM 2779 C C . PRO A 1 355 ? 1.094 -8.463 10.842 1.00 97.88 355 PRO A C 1
ATOM 2781 O O . PRO A 1 355 ? 1.420 -8.239 12.009 1.00 97.88 355 PRO A O 1
ATOM 2784 N N . LEU A 1 356 ? 0.013 -7.939 10.272 1.00 97.44 356 LEU A N 1
ATOM 2785 C CA . LEU A 1 356 ? -1.000 -7.130 10.938 1.00 97.44 356 LEU A CA 1
ATOM 2786 C C . LEU A 1 356 ? -2.251 -7.979 11.124 1.00 97.44 356 LEU A C 1
ATOM 2788 O O . LEU A 1 356 ? -2.990 -8.212 10.168 1.00 97.44 356 LEU A O 1
ATOM 2792 N N . SER A 1 357 ? -2.508 -8.405 12.356 1.00 95.62 357 SER A N 1
ATOM 2793 C CA . SER A 1 357 ? -3.699 -9.194 12.665 1.00 95.62 357 SER A CA 1
ATOM 2794 C C . SER A 1 357 ? -4.963 -8.340 12.556 1.00 95.62 357 SER A C 1
ATOM 2796 O O . SER A 1 357 ? -5.265 -7.548 13.453 1.00 95.62 357 SER A O 1
ATOM 2798 N N . LEU A 1 358 ? -5.783 -8.609 11.544 1.00 92.88 358 LEU A N 1
ATOM 2799 C CA . LEU A 1 358 ? -7.073 -7.957 11.303 1.00 92.88 358 LEU A CA 1
ATOM 2800 C C . LEU A 1 358 ? -8.113 -8.244 12.389 1.00 92.88 358 LEU A C 1
ATOM 2802 O O . LEU A 1 358 ? -9.094 -7.516 12.509 1.00 92.88 358 LEU A O 1
ATOM 2806 N N . VAL A 1 359 ? -7.915 -9.287 13.196 1.00 91.94 359 VAL A N 1
ATOM 2807 C CA . VAL A 1 359 ? -8.838 -9.672 14.277 1.00 91.94 359 VAL A CA 1
ATOM 2808 C C . VAL A 1 359 ? -8.553 -8.978 15.610 1.00 91.94 359 VAL A C 1
ATOM 2810 O O . VAL A 1 359 ? -9.334 -9.127 16.549 1.00 91.94 359 VAL A O 1
ATOM 2813 N N . THR A 1 360 ? -7.454 -8.225 15.719 1.00 93.38 360 THR A N 1
ATOM 2814 C CA . THR A 1 360 ? -7.109 -7.490 16.941 1.00 93.38 360 THR A CA 1
ATOM 2815 C C . THR A 1 360 ? -7.304 -5.998 16.730 1.00 93.38 360 THR A C 1
ATOM 2817 O O . THR A 1 360 ? -6.953 -5.464 15.681 1.00 93.38 360 THR A O 1
ATOM 2820 N N . GLN A 1 361 ? -7.800 -5.305 17.758 1.00 93.25 361 GLN A N 1
ATOM 2821 C CA . GLN A 1 361 ? -7.914 -3.844 17.744 1.00 93.25 361 GLN A CA 1
ATOM 2822 C C . GLN A 1 361 ? -6.570 -3.188 17.395 1.00 93.25 361 GLN A C 1
ATOM 2824 O O . GLN A 1 361 ? -6.507 -2.306 16.547 1.00 93.25 361 GLN A O 1
ATOM 2829 N N . ARG A 1 362 ? -5.478 -3.672 17.997 1.00 95.31 362 ARG A N 1
ATOM 2830 C CA . ARG A 1 362 ? -4.133 -3.157 17.736 1.00 95.31 362 ARG A CA 1
ATOM 2831 C C . ARG A 1 362 ? -3.728 -3.290 16.265 1.00 95.31 362 ARG A C 1
ATOM 2833 O O . ARG A 1 362 ? -3.246 -2.318 15.702 1.00 95.31 362 ARG A O 1
ATOM 2840 N N . GLY A 1 363 ? -3.928 -4.450 15.635 1.00 95.62 363 GLY A N 1
ATOM 2841 C CA . GLY A 1 363 ? -3.575 -4.627 14.221 1.00 95.62 363 GLY A CA 1
ATOM 2842 C C . GLY A 1 363 ? -4.391 -3.724 13.289 1.00 95.62 363 GLY A C 1
ATOM 2843 O O . GLY A 1 363 ? -3.867 -3.228 12.294 1.00 95.62 363 GLY A O 1
ATOM 2844 N N . GLN A 1 364 ? -5.648 -3.437 13.641 1.00 94.62 364 GLN A N 1
ATOM 2845 C CA . GLN A 1 364 ? -6.498 -2.494 12.905 1.00 94.62 364 GLN A CA 1
ATOM 2846 C C . GLN A 1 364 ? -6.028 -1.042 13.068 1.00 94.62 364 GLN A C 1
ATOM 2848 O O . GLN A 1 364 ? -5.970 -0.301 12.088 1.00 94.62 364 GLN A O 1
ATOM 2853 N N . GLU A 1 365 ? -5.643 -0.646 14.283 1.00 95.44 365 GLU A N 1
ATOM 2854 C CA . GLU A 1 365 ? -5.040 0.662 14.563 1.00 95.44 365 GLU A CA 1
ATOM 2855 C C . GLU A 1 365 ? -3.717 0.846 13.804 1.00 95.44 365 GLU A C 1
ATOM 2857 O O . GLU A 1 365 ? -3.502 1.873 13.163 1.00 95.44 365 GLU A O 1
ATOM 2862 N N . GLU A 1 366 ? -2.853 -0.171 13.810 1.00 97.06 366 GLU A N 1
ATOM 2863 C CA . GLU A 1 366 ? -1.582 -0.171 13.078 1.00 97.06 366 GLU A CA 1
ATOM 2864 C C . GLU A 1 366 ? -1.802 -0.098 11.552 1.00 97.06 366 GLU A C 1
ATOM 2866 O O . GLU A 1 366 ? -1.062 0.592 10.849 1.00 97.06 366 GLU A O 1
ATOM 2871 N N . MET A 1 367 ? -2.852 -0.739 11.028 1.00 96.38 367 MET A N 1
ATOM 2872 C CA . MET A 1 367 ? -3.235 -0.619 9.619 1.00 96.38 367 MET A CA 1
ATOM 2873 C C . MET A 1 367 ? -3.722 0.784 9.260 1.00 96.38 367 MET A C 1
ATOM 2875 O O . MET A 1 367 ? -3.302 1.340 8.244 1.00 96.38 367 MET A O 1
ATOM 2879 N N . LEU A 1 368 ? -4.594 1.362 10.087 1.00 96.19 368 LEU A N 1
ATOM 2880 C CA . LEU A 1 368 ? -5.073 2.729 9.913 1.00 96.19 368 LEU A CA 1
ATOM 2881 C C . LEU A 1 368 ? -3.903 3.723 9.911 1.00 96.19 368 LEU A C 1
ATOM 2883 O O . LEU A 1 368 ? -3.877 4.634 9.087 1.00 96.19 368 LEU A O 1
ATOM 2887 N N . TRP A 1 369 ? -2.910 3.511 10.776 1.00 97.25 369 TRP A N 1
ATOM 2888 C CA . TRP A 1 369 ? -1.698 4.324 10.817 1.00 97.25 369 TRP A CA 1
ATOM 2889 C C . TRP A 1 369 ? -0.903 4.262 9.507 1.00 97.25 369 TRP A C 1
ATOM 2891 O O . TRP A 1 369 ? -0.500 5.301 8.982 1.00 97.25 369 TRP A O 1
ATOM 2901 N N . ILE A 1 370 ? -0.690 3.062 8.949 1.00 97.88 370 ILE A N 1
ATOM 2902 C CA . ILE A 1 370 ? -0.008 2.904 7.653 1.00 97.88 370 ILE A CA 1
ATOM 2903 C C . ILE A 1 370 ? -0.811 3.574 6.535 1.00 97.88 370 ILE A C 1
ATOM 2905 O O . ILE A 1 370 ? -0.222 4.261 5.703 1.00 97.88 370 ILE A O 1
ATOM 2909 N N . TRP A 1 371 ? -2.141 3.435 6.523 1.00 96.88 371 TRP A N 1
ATOM 2910 C CA . TRP A 1 371 ? -2.978 4.130 5.543 1.00 96.88 371 TRP A CA 1
ATOM 2911 C C . TRP A 1 371 ? -2.843 5.641 5.652 1.00 96.88 371 TRP A C 1
ATOM 2913 O O . TRP A 1 371 ? -2.594 6.294 4.646 1.00 96.88 371 TRP A O 1
ATOM 2923 N N . MET A 1 372 ? -2.927 6.204 6.855 1.00 96.75 372 MET A N 1
ATOM 2924 C CA . MET A 1 372 ? -2.703 7.634 7.045 1.00 96.75 372 MET A CA 1
ATOM 2925 C C . MET A 1 372 ? -1.327 8.072 6.538 1.00 96.75 372 MET A C 1
ATOM 2927 O O . MET A 1 372 ? -1.236 9.093 5.864 1.00 96.75 372 MET A O 1
ATOM 2931 N N . ALA A 1 373 ? -0.277 7.289 6.804 1.00 96.94 373 ALA A N 1
ATOM 2932 C CA . ALA A 1 373 ? 1.065 7.553 6.295 1.00 96.94 373 ALA A CA 1
ATOM 2933 C C . ALA A 1 373 ? 1.112 7.549 4.759 1.00 96.94 373 ALA A C 1
ATOM 2935 O O . ALA A 1 373 ? 1.623 8.499 4.175 1.00 96.94 373 ALA A O 1
ATOM 2936 N N . LEU A 1 374 ? 0.523 6.549 4.097 1.00 96.06 374 LEU A N 1
ATOM 2937 C CA . LEU A 1 374 ? 0.415 6.503 2.633 1.00 96.06 374 LEU A CA 1
ATOM 2938 C C . LEU A 1 374 ? -0.355 7.709 2.079 1.00 96.06 374 LEU A C 1
ATOM 2940 O O . LEU A 1 374 ? 0.036 8.287 1.070 1.00 96.06 374 LEU A O 1
ATOM 2944 N N . PHE A 1 375 ? -1.413 8.148 2.763 1.00 96.12 375 PHE A N 1
ATOM 2945 C CA . PHE A 1 375 ? -2.200 9.309 2.348 1.00 96.12 375 PHE A CA 1
ATOM 2946 C C . PHE A 1 375 ? -1.419 10.628 2.400 1.00 96.12 375 PHE A C 1
ATOM 2948 O O . PHE A 1 375 ? -1.773 11.562 1.692 1.00 96.12 375 PHE A O 1
ATOM 2955 N N . THR A 1 376 ? -0.312 10.704 3.142 1.00 95.69 376 THR A N 1
ATOM 2956 C CA . THR A 1 376 ? 0.572 11.884 3.097 1.00 95.69 376 THR A CA 1
ATOM 2957 C C . THR A 1 376 ? 1.290 12.056 1.751 1.00 95.69 376 THR A C 1
ATOM 2959 O O . THR A 1 376 ? 1.814 13.128 1.456 1.00 95.69 376 THR A O 1
ATOM 2962 N N . CYS A 1 377 ? 1.300 11.031 0.897 1.00 93.19 377 CYS A N 1
ATOM 2963 C CA . CYS A 1 377 ? 2.053 11.035 -0.350 1.00 93.19 377 CYS A CA 1
ATOM 2964 C C . CYS A 1 377 ? 1.314 11.740 -1.488 1.00 93.19 377 CYS A C 1
ATOM 2966 O O . CYS A 1 377 ? 0.231 11.317 -1.891 1.00 93.19 377 CYS A O 1
ATOM 2968 N N . LYS A 1 378 ? 1.936 12.784 -2.050 1.00 91.38 378 LYS A N 1
ATOM 2969 C CA . LYS A 1 378 ? 1.317 13.654 -3.066 1.00 91.38 378 LYS A CA 1
ATOM 2970 C C . LYS A 1 378 ? 1.561 13.227 -4.504 1.00 91.38 378 LYS A C 1
ATOM 2972 O O . LYS A 1 378 ? 0.737 13.481 -5.376 1.00 91.38 378 LYS A O 1
ATOM 2977 N N . THR A 1 379 ? 2.678 12.557 -4.773 1.00 84.88 379 THR A N 1
ATOM 2978 C CA . THR A 1 379 ? 2.937 11.950 -6.083 1.00 84.88 379 THR A CA 1
ATOM 2979 C C . THR A 1 379 ? 3.519 10.548 -5.912 1.00 84.88 379 THR A C 1
ATOM 2981 O O . THR A 1 379 ? 4.204 10.269 -4.928 1.00 84.88 379 THR A O 1
ATOM 2984 N N . LEU A 1 380 ? 3.306 9.681 -6.909 1.00 73.50 380 LEU A N 1
ATOM 2985 C CA . LEU A 1 380 ? 3.909 8.341 -6.953 1.00 73.50 380 LEU A CA 1
ATOM 2986 C C . LEU A 1 380 ? 5.446 8.423 -7.054 1.00 73.50 380 LEU A C 1
ATOM 2988 O O . LEU A 1 380 ? 6.150 7.446 -6.818 1.00 73.50 380 LEU A O 1
ATOM 2992 N N . ALA A 1 381 ? 5.977 9.596 -7.422 1.00 66.25 381 ALA A N 1
ATOM 2993 C CA . ALA A 1 381 ? 7.402 9.899 -7.428 1.00 66.25 381 ALA A CA 1
ATOM 2994 C C . ALA A 1 381 ? 7.882 10.514 -6.095 1.00 66.25 381 ALA A C 1
ATOM 2996 O O . ALA A 1 381 ? 9.016 10.290 -5.688 1.00 66.25 381 ALA A O 1
ATOM 2997 N N . GLU A 1 382 ? 7.059 11.269 -5.370 1.00 54.88 382 GLU A N 1
ATOM 2998 C CA . GLU A 1 382 ? 7.425 11.935 -4.110 1.00 54.88 382 GLU A CA 1
ATOM 2999 C C . GLU A 1 382 ? 7.451 10.987 -2.911 1.00 54.88 382 GLU A C 1
ATOM 3001 O O . GLU A 1 382 ? 8.180 11.259 -1.959 1.00 54.88 382 GLU A O 1
ATOM 3006 N N . GLU A 1 383 ? 6.828 9.807 -3.011 1.00 51.03 383 GLU A N 1
ATOM 3007 C CA . GLU A 1 383 ? 7.140 8.663 -2.134 1.00 51.03 383 GLU A CA 1
ATOM 3008 C C . GLU A 1 383 ? 8.655 8.324 -2.134 1.00 51.03 383 GLU A C 1
ATOM 3010 O O . GLU A 1 383 ? 9.131 7.588 -1.273 1.00 51.03 383 GLU A O 1
ATOM 3015 N N . THR A 1 384 ? 9.460 8.867 -3.068 1.00 45.91 384 THR A N 1
ATOM 3016 C CA . THR A 1 384 ? 10.860 8.456 -3.293 1.00 45.91 384 THR A CA 1
ATOM 3017 C C . THR A 1 384 ? 11.944 9.499 -3.074 1.00 45.91 384 THR A C 1
ATOM 3019 O O . THR A 1 384 ? 13.112 9.221 -3.355 1.00 45.91 384 THR A O 1
ATOM 3022 N N . GLN A 1 385 ? 11.654 10.641 -2.446 1.00 43.94 385 GLN A N 1
ATOM 3023 C CA . GLN A 1 385 ? 12.738 11.522 -1.975 1.00 43.94 385 GLN A CA 1
ATOM 3024 C C . GLN A 1 385 ? 13.485 10.997 -0.732 1.00 43.94 385 GLN A C 1
ATOM 3026 O O . GLN A 1 385 ? 14.259 11.718 -0.107 1.00 43.94 385 GLN A O 1
ATOM 3031 N N . SER A 1 386 ? 13.364 9.708 -0.401 1.00 45.53 386 SER A N 1
ATOM 3032 C CA . SER A 1 386 ? 14.351 9.049 0.449 1.00 45.53 386 SER A CA 1
ATOM 3033 C C . SER A 1 386 ? 15.646 8.809 -0.343 1.00 45.53 386 SER A C 1
ATOM 3035 O O . SER A 1 386 ? 15.752 7.865 -1.131 1.00 45.53 386 SER A O 1
ATOM 3037 N N . HIS A 1 387 ? 16.678 9.632 -0.102 1.00 46.38 387 HIS A N 1
ATOM 3038 C CA . HIS A 1 387 ? 18.053 9.471 -0.626 1.00 46.38 387 HIS A CA 1
ATOM 3039 C C . HIS A 1 387 ? 18.643 8.046 -0.483 1.00 46.38 387 HIS A C 1
ATOM 3041 O O . HIS A 1 387 ? 19.637 7.720 -1.142 1.00 46.38 387 HIS A O 1
ATOM 3047 N N . CYS A 1 388 ? 18.050 7.195 0.358 1.00 43.03 388 CYS A N 1
ATOM 3048 C CA . CYS A 1 388 ? 18.359 5.774 0.479 1.00 43.03 388 CYS A CA 1
ATOM 3049 C C . CYS A 1 388 ? 18.333 5.053 -0.886 1.00 43.03 388 CYS A C 1
ATOM 3051 O O . CYS A 1 388 ? 19.303 4.390 -1.260 1.00 43.03 388 CYS A O 1
ATOM 3053 N N . MET A 1 389 ? 17.304 5.293 -1.706 1.00 47.47 389 MET A N 1
ATOM 3054 C CA . MET A 1 389 ? 17.168 4.632 -3.012 1.00 47.47 389 MET A CA 1
ATOM 3055 C C . MET A 1 389 ? 18.112 5.208 -4.076 1.00 47.47 389 MET A C 1
ATOM 3057 O O . MET A 1 389 ? 18.600 4.477 -4.937 1.00 47.47 389 MET A O 1
ATOM 3061 N N . GLN A 1 390 ? 18.479 6.492 -3.977 1.00 47.91 390 GLN A N 1
ATOM 3062 C CA . GLN A 1 390 ? 19.553 7.062 -4.802 1.00 47.91 390 GLN A CA 1
ATOM 3063 C C . GLN A 1 390 ? 20.924 6.459 -4.457 1.00 47.91 390 GLN A C 1
ATOM 3065 O O . GLN A 1 390 ? 21.770 6.316 -5.337 1.00 47.91 390 GLN A O 1
ATOM 3070 N N . THR A 1 391 ? 21.149 6.078 -3.197 1.00 44.66 391 THR A N 1
ATOM 3071 C CA . THR A 1 391 ? 22.395 5.429 -2.757 1.00 44.66 391 THR A CA 1
ATOM 3072 C C . THR A 1 391 ? 22.495 4.002 -3.306 1.00 44.66 391 THR A C 1
ATOM 3074 O O . THR A 1 391 ? 23.550 3.622 -3.808 1.00 44.66 391 THR A O 1
ATOM 3077 N N . LEU A 1 392 ? 21.387 3.253 -3.328 1.00 47.25 392 LEU A N 1
ATOM 3078 C CA . LEU A 1 392 ? 21.299 1.945 -3.992 1.00 47.25 392 LEU A CA 1
ATOM 3079 C C . LEU A 1 392 ? 21.490 2.055 -5.511 1.00 47.25 392 LEU A C 1
ATOM 3081 O O . LEU A 1 392 ? 22.278 1.308 -6.082 1.00 47.25 392 LEU A O 1
ATOM 3085 N N . ARG A 1 393 ? 20.877 3.057 -6.159 1.00 47.53 393 ARG A N 1
ATOM 3086 C CA . ARG A 1 393 ? 21.104 3.351 -7.585 1.00 47.53 393 ARG A CA 1
ATOM 3087 C C . ARG A 1 393 ? 22.584 3.634 -7.872 1.00 47.53 393 ARG A C 1
ATOM 3089 O O . ARG A 1 393 ? 23.120 3.124 -8.851 1.00 47.53 393 ARG A O 1
ATOM 3096 N N . ARG A 1 394 ? 23.270 4.377 -6.993 1.00 49.38 394 ARG A N 1
ATOM 3097 C CA . ARG A 1 394 ? 24.723 4.615 -7.076 1.00 49.38 394 ARG A CA 1
ATOM 3098 C C . ARG A 1 394 ? 25.533 3.327 -6.893 1.00 49.38 394 ARG A C 1
ATOM 3100 O O . ARG A 1 394 ? 26.463 3.106 -7.660 1.00 49.38 394 ARG A O 1
ATOM 3107 N N . PHE A 1 395 ? 25.167 2.459 -5.949 1.00 49.00 395 PHE A N 1
ATOM 3108 C CA . PHE A 1 395 ? 25.825 1.161 -5.747 1.00 49.00 395 PHE A CA 1
ATOM 3109 C C . PHE A 1 395 ? 25.662 0.225 -6.952 1.00 49.00 395 PHE A C 1
ATOM 3111 O O . PHE A 1 395 ? 26.644 -0.362 -7.400 1.00 49.00 395 PHE A O 1
ATOM 3118 N N . CYS A 1 396 ? 24.461 0.134 -7.529 1.00 48.03 396 CYS A N 1
ATOM 3119 C CA . CYS A 1 396 ? 24.209 -0.660 -8.732 1.00 48.03 396 CYS A CA 1
ATOM 3120 C C . CYS A 1 396 ? 24.994 -0.131 -9.940 1.00 48.03 396 CYS A C 1
ATOM 3122 O O . CYS A 1 396 ? 25.590 -0.919 -10.666 1.00 48.03 396 CYS A O 1
ATOM 3124 N N . ILE A 1 397 ? 25.067 1.194 -10.127 1.00 54.97 397 ILE A N 1
ATOM 3125 C CA . ILE A 1 397 ? 25.894 1.801 -11.184 1.00 54.97 397 ILE A CA 1
ATOM 3126 C C . ILE A 1 397 ? 27.372 1.441 -10.983 1.00 54.97 397 ILE A C 1
ATOM 3128 O O . ILE A 1 397 ? 28.029 1.025 -11.934 1.00 54.97 397 ILE A O 1
ATOM 3132 N N . VAL A 1 398 ? 27.889 1.531 -9.753 1.00 54.94 398 VAL A N 1
ATOM 3133 C CA . VAL A 1 398 ? 29.278 1.154 -9.443 1.00 54.94 398 VAL A CA 1
ATOM 3134 C C . VAL A 1 398 ? 29.527 -0.332 -9.720 1.00 54.94 398 VAL A C 1
ATOM 3136 O O . VAL A 1 398 ? 30.530 -0.661 -10.348 1.00 54.94 398 VAL A O 1
ATOM 3139 N N . LEU A 1 399 ? 28.618 -1.230 -9.328 1.00 52.03 399 LEU A N 1
ATOM 3140 C CA . LEU A 1 399 ? 28.744 -2.669 -9.592 1.00 52.03 399 LEU A CA 1
ATOM 3141 C C . LEU A 1 399 ? 28.701 -2.995 -11.092 1.00 52.03 399 LEU A C 1
ATOM 3143 O O . LEU A 1 399 ? 29.530 -3.772 -11.565 1.00 52.03 399 LEU A O 1
ATOM 3147 N N . CYS A 1 400 ? 27.808 -2.361 -11.857 1.00 52.12 400 CYS A N 1
ATOM 3148 C CA . CYS A 1 400 ? 27.756 -2.508 -13.313 1.00 52.12 400 CYS A CA 1
ATOM 3149 C C . CYS A 1 400 ? 29.047 -2.015 -13.980 1.00 52.12 400 CYS A C 1
ATOM 3151 O O . CYS A 1 400 ? 29.584 -2.685 -14.860 1.00 52.12 400 CYS A O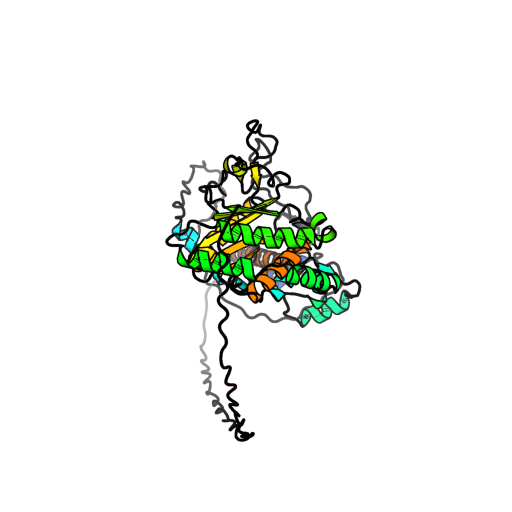 1
ATOM 3153 N N . VAL A 1 401 ? 29.587 -0.876 -13.535 1.00 57.31 401 VAL A N 1
ATOM 3154 C CA . VAL A 1 401 ? 30.868 -0.347 -14.027 1.00 57.31 401 VAL A CA 1
ATOM 3155 C C . VAL A 1 401 ? 32.016 -1.303 -13.703 1.00 57.31 401 VAL A C 1
ATOM 3157 O O . VAL A 1 401 ? 32.825 -1.590 -14.582 1.00 57.31 401 VAL A O 1
ATOM 3160 N N . VAL A 1 402 ? 32.073 -1.844 -12.483 1.00 59.19 402 VAL A N 1
ATOM 3161 C CA . VAL A 1 402 ? 33.094 -2.825 -12.080 1.00 59.19 402 VAL A CA 1
ATOM 3162 C C . VAL A 1 402 ? 32.998 -4.096 -12.927 1.00 59.19 402 VAL A C 1
ATOM 3164 O O . VAL A 1 402 ? 34.020 -4.570 -13.414 1.00 59.19 402 VAL A O 1
ATOM 3167 N N . ALA A 1 403 ? 31.796 -4.618 -13.176 1.00 55.31 403 ALA A N 1
ATOM 3168 C CA . ALA A 1 403 ? 31.602 -5.796 -14.020 1.00 55.31 403 ALA A CA 1
ATOM 3169 C C . ALA A 1 403 ? 32.055 -5.558 -15.473 1.00 55.31 403 ALA A C 1
ATOM 3171 O O . ALA A 1 403 ? 32.726 -6.407 -16.063 1.00 55.31 403 ALA A O 1
ATOM 3172 N N . VAL A 1 404 ? 31.746 -4.386 -16.041 1.00 60.62 404 VAL A N 1
ATOM 3173 C CA . VAL A 1 404 ? 32.194 -3.996 -17.389 1.00 60.62 404 VAL A CA 1
ATOM 3174 C C . VAL A 1 404 ? 33.715 -3.860 -17.448 1.00 60.62 404 VAL A C 1
ATOM 3176 O O . VAL A 1 404 ? 34.328 -4.378 -18.378 1.00 60.62 404 VAL A O 1
ATOM 3179 N N . VAL A 1 405 ? 34.326 -3.226 -16.444 1.00 59.53 405 VAL A N 1
ATOM 3180 C CA . VAL A 1 405 ? 35.782 -3.069 -16.320 1.00 59.53 405 VAL A CA 1
ATOM 3181 C C . VAL A 1 405 ? 36.489 -4.420 -16.207 1.00 59.53 405 VAL A C 1
ATOM 3183 O O . VAL A 1 405 ? 37.462 -4.668 -16.912 1.00 59.53 405 VAL A O 1
ATOM 3186 N N . LEU A 1 406 ? 35.998 -5.323 -15.357 1.00 56.69 406 LEU A N 1
ATOM 3187 C CA . LEU A 1 406 ? 36.589 -6.655 -15.206 1.00 56.69 406 LEU A CA 1
ATOM 3188 C C . LEU A 1 406 ? 36.497 -7.458 -16.512 1.00 56.69 406 LEU A C 1
ATOM 3190 O O . LEU A 1 406 ? 37.429 -8.191 -16.855 1.00 56.69 406 LEU A O 1
ATOM 3194 N N . ARG A 1 407 ? 35.417 -7.275 -17.282 1.00 52.19 407 ARG A N 1
ATOM 3195 C CA . ARG A 1 407 ? 35.244 -7.892 -18.603 1.00 52.19 407 ARG A CA 1
ATOM 3196 C C . ARG A 1 407 ? 36.222 -7.334 -19.640 1.00 52.19 407 ARG A C 1
ATOM 3198 O O . ARG A 1 407 ? 36.778 -8.111 -20.411 1.00 52.19 407 ARG A O 1
ATOM 3205 N N . THR A 1 408 ? 36.473 -6.024 -19.662 1.00 55.69 408 THR A N 1
ATOM 3206 C CA . THR A 1 408 ? 37.452 -5.426 -20.586 1.00 55.69 408 THR A CA 1
ATOM 3207 C C . THR A 1 408 ? 38.894 -5.743 -20.202 1.00 55.69 408 THR A C 1
ATOM 3209 O O . THR A 1 408 ? 39.679 -6.071 -21.088 1.00 55.69 408 THR A O 1
ATOM 3212 N N . CYS A 1 409 ? 39.244 -5.743 -18.913 1.00 50.62 409 CYS A N 1
ATOM 3213 C CA . CYS A 1 409 ? 40.580 -6.137 -18.451 1.00 50.62 409 CYS A CA 1
ATOM 3214 C C . CYS A 1 409 ? 40.880 -7.618 -18.746 1.00 50.62 409 CYS A C 1
ATOM 3216 O O . CYS A 1 409 ? 41.990 -7.943 -19.160 1.00 50.62 409 CYS A O 1
ATOM 3218 N N . SER A 1 410 ? 39.887 -8.510 -18.635 1.00 52.09 410 SER A N 1
ATOM 3219 C CA . SER A 1 410 ? 40.061 -9.933 -18.978 1.00 52.09 410 SER A CA 1
ATOM 3220 C C . SER A 1 410 ? 40.360 -10.159 -20.465 1.00 52.09 410 SER A C 1
ATOM 3222 O O . SER A 1 410 ? 41.104 -11.071 -20.808 1.00 52.09 410 SER A O 1
ATOM 3224 N N . ASN A 1 411 ? 39.853 -9.293 -21.348 1.00 46.59 411 ASN A N 1
ATOM 3225 C CA . ASN A 1 411 ? 40.133 -9.361 -22.785 1.00 46.59 411 ASN A CA 1
ATOM 3226 C C . ASN A 1 411 ? 41.512 -8.787 -23.167 1.00 46.59 411 ASN A C 1
ATOM 3228 O O . ASN A 1 411 ? 42.026 -9.093 -24.244 1.00 46.59 411 ASN A O 1
ATOM 3232 N N . PHE A 1 412 ? 42.140 -7.986 -22.297 1.00 45.62 412 PHE A N 1
ATOM 3233 C CA . PHE A 1 412 ? 43.470 -7.415 -22.546 1.00 45.62 412 PHE A CA 1
ATOM 3234 C C . PHE A 1 412 ? 44.617 -8.409 -22.305 1.00 45.62 412 PHE A C 1
ATOM 3236 O O . PHE A 1 412 ? 45.676 -8.267 -22.913 1.00 45.62 412 PHE A O 1
ATOM 3243 N N . HIS A 1 413 ? 44.403 -9.462 -21.510 1.00 45.91 413 HIS A N 1
ATOM 3244 C CA . HIS A 1 413 ? 45.412 -10.509 -21.298 1.00 45.91 413 HIS A CA 1
ATOM 3245 C C . HIS A 1 413 ? 45.603 -11.468 -22.487 1.00 45.91 413 HIS A C 1
ATOM 3247 O O . HIS A 1 413 ? 46.486 -12.320 -22.450 1.00 45.91 413 HIS A O 1
ATOM 3253 N N . THR A 1 414 ? 44.837 -11.305 -23.568 1.00 43.25 414 THR A N 1
ATOM 3254 C CA . THR A 1 414 ? 44.972 -12.094 -24.806 1.00 43.25 414 THR A CA 1
ATOM 3255 C C . THR A 1 414 ? 45.873 -11.462 -25.871 1.00 43.25 414 THR A C 1
ATOM 3257 O O . THR A 1 414 ? 45.941 -11.971 -26.989 1.00 43.25 414 THR A O 1
ATOM 3260 N N . LEU A 1 415 ? 46.609 -10.392 -25.553 1.00 40.78 415 LEU A N 1
ATOM 3261 C CA . LEU A 1 415 ? 47.679 -9.904 -26.425 1.00 40.78 415 LEU A CA 1
ATOM 3262 C C . LEU A 1 415 ? 48.982 -10.661 -26.126 1.00 40.78 415 LEU A C 1
ATOM 3264 O O . LEU A 1 415 ? 49.638 -10.474 -25.107 1.00 40.78 415 LEU A O 1
ATOM 3268 N N . THR A 1 416 ? 49.300 -11.558 -27.055 1.00 41.41 416 THR A N 1
ATOM 3269 C CA . THR A 1 416 ? 50.481 -12.421 -27.169 1.00 41.41 416 THR A CA 1
ATOM 3270 C C . THR A 1 416 ? 51.786 -11.809 -26.650 1.00 41.41 416 THR A C 1
ATOM 3272 O O . THR A 1 416 ? 52.317 -10.868 -27.241 1.00 41.41 416 THR A O 1
ATOM 3275 N N . ALA A 1 417 ? 52.366 -12.428 -25.618 1.00 43.12 417 ALA A N 1
ATOM 3276 C CA . ALA A 1 417 ? 53.788 -12.302 -25.314 1.00 43.12 417 ALA A CA 1
ATOM 3277 C C . ALA A 1 417 ? 54.613 -13.181 -26.285 1.00 43.12 417 ALA A C 1
ATOM 3279 O O . ALA A 1 417 ? 54.223 -14.326 -26.537 1.00 43.12 417 ALA A O 1
ATOM 3280 N N . PRO A 1 418 ? 55.742 -12.695 -26.833 1.00 44.22 418 PRO A N 1
ATOM 3281 C CA . PRO A 1 418 ? 56.639 -13.514 -27.642 1.00 44.22 418 PRO A CA 1
ATOM 3282 C C . PRO A 1 418 ? 57.386 -14.551 -26.783 1.00 44.22 418 PRO A C 1
ATOM 3284 O O . PRO A 1 418 ? 57.685 -14.326 -25.611 1.00 44.22 418 PRO A O 1
ATOM 3287 N N . SER A 1 419 ? 57.649 -15.708 -27.391 1.00 38.41 419 SER A N 1
ATOM 3288 C CA . SER A 1 419 ? 58.100 -16.964 -26.775 1.00 38.41 419 SER A CA 1
ATOM 3289 C C . SER A 1 419 ? 59.383 -16.869 -25.926 1.00 38.41 419 SER A C 1
ATOM 3291 O O . SER A 1 419 ? 60.303 -16.135 -26.291 1.00 38.41 419 SER A O 1
ATOM 3293 N N . PRO A 1 420 ? 59.514 -17.676 -24.851 1.00 42.28 420 PRO A N 1
ATOM 3294 C CA . PRO A 1 420 ? 60.720 -17.702 -24.034 1.00 42.28 420 PRO A CA 1
ATOM 3295 C C . PRO A 1 420 ? 61.784 -18.653 -24.605 1.00 42.28 420 PRO A C 1
ATOM 3297 O O . PRO A 1 420 ? 61.502 -19.794 -24.971 1.00 42.28 420 PRO A O 1
ATOM 3300 N N . ILE A 1 421 ? 63.034 -18.190 -24.603 1.00 44.31 421 ILE A N 1
ATOM 3301 C CA . ILE A 1 421 ? 64.241 -19.020 -24.711 1.00 44.31 421 ILE A CA 1
ATOM 3302 C C . ILE A 1 421 ? 64.617 -19.491 -23.291 1.00 44.31 421 ILE A C 1
ATOM 3304 O O . ILE A 1 421 ? 64.512 -18.731 -22.332 1.00 44.31 421 ILE A O 1
ATOM 3308 N N . SER A 1 422 ? 65.050 -20.743 -23.153 1.00 35.97 422 SER A N 1
ATOM 3309 C CA . SER A 1 422 ? 65.387 -21.445 -21.898 1.00 35.97 422 SER A CA 1
ATOM 3310 C C . SER A 1 422 ? 66.737 -22.176 -22.059 1.00 35.97 422 SER A C 1
ATOM 3312 O O . SER A 1 422 ? 67.033 -22.556 -23.193 1.00 35.97 422 SER A O 1
ATOM 3314 N N . PRO A 1 423 ? 67.499 -22.546 -20.998 1.00 51.44 423 PRO A N 1
ATOM 3315 C CA . PRO A 1 423 ? 67.839 -21.868 -19.731 1.00 51.44 423 PRO A CA 1
ATOM 3316 C C . PRO A 1 423 ? 69.377 -21.960 -19.433 1.00 51.44 423 PRO A C 1
ATOM 3318 O O . PRO A 1 423 ? 70.146 -22.333 -20.321 1.00 51.44 423 PRO A O 1
ATOM 3321 N N . PRO A 1 424 ? 69.869 -21.656 -18.204 1.00 40.28 424 PRO A N 1
ATOM 3322 C CA . PRO A 1 424 ? 70.138 -22.762 -17.265 1.00 40.28 424 PRO A CA 1
ATOM 3323 C C . PRO A 1 424 ? 69.812 -22.474 -15.779 1.00 40.28 424 PRO A C 1
ATOM 3325 O O . PRO A 1 424 ? 69.783 -21.335 -15.322 1.00 40.28 424 PRO A O 1
ATOM 3328 N N . SER A 1 425 ? 69.572 -23.555 -15.027 1.00 40.34 425 SER A N 1
ATOM 3329 C CA . SER A 1 425 ? 69.297 -23.607 -13.576 1.00 40.34 425 SER A CA 1
ATOM 3330 C C . SER A 1 425 ? 70.483 -23.133 -12.716 1.00 40.34 425 SER A C 1
ATOM 3332 O O . SER A 1 425 ? 71.628 -23.298 -13.142 1.00 40.34 425 SER A O 1
ATOM 3334 N N . PRO A 1 426 ? 70.255 -22.645 -11.473 1.00 38.03 426 PRO A N 1
ATOM 3335 C CA . PRO A 1 426 ? 70.338 -23.573 -10.331 1.00 38.03 426 PRO A CA 1
ATOM 3336 C C . PRO A 1 426 ? 69.469 -23.271 -9.077 1.00 38.03 426 PRO A C 1
ATOM 3338 O O . PRO A 1 426 ? 69.114 -22.141 -8.772 1.00 38.03 426 PRO A O 1
ATOM 3341 N N . GLN A 1 427 ? 69.266 -24.362 -8.323 1.00 30.31 427 GLN A N 1
ATOM 3342 C CA . GLN A 1 427 ? 69.145 -24.523 -6.859 1.00 30.31 427 GLN A CA 1
ATOM 3343 C C . GLN A 1 427 ? 67.905 -24.020 -6.086 1.00 30.31 427 GLN A C 1
ATOM 3345 O O . GLN A 1 427 ? 67.742 -22.853 -5.749 1.00 30.31 427 GLN A O 1
ATOM 3350 N N . LEU A 1 428 ? 67.104 -25.015 -5.674 1.00 30.67 428 LEU A N 1
ATOM 3351 C CA . LEU A 1 428 ? 66.135 -24.973 -4.579 1.00 30.67 428 LEU A CA 1
ATOM 3352 C C . LEU A 1 428 ? 66.848 -24.830 -3.220 1.00 30.67 428 LEU A C 1
ATOM 3354 O O . LEU A 1 428 ? 67.653 -25.685 -2.853 1.00 30.67 428 LEU A O 1
ATOM 3358 N N . VAL A 1 429 ? 66.441 -23.839 -2.425 1.00 30.47 429 VAL A N 1
ATOM 3359 C CA . VAL A 1 429 ? 66.602 -23.831 -0.963 1.00 30.47 429 VAL A CA 1
ATOM 3360 C C . VAL A 1 429 ? 65.205 -23.871 -0.350 1.00 30.47 429 VAL A C 1
ATOM 3362 O O . VAL A 1 429 ? 64.406 -22.955 -0.528 1.00 30.47 429 VAL A O 1
ATOM 3365 N N . VAL A 1 430 ? 64.894 -24.958 0.357 1.00 32.44 430 VAL A N 1
ATOM 3366 C CA . VAL A 1 430 ? 63.631 -25.137 1.083 1.00 32.44 430 VAL A CA 1
ATOM 3367 C C . VAL A 1 430 ? 63.802 -24.591 2.500 1.00 32.44 430 VAL A C 1
ATOM 3369 O O . VAL A 1 430 ? 64.451 -25.225 3.330 1.00 32.44 430 VAL A O 1
ATOM 3372 N N . HIS A 1 431 ? 63.180 -23.451 2.809 1.00 28.72 431 HIS A N 1
ATOM 3373 C CA . HIS A 1 431 ? 62.946 -23.036 4.195 1.00 28.72 431 HIS A CA 1
ATOM 3374 C C . HIS A 1 431 ? 61.549 -23.479 4.640 1.00 28.72 431 HIS A C 1
ATOM 3376 O O . HIS A 1 431 ? 60.526 -22.960 4.201 1.00 28.72 431 HIS A O 1
ATOM 3382 N N . ARG A 1 432 ? 61.521 -24.474 5.531 1.00 28.81 432 ARG A N 1
ATOM 3383 C CA . ARG A 1 432 ? 60.319 -25.003 6.181 1.00 28.81 432 ARG A CA 1
ATOM 3384 C C . ARG A 1 432 ? 59.960 -24.102 7.369 1.00 28.81 432 ARG A C 1
ATOM 3386 O O . ARG A 1 432 ? 60.573 -24.207 8.427 1.00 28.81 432 ARG A O 1
ATOM 3393 N N . LEU A 1 433 ? 58.979 -23.218 7.199 1.00 26.19 433 LEU A N 1
ATOM 3394 C CA . LEU A 1 433 ? 58.370 -22.453 8.292 1.00 26.19 433 LEU A CA 1
ATOM 3395 C C . LEU A 1 433 ? 57.363 -23.349 9.033 1.00 26.19 433 LEU A C 1
ATOM 3397 O O . LEU A 1 433 ? 56.297 -23.667 8.513 1.00 26.19 433 LEU A O 1
ATOM 3401 N N . GLN A 1 434 ? 57.721 -23.789 10.243 1.00 31.59 434 GLN A N 1
ATOM 3402 C CA . GLN A 1 434 ? 56.786 -24.399 11.191 1.00 31.59 434 GLN A CA 1
ATOM 3403 C C . GLN A 1 434 ? 56.029 -23.291 11.931 1.00 31.59 434 GLN A C 1
ATOM 3405 O O . GLN A 1 434 ? 56.616 -22.554 12.721 1.00 31.59 434 GLN A O 1
ATOM 3410 N N . LEU A 1 435 ? 54.720 -23.197 11.702 1.00 30.91 435 LEU A N 1
ATOM 3411 C CA . LEU A 1 435 ? 53.823 -22.402 12.537 1.00 30.91 435 LEU A CA 1
ATOM 3412 C C . LEU A 1 435 ? 53.484 -23.208 13.800 1.00 30.91 435 LEU A C 1
ATOM 3414 O O . LEU A 1 435 ? 52.931 -24.304 13.717 1.00 30.91 435 LEU A O 1
ATOM 3418 N N . ARG A 1 436 ? 53.844 -22.670 14.971 1.00 32.53 436 ARG A N 1
ATOM 3419 C CA . ARG A 1 436 ? 53.366 -23.156 16.273 1.00 32.53 436 ARG A CA 1
ATOM 3420 C C . ARG A 1 436 ? 51.915 -22.699 16.477 1.00 32.53 436 ARG A C 1
ATOM 3422 O O . ARG A 1 436 ? 51.636 -21.530 16.214 1.00 32.53 436 ARG A O 1
ATOM 3429 N N . PRO A 1 437 ? 51.013 -23.550 16.987 1.00 32.31 437 PRO A N 1
ATOM 3430 C CA . PRO A 1 437 ? 49.702 -23.096 17.429 1.00 32.31 437 PRO A CA 1
ATOM 3431 C C . PRO A 1 437 ? 49.831 -22.297 18.734 1.00 32.31 437 PRO A C 1
ATOM 3433 O O . PRO A 1 437 ? 50.454 -22.752 19.695 1.00 32.31 437 PRO A O 1
ATOM 3436 N N . SER A 1 438 ? 49.245 -21.100 18.755 1.00 34.75 438 SER A N 1
ATOM 3437 C CA . SER A 1 438 ? 49.044 -20.313 19.977 1.00 34.75 438 SER A CA 1
ATOM 3438 C C . SER A 1 438 ? 47.872 -20.878 20.793 1.00 34.75 438 SER A C 1
ATOM 3440 O O . SER A 1 438 ? 46.919 -21.393 20.205 1.00 34.75 438 SER A O 1
ATOM 3442 N N . PRO A 1 439 ? 47.919 -20.790 22.134 1.00 39.69 439 PRO A N 1
ATOM 3443 C CA . PRO A 1 439 ? 46.914 -21.379 23.008 1.00 39.69 439 PRO A CA 1
ATOM 3444 C C . PRO A 1 439 ? 45.607 -20.577 23.011 1.00 39.69 439 PRO A C 1
ATOM 3446 O O . PRO A 1 439 ? 45.601 -19.347 23.021 1.00 39.69 439 PRO A O 1
ATOM 3449 N N . ILE A 1 440 ? 44.502 -21.318 23.039 1.00 41.72 440 ILE A N 1
ATOM 3450 C CA . ILE A 1 440 ? 43.133 -20.833 23.232 1.00 41.72 440 ILE A CA 1
ATOM 3451 C C . ILE A 1 440 ? 42.990 -20.337 24.685 1.00 41.72 440 ILE A C 1
ATOM 3453 O O . ILE A 1 440 ? 43.321 -21.099 25.598 1.00 41.72 440 ILE A O 1
ATOM 3457 N N . PRO A 1 441 ? 42.488 -19.116 24.949 1.00 40.69 441 PRO A N 1
ATOM 3458 C CA . PRO A 1 441 ? 42.105 -18.717 26.297 1.00 40.69 441 PRO A CA 1
ATOM 3459 C C . PRO A 1 441 ? 40.748 -19.329 26.667 1.00 40.69 441 PRO A C 1
ATOM 3461 O O . PRO A 1 441 ? 39.783 -19.227 25.910 1.00 40.69 441 PRO A O 1
ATOM 3464 N N . ASN A 1 442 ? 40.682 -19.945 27.848 1.00 40.75 442 ASN A N 1
ATOM 3465 C CA . ASN A 1 442 ? 39.450 -20.461 28.442 1.00 40.75 442 ASN A CA 1
ATOM 3466 C C . ASN A 1 442 ? 38.420 -19.341 28.680 1.00 40.75 442 ASN A C 1
ATOM 3468 O O . ASN A 1 442 ? 38.803 -18.246 29.103 1.00 40.75 442 ASN A O 1
ATOM 3472 N N . PRO A 1 443 ? 37.116 -19.615 28.499 1.00 39.62 443 PRO A N 1
ATOM 3473 C CA . PRO A 1 443 ? 36.068 -18.680 28.870 1.00 39.62 443 PRO A CA 1
ATOM 3474 C C . PRO A 1 443 ? 35.935 -18.610 30.396 1.00 39.62 443 PRO A C 1
ATOM 3476 O O . PRO A 1 443 ? 35.731 -19.617 31.075 1.00 39.62 443 PRO A O 1
ATOM 3479 N N . VAL A 1 444 ? 36.048 -17.394 30.926 1.00 36.75 444 VAL A N 1
ATOM 3480 C CA . VAL A 1 444 ? 35.719 -17.058 32.313 1.00 36.75 444 VAL A CA 1
ATOM 3481 C C . VAL A 1 444 ? 34.207 -17.205 32.492 1.00 36.75 444 VAL A C 1
ATOM 3483 O O . VAL A 1 444 ? 33.428 -16.489 31.866 1.00 36.75 444 VAL A O 1
ATOM 3486 N N . GLN A 1 445 ? 33.799 -18.148 33.342 1.00 33.59 445 GLN A N 1
ATOM 3487 C CA . GLN A 1 445 ? 32.445 -18.225 33.880 1.00 33.59 445 GLN A CA 1
ATOM 3488 C C . GLN A 1 445 ? 32.215 -17.018 34.794 1.00 33.59 445 GLN A C 1
ATOM 3490 O O . GLN A 1 445 ? 32.851 -16.897 35.839 1.00 33.59 445 GLN A O 1
ATOM 3495 N N . ALA A 1 446 ? 31.306 -16.129 34.399 1.00 35.69 446 ALA A N 1
ATOM 3496 C CA . ALA A 1 446 ? 30.728 -15.145 35.299 1.00 35.69 446 ALA A CA 1
ATOM 3497 C C . ALA A 1 446 ? 29.541 -15.797 36.020 1.00 35.69 446 ALA A C 1
ATOM 3499 O O . ALA A 1 446 ? 28.489 -16.037 35.430 1.00 35.69 446 ALA A O 1
ATOM 3500 N N . THR A 1 447 ? 29.749 -16.126 37.290 1.00 34.12 447 THR A N 1
ATOM 3501 C CA . THR A 1 447 ? 28.703 -16.439 38.265 1.00 34.12 447 THR A CA 1
ATOM 3502 C C . THR A 1 447 ? 27.878 -15.183 38.532 1.00 34.12 447 THR A C 1
ATOM 3504 O O . THR A 1 447 ? 28.427 -14.166 38.956 1.00 34.12 447 THR A O 1
ATOM 3507 N N . LEU A 1 448 ? 26.573 -15.259 38.274 1.00 33.28 448 LEU A N 1
ATOM 3508 C CA . LEU A 1 448 ? 25.586 -14.268 38.691 1.00 33.28 448 LEU A CA 1
ATOM 3509 C C . LEU A 1 448 ? 24.810 -14.888 39.864 1.00 33.28 448 LEU A C 1
ATOM 3511 O O . LEU A 1 448 ? 23.905 -15.692 39.653 1.00 33.28 448 LEU A O 1
ATOM 3515 N N . GLU A 1 449 ? 25.225 -14.565 41.085 1.00 35.34 449 GLU A N 1
ATOM 3516 C CA . GLU A 1 449 ? 24.431 -14.761 42.299 1.00 35.34 449 GLU A CA 1
ATOM 3517 C C . GLU A 1 449 ? 24.008 -13.390 42.832 1.00 35.34 449 GLU A C 1
ATOM 3519 O O . GLU A 1 449 ? 24.712 -12.394 42.663 1.00 35.34 449 GLU A O 1
ATOM 3524 N N . ASP A 1 450 ? 22.845 -13.417 43.477 1.00 33.00 450 ASP A N 1
ATOM 3525 C CA . ASP A 1 450 ? 22.175 -12.380 44.253 1.00 33.00 450 ASP A CA 1
ATOM 3526 C C . ASP A 1 450 ? 21.532 -11.216 43.490 1.00 33.00 450 ASP A C 1
ATOM 3528 O O . ASP A 1 450 ? 22.193 -10.292 43.029 1.00 33.00 450 ASP A O 1
ATOM 3532 N N . VAL A 1 451 ? 20.188 -11.237 43.457 1.00 35.03 451 VAL A N 1
ATOM 3533 C CA . VAL A 1 451 ? 19.322 -10.141 43.941 1.00 35.03 451 VAL A CA 1
ATOM 3534 C C . VAL A 1 451 ? 17.855 -10.625 44.045 1.00 35.03 451 VAL A C 1
ATOM 3536 O O . VAL A 1 451 ? 17.153 -10.799 43.057 1.00 35.03 451 VAL A O 1
ATOM 3539 N N . ILE A 1 452 ? 17.438 -10.792 45.307 1.00 38.72 452 ILE A N 1
ATOM 3540 C CA . ILE A 1 452 ? 16.142 -10.452 45.931 1.00 38.72 452 ILE A CA 1
ATOM 3541 C C . ILE A 1 452 ? 14.884 -11.262 45.548 1.00 38.72 452 ILE A C 1
ATOM 3543 O O . ILE A 1 452 ? 14.150 -10.949 44.612 1.00 38.72 452 ILE A O 1
ATOM 3547 N N . ASP A 1 453 ? 14.553 -12.188 46.452 1.00 33.81 453 ASP A N 1
ATOM 3548 C CA . ASP A 1 453 ? 13.195 -12.634 46.773 1.00 33.81 453 ASP A CA 1
ATOM 3549 C C . ASP A 1 453 ? 12.361 -11.494 47.391 1.00 33.81 453 ASP A C 1
ATOM 3551 O O . ASP A 1 453 ? 12.727 -10.933 48.428 1.00 33.81 453 ASP A O 1
ATOM 3555 N N . GLN A 1 454 ? 11.177 -11.224 46.832 1.00 38.38 454 GLN A N 1
ATOM 3556 C CA . GLN A 1 454 ? 10.023 -10.762 47.612 1.00 38.38 454 GLN A CA 1
ATOM 3557 C C . GLN A 1 454 ? 8.735 -11.458 47.139 1.00 38.38 454 GLN A C 1
ATOM 3559 O O . GLN A 1 454 ? 8.437 -11.452 45.943 1.00 38.38 454 GLN A O 1
ATOM 3564 N N . PRO A 1 455 ? 7.936 -12.036 48.056 1.00 42.09 455 PRO A N 1
ATOM 3565 C CA . PRO A 1 455 ? 6.679 -12.688 47.716 1.00 42.09 455 PRO A CA 1
ATOM 3566 C C . PRO A 1 455 ? 5.537 -11.670 47.595 1.00 42.09 455 PRO A C 1
ATOM 3568 O O . PRO A 1 455 ? 5.222 -10.946 48.540 1.00 42.09 455 PRO A O 1
ATOM 3571 N N . VAL A 1 456 ? 4.855 -11.670 46.448 1.00 36.00 456 VAL A N 1
ATOM 3572 C CA . VAL A 1 456 ? 3.563 -10.992 46.283 1.00 36.00 456 VAL A CA 1
ATOM 3573 C C . VAL A 1 456 ? 2.478 -11.852 46.931 1.00 36.00 456 VAL A C 1
ATOM 3575 O O . VAL A 1 456 ? 2.129 -12.930 46.451 1.00 36.00 456 VAL A O 1
ATOM 3578 N N . THR A 1 457 ? 1.933 -11.364 48.040 1.00 34.31 457 THR A N 1
ATOM 3579 C CA . THR A 1 457 ? 0.734 -11.888 48.692 1.00 34.31 457 THR A CA 1
ATOM 3580 C C . THR A 1 457 ? -0.501 -11.588 47.836 1.00 34.31 457 THR A C 1
ATOM 3582 O O . THR A 1 457 ? -0.948 -10.451 47.717 1.00 34.31 457 THR A O 1
ATOM 3585 N N . ALA A 1 458 ? -1.086 -12.626 47.236 1.00 36.72 458 ALA A N 1
ATOM 3586 C CA . ALA A 1 458 ? -2.373 -12.534 46.556 1.00 36.72 458 ALA A CA 1
ATOM 3587 C C . ALA A 1 458 ? -3.529 -12.667 47.569 1.00 36.72 458 ALA A C 1
ATOM 3589 O O . ALA A 1 458 ? -3.963 -13.773 47.897 1.00 36.72 458 ALA A O 1
ATOM 3590 N N . GLU A 1 459 ? -4.062 -11.539 48.050 1.00 34.50 459 GLU A N 1
ATOM 3591 C CA . GLU A 1 459 ? -5.378 -11.488 48.699 1.00 34.50 459 GLU A CA 1
ATOM 3592 C C . GLU A 1 459 ? -6.485 -11.703 47.649 1.00 34.50 459 GLU A C 1
ATOM 3594 O O . GLU A 1 459 ? -6.901 -10.788 46.938 1.00 34.50 459 GLU A O 1
ATOM 3599 N N . LYS A 1 460 ? -7.020 -12.926 47.568 1.00 36.44 460 LYS A N 1
ATOM 3600 C CA . LYS A 1 460 ? -8.316 -13.191 46.927 1.00 36.44 460 LYS A CA 1
ATOM 3601 C C . LYS A 1 460 ? -9.444 -12.759 47.868 1.00 36.44 460 LYS A C 1
ATOM 3603 O O . LYS A 1 460 ? -9.922 -13.554 48.675 1.00 36.44 460 LYS A O 1
ATOM 3608 N N . LYS A 1 461 ? -9.920 -11.517 47.741 1.00 41.03 461 LYS A N 1
ATOM 3609 C CA . LYS A 1 461 ? -11.239 -11.128 48.267 1.00 41.03 461 LYS A CA 1
ATOM 3610 C C . LYS A 1 461 ? -12.323 -11.539 47.277 1.00 41.03 461 LYS A C 1
ATOM 3612 O O . LYS A 1 461 ? -12.471 -10.961 46.206 1.00 41.03 461 LYS A O 1
ATOM 3617 N N . GLY A 1 462 ? -13.075 -12.567 47.661 1.00 36.16 462 GLY A N 1
ATOM 3618 C CA . GLY A 1 462 ? -14.303 -12.967 46.993 1.00 36.16 462 GLY A CA 1
ATOM 3619 C C . GLY A 1 462 ? -15.398 -11.925 47.200 1.00 36.16 462 GLY A C 1
ATOM 3620 O O . GLY A 1 462 ? -15.759 -11.612 48.333 1.00 36.16 462 GLY A O 1
ATOM 3621 N N . VAL A 1 463 ? -15.959 -11.429 46.101 1.00 37.97 463 VAL A N 1
ATOM 3622 C CA . VAL A 1 463 ? -17.220 -10.686 46.106 1.00 37.97 463 VAL A CA 1
ATOM 3623 C C . VAL A 1 463 ? -18.310 -11.622 45.594 1.00 37.97 463 VAL A C 1
ATOM 3625 O O . VAL A 1 463 ? -18.365 -11.974 44.419 1.00 37.97 463 VAL A O 1
ATOM 3628 N N . LYS A 1 464 ? -19.172 -12.044 46.524 1.00 35.91 464 LYS A N 1
ATOM 3629 C CA . LYS A 1 464 ? -20.486 -12.627 46.248 1.00 35.91 464 LYS A CA 1
ATOM 3630 C C . LYS A 1 464 ? -21.373 -11.536 45.642 1.00 35.91 464 LYS A C 1
ATOM 3632 O O . LYS A 1 464 ? -21.678 -10.569 46.330 1.00 35.91 464 LYS A O 1
ATOM 3637 N N . MET A 1 465 ? -21.846 -11.727 44.415 1.00 39.06 465 MET A N 1
ATOM 3638 C CA . MET A 1 465 ? -23.017 -11.016 43.895 1.00 39.06 465 MET A CA 1
ATOM 3639 C C . MET A 1 465 ? -24.184 -11.998 43.858 1.00 39.06 465 MET A C 1
ATOM 3641 O O . MET A 1 465 ? -24.235 -12.916 43.043 1.00 39.06 465 MET A O 1
ATOM 3645 N N . ALA A 1 466 ? -25.088 -11.822 44.817 1.00 38.59 466 ALA A N 1
ATOM 3646 C CA . ALA A 1 466 ? -26.376 -12.482 44.862 1.00 38.59 466 ALA A CA 1
ATOM 3647 C C . ALA A 1 466 ? -27.394 -11.674 44.045 1.00 38.59 466 ALA A C 1
ATOM 3649 O O . ALA A 1 466 ? -27.540 -10.476 44.251 1.00 38.59 466 ALA A O 1
ATOM 3650 N N . GLY A 1 467 ? -28.076 -12.388 43.148 1.00 33.09 467 GLY A N 1
ATOM 3651 C CA . GLY A 1 467 ? -29.455 -12.224 42.684 1.00 33.09 467 GLY A CA 1
ATOM 3652 C C . GLY A 1 467 ? -30.091 -10.835 42.578 1.00 33.09 467 GLY A C 1
ATOM 3653 O O . GLY A 1 467 ? -30.333 -10.167 43.575 1.00 33.09 467 GLY A O 1
ATOM 3654 N N . LYS A 1 468 ? -30.667 -10.564 41.403 1.00 37.50 468 LYS A N 1
ATOM 3655 C CA . LYS A 1 468 ? -32.134 -10.583 41.269 1.00 37.50 468 LYS A CA 1
ATOM 3656 C C . LYS A 1 468 ? -32.560 -10.587 39.806 1.00 37.50 468 LYS A C 1
ATOM 3658 O O . LYS A 1 468 ? -32.130 -9.766 39.007 1.00 37.50 468 LYS A O 1
ATOM 3663 N N . ALA A 1 469 ? -33.445 -11.530 39.511 1.00 40.94 469 ALA A N 1
ATOM 3664 C CA . ALA A 1 469 ? -34.244 -11.592 38.308 1.00 40.94 469 ALA A CA 1
ATOM 3665 C C . ALA A 1 469 ? -35.181 -10.379 38.217 1.00 40.94 469 ALA A C 1
ATOM 3667 O O . ALA A 1 469 ? -35.806 -10.004 39.212 1.00 40.94 469 ALA A O 1
ATOM 3668 N N . LYS A 1 470 ? -35.362 -9.847 37.009 1.00 42.31 470 LYS A N 1
ATOM 3669 C CA . LYS A 1 470 ? -36.625 -9.220 36.628 1.00 42.31 470 LYS A CA 1
ATOM 3670 C C . LYS A 1 470 ? -36.961 -9.631 35.200 1.00 42.31 470 LYS A C 1
ATOM 3672 O O . LYS A 1 470 ? -36.261 -9.304 34.251 1.00 42.31 470 LYS A O 1
ATOM 3677 N N . LYS A 1 471 ? -38.004 -10.447 35.131 1.00 39.34 471 LYS A N 1
ATOM 3678 C CA . LYS A 1 471 ? -38.741 -10.868 33.951 1.00 39.34 471 LYS A CA 1
ATOM 3679 C C . LYS A 1 471 ? -39.738 -9.738 33.681 1.00 39.34 471 LYS A C 1
ATOM 3681 O O . LYS A 1 471 ? -40.540 -9.452 34.567 1.00 39.34 471 LYS A O 1
ATOM 3686 N N . GLU A 1 472 ? -39.665 -9.081 32.535 1.00 43.44 472 GLU A N 1
ATOM 3687 C CA . GLU A 1 472 ? -40.770 -8.257 32.041 1.00 43.44 472 GLU A CA 1
ATOM 3688 C C . GLU A 1 472 ? -41.169 -8.808 30.677 1.00 43.44 472 GLU A C 1
ATOM 3690 O O . GLU A 1 472 ? -40.502 -8.611 29.665 1.00 43.44 472 GLU A O 1
ATOM 3695 N N . ASP A 1 473 ? -42.244 -9.593 30.728 1.00 39.56 473 ASP A N 1
ATOM 3696 C CA . ASP A 1 473 ? -43.109 -9.900 29.605 1.00 39.56 473 ASP A CA 1
ATOM 3697 C C . ASP A 1 473 ? -43.759 -8.585 29.145 1.00 39.56 473 ASP A C 1
ATOM 3699 O O . ASP A 1 473 ? -44.427 -7.911 29.931 1.00 39.56 473 ASP A O 1
ATOM 3703 N N . VAL A 1 474 ? -43.595 -8.227 27.872 1.00 46.34 474 VAL A N 1
ATOM 3704 C CA . VAL A 1 474 ? -44.482 -7.275 27.194 1.00 46.34 474 VAL A CA 1
ATOM 3705 C C . VAL A 1 474 ? -45.052 -7.988 25.984 1.00 46.34 474 VAL A C 1
ATOM 3707 O O . VAL A 1 474 ? -44.367 -8.255 24.999 1.00 46.34 474 VAL A O 1
ATOM 3710 N N . SER A 1 475 ? -46.333 -8.308 26.092 1.00 50.09 475 SER A N 1
ATOM 3711 C CA . SER A 1 475 ? -47.174 -8.773 25.006 1.00 50.09 475 SER A CA 1
ATOM 3712 C C . SER A 1 475 ? -48.366 -7.827 24.874 1.00 50.09 475 SER A C 1
ATOM 3714 O O . SER A 1 475 ? -48.987 -7.510 25.888 1.00 50.09 475 SER A O 1
ATOM 3716 N N . ILE A 1 476 ? -48.720 -7.542 23.614 1.00 41.44 476 ILE A N 1
ATOM 3717 C CA . ILE A 1 476 ? -50.066 -7.270 23.066 1.00 41.44 476 ILE A CA 1
ATOM 3718 C C . ILE A 1 476 ? -50.353 -5.829 22.578 1.00 41.44 476 ILE A C 1
ATOM 3720 O O . ILE A 1 476 ? -50.550 -4.907 23.359 1.00 41.44 476 ILE A O 1
ATOM 3724 N N . ALA A 1 477 ? -50.486 -5.782 21.240 1.00 45.44 477 ALA A N 1
ATOM 3725 C CA . ALA A 1 477 ? -51.428 -5.063 20.363 1.00 45.44 477 ALA A CA 1
ATOM 3726 C C . ALA A 1 477 ? -51.411 -3.527 20.263 1.00 45.44 477 ALA A C 1
ATOM 3728 O O . ALA A 1 477 ? -51.787 -2.823 21.195 1.00 45.44 477 ALA A O 1
ATOM 3729 N N . ALA A 1 478 ? -51.175 -3.023 19.046 1.00 49.81 478 ALA A N 1
ATOM 3730 C CA . ALA A 1 478 ? -52.210 -2.869 18.012 1.00 49.81 478 ALA A CA 1
ATOM 3731 C C . ALA A 1 478 ? -51.586 -2.989 16.614 1.00 49.81 478 ALA A C 1
ATOM 3733 O O . ALA A 1 478 ? -50.401 -2.603 16.485 1.00 49.81 478 ALA A O 1
#